Protein AF-A0A5B0MTW5-F1 (afdb_monomer_lite)

InterPro domains:
  IPR018870 Tti2 family [PF10521] (207-447)
  IPR018870 Tti2 family [PTHR32226] (11-531)

Foldseek 3Di:
DVLVVLLVVLLVLLVCVLVPPPDDDDPVVVLVVVVVSLVVNLVSLVVNLVSVPDPDDDPVSLLSLLLSLLSVLLVLLVVLADALVLQPDCPVDPCDPVSVVVVVSNLVVVVSSLSSLLSSLSVCLVRVDDPDDDDDPVSLVSLVSSLLSLLSLLQSLLLVADPPDDPPSDDDDPVSNVSSVVSSVSSQPRDRDDPPDPDDDDDSLVVSLLSCLVPPPCVLCVVVPVLQPPQADLVQRAGDDDDPPDPPDDPDPPVDDRSCSRRVRSSLSVLLVSLVSCQAPPCCNVCNSSNRSQLLSQLQDPDQVSVLSSLVSLLSNLRRYQLQSCVVRVVLVSLLVSLLVLLVVLPDPCNLSSLVSSLSSLLSSLVSQCVNVVNDPVSVVVSLVSLVVSLVRSAVVNLVVCVVDPDPPCLSNLLVNLQVLQVSCVVNQLPCLVCCVVVVVSLLVVLLPDADDPSNVSSVLSSLVSLLSCCVRHVVSCVVVVVVVVVSVVNSVVRNVVVVPPVPPDDDDDDDDDDDDDDPPPVVVVVVVVVVVVSVVVVVVSVPPPPPVPD

Radius of gyration: 30.51 Å; chains: 1; bounding box: 81×80×90 Å

Secondary structure (DSSP, 8-state):
-HHHHHHHHHHHHHHHHHH-------HHHHHHHHHHHHHHHHHHHHHHHHHTT-S---HHHHHHHHHHHHHHHHHHHHH----TTTSS-TTSS---HHHHHHHHHHHHHHHHHHHHHHHHHHHHHTTS---S----HHHHHHHHHHHHHHHHHHHHHHHT---SS--TT----HHHHHHHHHHHHHHHHS------SSSS---HHHHHHHHIIIIIIHHHHHTTTTTS-TTB-TTT--B-----S-TT------SS--HHHHT-TTHHHHHHHHHHHTTT-TTHHHHHHHHHHHHHHHHT-SSHHHHHHHHHHHHHHHHHS-HHHHHHTTHHHHHHHHHHHHTT-TTSTTHHHHHHHHHHHHHHHHHHHHHHTTT-HHHHHHHHHHHHHHHIIIIIHHHHHHHHS--TT-HHHHHHHHHHHHHHHHHHGGGGGGGHHHHHHHHHHHHHHPPP-TTTHHHHHHHHHHHHHHHHH-HHHHHTTHHHHHHHHHHHHHHHHHHHHTTS---------------TTTTHHHHHHHHHHHHHHHHHHHT-STTSS--

Structure (mmCIF, N/CA/C/O backbone):
data_AF-A0A5B0MTW5-F1
#
_entry.id   AF-A0A5B0MTW5-F1
#
loop_
_atom_site.group_PDB
_atom_site.id
_atom_site.type_symbol
_atom_site.label_atom_id
_atom_site.label_alt_id
_atom_site.label_comp_id
_atom_site.label_asym_id
_atom_site.label_entity_id
_atom_site.label_seq_id
_atom_site.pdbx_PDB_ins_code
_atom_site.Cartn_x
_atom_site.Cartn_y
_atom_site.Cartn_z
_atom_site.occupancy
_atom_site.B_iso_or_equiv
_atom_site.auth_seq_id
_atom_site.auth_comp_id
_atom_site.auth_asym_id
_atom_site.auth_atom_id
_atom_site.pdbx_PDB_model_num
ATOM 1 N N . MET A 1 1 ? -39.584 -19.201 35.691 1.00 41.69 1 MET A N 1
ATOM 2 C CA . MET A 1 1 ? -38.665 -18.825 36.788 1.00 41.69 1 MET A CA 1
ATOM 3 C C . MET A 1 1 ? -37.251 -19.332 36.535 1.00 41.69 1 MET A C 1
ATOM 5 O O . MET A 1 1 ? -36.364 -18.496 36.560 1.00 41.69 1 MET A O 1
ATOM 9 N N . GLU A 1 2 ? -37.035 -20.602 36.160 1.00 43.84 2 GLU A N 1
ATOM 10 C CA . GLU A 1 2 ? -35.685 -21.154 35.877 1.00 43.84 2 GLU A CA 1
ATOM 11 C C . GLU A 1 2 ? -34.852 -20.327 34.876 1.00 43.84 2 GLU A C 1
ATOM 13 O O . GLU A 1 2 ? -33.692 -20.026 35.135 1.00 43.84 2 GLU A O 1
ATOM 18 N N . SER A 1 3 ? -35.460 -19.825 33.793 1.00 54.34 3 SER A N 1
ATOM 19 C CA . SER A 1 3 ? -34.749 -18.981 32.815 1.00 54.34 3 SER A CA 1
ATOM 20 C C . SER A 1 3 ? -34.246 -17.640 33.376 1.00 54.34 3 SER A C 1
ATOM 22 O O . SER A 1 3 ? -33.338 -17.057 32.786 1.00 54.34 3 SER A O 1
ATOM 24 N N . LEU A 1 4 ? -34.854 -17.094 34.433 1.00 52.28 4 LEU A N 1
ATOM 25 C CA . LEU A 1 4 ? -34.487 -15.779 34.976 1.00 52.28 4 LEU A CA 1
ATOM 26 C C . LEU A 1 4 ? -33.352 -15.915 36.002 1.00 52.28 4 LEU A C 1
ATOM 28 O O . LEU A 1 4 ? -32.463 -15.066 36.046 1.00 52.28 4 LEU A O 1
ATOM 32 N N . ASP A 1 5 ? -33.331 -17.030 36.734 1.00 56.84 5 ASP A N 1
ATOM 33 C CA . ASP A 1 5 ? -32.259 -17.388 37.664 1.00 56.84 5 ASP A CA 1
ATOM 34 C C . ASP A 1 5 ? -30.967 -17.778 36.925 1.00 56.84 5 ASP A C 1
ATOM 36 O O . ASP A 1 5 ? -29.893 -17.305 37.292 1.00 56.84 5 ASP A O 1
ATOM 40 N N . GLU A 1 6 ? -31.048 -18.517 35.811 1.00 57.59 6 GLU A N 1
ATOM 41 C CA . GLU A 1 6 ? -29.877 -18.801 34.956 1.00 57.59 6 GLU A CA 1
ATOM 42 C C . GLU A 1 6 ? -29.265 -17.527 34.345 1.00 57.59 6 GLU A C 1
ATOM 44 O O . GLU A 1 6 ? -28.042 -17.391 34.216 1.00 57.59 6 GLU A O 1
ATOM 49 N N . ARG A 1 7 ? -30.112 -16.550 33.993 1.00 59.19 7 ARG A N 1
ATOM 50 C CA . ARG A 1 7 ? -29.676 -15.248 33.462 1.00 59.19 7 ARG A CA 1
ATOM 51 C C . ARG A 1 7 ? -28.987 -14.409 34.536 1.00 59.19 7 ARG A C 1
ATOM 53 O O . ARG A 1 7 ? -27.929 -13.847 34.261 1.00 59.19 7 ARG A O 1
ATOM 60 N N . LYS A 1 8 ? -29.533 -14.365 35.756 1.00 62.97 8 LYS A N 1
ATOM 61 C CA . LYS A 1 8 ? -28.888 -13.708 36.906 1.00 62.97 8 LYS A CA 1
ATOM 62 C C . LYS A 1 8 ? -27.560 -14.369 37.266 1.00 62.97 8 LYS A C 1
ATOM 64 O O . LYS A 1 8 ? -26.572 -13.664 37.432 1.00 62.97 8 LYS A O 1
ATOM 69 N N . ALA A 1 9 ? -27.498 -15.700 37.270 1.00 64.12 9 ALA A N 1
ATOM 70 C CA . ALA A 1 9 ? -26.254 -16.435 37.495 1.00 64.12 9 ALA A CA 1
ATOM 71 C C . ALA A 1 9 ? -25.189 -16.098 36.438 1.00 64.12 9 ALA A C 1
ATOM 73 O O . ALA A 1 9 ? -24.012 -15.945 36.751 1.00 64.12 9 ALA A O 1
ATOM 74 N N . SER A 1 10 ? -25.595 -15.910 35.184 1.00 59.75 10 SER A N 1
ATOM 75 C CA . SER A 1 10 ? -24.681 -15.533 34.104 1.00 59.75 10 SER A CA 1
ATOM 76 C C . SER A 1 10 ? -24.163 -14.095 34.209 1.00 59.75 10 SER A C 1
ATOM 78 O O . SER A 1 10 ? -22.984 -13.839 33.964 1.00 59.75 10 SER A O 1
ATOM 80 N N . ILE A 1 11 ? -25.036 -13.161 34.598 1.00 62.31 11 ILE A N 1
ATOM 81 C CA . ILE A 1 11 ? -24.689 -11.773 34.939 1.00 62.31 11 ILE A CA 1
ATOM 82 C C . ILE A 1 11 ? -23.686 -11.765 36.101 1.00 62.31 11 ILE A C 1
ATOM 84 O O . ILE A 1 11 ? -22.664 -11.084 36.024 1.00 62.31 11 ILE A O 1
ATOM 88 N N . GLU A 1 12 ? -23.916 -12.582 37.132 1.00 67.69 12 GLU A N 1
ATOM 89 C CA . GLU A 1 12 ? -22.994 -12.748 38.258 1.00 67.69 12 GLU A CA 1
ATOM 90 C C . GLU A 1 12 ? -21.651 -13.358 37.845 1.00 67.69 12 GLU A C 1
ATOM 92 O O . GLU A 1 12 ? -20.615 -12.920 38.340 1.00 67.69 12 GLU A O 1
ATOM 97 N N . ILE A 1 13 ? -21.630 -14.336 36.933 1.00 66.69 13 ILE A N 1
ATOM 98 C CA . ILE A 1 13 ? -20.388 -14.926 36.408 1.00 66.69 13 ILE A CA 1
ATOM 99 C C . ILE A 1 13 ? -19.576 -13.876 35.640 1.00 66.69 13 ILE A C 1
ATOM 101 O O . ILE A 1 13 ? -18.368 -13.764 35.855 1.00 66.69 13 ILE A O 1
ATOM 105 N N . LEU A 1 14 ? -20.223 -13.078 34.783 1.00 63.25 14 LEU A N 1
ATOM 106 C CA . LEU A 1 14 ? -19.549 -12.020 34.029 1.00 63.25 14 LEU A CA 1
ATOM 107 C C . LEU A 1 14 ? -19.021 -10.916 34.958 1.00 63.25 14 LEU A C 1
ATOM 109 O O . LEU A 1 14 ? -17.896 -10.447 34.788 1.00 63.25 14 LEU A O 1
ATOM 113 N N . ASP A 1 15 ? -19.802 -10.517 35.966 1.00 69.25 15 ASP A N 1
ATOM 114 C CA . ASP A 1 15 ? -19.376 -9.530 36.961 1.00 69.25 15 ASP A CA 1
ATOM 115 C C . ASP A 1 15 ? -18.253 -10.066 37.866 1.00 69.25 15 ASP A C 1
ATOM 117 O O . ASP A 1 15 ? -17.326 -9.329 38.207 1.00 69.25 15 ASP A O 1
ATOM 121 N N . ARG A 1 16 ? -18.262 -11.364 38.189 1.00 71.25 16 ARG A N 1
ATOM 122 C CA . ARG A 1 16 ? -17.170 -12.030 38.912 1.00 71.25 16 ARG A CA 1
ATOM 123 C C . ARG A 1 16 ? -15.889 -12.064 38.079 1.00 71.25 16 ARG A C 1
ATOM 125 O O . ARG A 1 16 ? -14.847 -11.642 38.565 1.00 71.25 16 ARG A O 1
ATOM 132 N N . TRP A 1 17 ? -15.968 -12.417 36.796 1.00 72.00 17 TRP A N 1
ATOM 133 C CA . TRP A 1 17 ? -14.825 -12.333 35.874 1.00 72.00 17 TRP A CA 1
ATOM 134 C C . TRP A 1 17 ? -14.279 -10.905 35.730 1.00 72.00 17 TRP A C 1
ATOM 136 O O . TRP A 1 17 ? -13.067 -10.671 35.668 1.00 72.00 17 TRP A O 1
ATOM 146 N N . LEU A 1 18 ? -15.164 -9.906 35.723 1.00 65.50 18 LEU A N 1
ATOM 147 C CA . LEU A 1 18 ? -14.760 -8.503 35.738 1.00 65.50 18 LEU A CA 1
ATOM 148 C C . LEU A 1 18 ? -13.980 -8.140 37.014 1.00 65.50 18 LEU A C 1
ATOM 150 O O . LEU A 1 18 ? -13.078 -7.305 36.923 1.00 65.50 18 LEU A O 1
ATOM 154 N N . LYS A 1 19 ? -14.272 -8.778 38.154 1.00 72.50 19 LYS A N 1
ATOM 155 C CA . LYS A 1 19 ? -13.659 -8.523 39.471 1.00 72.50 19 LYS A CA 1
ATOM 156 C C . LYS A 1 19 ? -12.387 -9.340 39.763 1.00 72.50 19 LYS A C 1
ATOM 158 O O . LYS A 1 19 ? -11.503 -8.815 40.434 1.00 72.50 19 LYS A O 1
ATOM 163 N N . ASP A 1 20 ? -12.251 -10.556 39.237 1.00 62.56 20 ASP A N 1
ATOM 164 C CA . ASP A 1 20 ? -11.250 -11.562 39.664 1.00 62.56 20 ASP A CA 1
ATOM 165 C C . ASP A 1 20 ? -9.776 -11.315 39.252 1.00 62.56 20 ASP A C 1
ATOM 167 O O . ASP A 1 20 ? -8.954 -12.224 39.272 1.00 62.56 20 ASP A O 1
ATOM 171 N N . GLU A 1 21 ? -9.361 -10.086 38.940 1.00 52.47 21 GLU A N 1
ATOM 172 C CA . GLU A 1 21 ? -7.978 -9.808 38.495 1.00 52.47 21 GLU A CA 1
ATOM 173 C C . GLU A 1 21 ? -7.001 -9.403 39.621 1.00 52.47 21 GLU A C 1
ATOM 175 O O . GLU A 1 21 ? -5.880 -8.985 39.339 1.00 52.47 21 GLU A O 1
ATOM 180 N N . GLN A 1 22 ? -7.383 -9.520 40.900 1.00 43.16 22 GLN A N 1
ATOM 181 C CA . GLN A 1 22 ? -6.547 -9.055 42.023 1.00 43.16 22 GLN A CA 1
ATOM 182 C C . GLN A 1 22 ? -5.572 -10.085 42.622 1.00 43.16 22 GLN A C 1
ATOM 184 O O . GLN A 1 22 ? -4.892 -9.755 43.593 1.00 43.16 22 GLN A O 1
ATOM 189 N N . ILE A 1 23 ? -5.432 -11.294 42.070 1.00 40.00 23 ILE A N 1
ATOM 190 C CA . ILE A 1 23 ? -4.491 -12.286 42.622 1.00 40.00 23 ILE A CA 1
ATOM 191 C C . ILE A 1 23 ? -3.234 -12.372 41.738 1.00 40.00 23 ILE A C 1
ATOM 193 O O . ILE A 1 23 ? -3.334 -12.775 40.577 1.00 40.00 23 ILE A O 1
ATOM 197 N N . PRO A 1 24 ? -2.040 -12.005 42.244 1.00 35.47 24 PRO A N 1
ATOM 198 C CA . PRO A 1 24 ? -0.804 -12.130 41.485 1.00 35.47 24 PRO A CA 1
ATOM 199 C C . PRO A 1 24 ? -0.379 -13.605 41.434 1.00 35.47 24 PRO A C 1
ATOM 201 O O . PRO A 1 24 ? 0.088 -14.156 42.427 1.00 35.47 24 PRO A O 1
ATOM 204 N N . LEU A 1 25 ? -0.540 -14.239 40.270 1.00 41.69 25 LEU A N 1
ATOM 205 C CA . LEU A 1 25 ? -0.002 -15.568 39.952 1.00 41.69 25 LEU A CA 1
ATOM 206 C C . LEU A 1 25 ? 1.179 -15.450 38.978 1.00 41.69 25 LEU A C 1
ATOM 208 O O . LEU A 1 25 ? 1.261 -14.499 38.192 1.00 41.69 25 LEU A O 1
ATOM 212 N N . ALA A 1 26 ? 2.096 -16.419 39.033 1.00 40.75 26 ALA A N 1
ATOM 213 C CA . ALA A 1 26 ? 3.277 -16.472 38.174 1.00 40.75 26 ALA A CA 1
ATOM 214 C C . ALA A 1 26 ? 2.892 -16.569 36.675 1.00 40.75 26 ALA A C 1
ATOM 216 O O . ALA A 1 26 ? 1.849 -17.141 36.357 1.00 40.75 26 ALA A O 1
ATOM 217 N N . PRO A 1 27 ? 3.715 -16.061 35.731 1.00 45.78 27 PRO A N 1
ATOM 218 C CA . PRO A 1 27 ? 3.344 -15.914 34.313 1.00 45.78 27 PRO A CA 1
ATOM 219 C C . PRO A 1 27 ? 2.879 -17.208 33.630 1.00 45.78 27 PRO A C 1
ATOM 221 O O . PRO A 1 27 ? 2.016 -17.173 32.759 1.00 45.78 27 PRO A O 1
ATOM 224 N N . THR A 1 28 ? 3.439 -18.348 34.031 1.00 48.00 28 THR A N 1
ATOM 225 C CA . THR A 1 28 ? 3.126 -19.667 33.469 1.00 48.00 28 THR A CA 1
ATOM 226 C C . THR A 1 28 ? 1.804 -20.221 34.006 1.00 48.00 28 THR A C 1
ATOM 228 O O . THR A 1 28 ? 0.985 -20.700 33.229 1.00 48.00 28 THR A O 1
ATOM 231 N N . GLU A 1 29 ? 1.555 -20.082 35.310 1.00 48.97 29 GLU A N 1
ATOM 232 C CA . GLU A 1 29 ? 0.313 -20.519 35.974 1.00 48.97 29 GLU A CA 1
ATOM 233 C C . GLU A 1 29 ? -0.875 -19.609 35.627 1.00 48.97 29 GLU A C 1
ATOM 235 O O . GLU A 1 29 ? -2.014 -20.065 35.523 1.00 48.97 29 GLU A O 1
ATOM 240 N N . ARG A 1 30 ? -0.601 -18.323 35.365 1.00 53.94 30 ARG A N 1
ATOM 241 C CA . ARG A 1 30 ? -1.593 -17.343 34.906 1.00 53.94 30 ARG A CA 1
ATOM 242 C C . ARG A 1 30 ? -2.230 -17.752 33.583 1.00 53.94 30 ARG A C 1
ATOM 244 O O . ARG A 1 30 ? -3.408 -17.495 33.376 1.00 53.94 30 ARG A O 1
ATOM 251 N N . ASN A 1 31 ? -1.471 -18.396 32.698 1.00 58.22 31 ASN A N 1
ATOM 252 C CA . ASN A 1 31 ? -1.976 -18.751 31.381 1.00 58.22 31 ASN A CA 1
ATOM 253 C C . ASN A 1 31 ? -3.023 -19.863 31.469 1.00 58.22 31 ASN A C 1
ATOM 255 O O . ASN A 1 31 ? -4.110 -19.663 30.944 1.00 58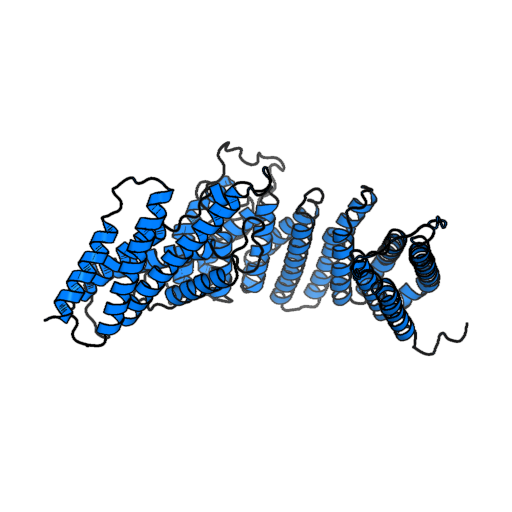.22 31 ASN A O 1
ATOM 259 N N . GLU A 1 32 ? -2.746 -20.973 32.161 1.00 60.84 32 GLU A N 1
ATOM 260 C CA . GLU A 1 32 ? -3.651 -22.135 32.244 1.00 60.84 32 GLU A CA 1
ATOM 261 C C . GLU A 1 32 ? -4.948 -21.839 33.010 1.00 60.84 32 GLU A C 1
ATOM 263 O O . GLU A 1 32 ? -6.034 -22.137 32.510 1.00 60.84 32 GLU A O 1
ATOM 268 N N . ALA A 1 33 ? -4.861 -21.176 34.168 1.00 63.56 33 ALA A N 1
ATOM 269 C CA . ALA A 1 33 ? -6.042 -20.820 34.956 1.00 63.56 33 ALA A CA 1
ATOM 270 C C . ALA A 1 33 ? -6.961 -19.833 34.212 1.00 63.56 33 ALA A C 1
ATOM 272 O O . ALA A 1 33 ? -8.187 -19.948 34.256 1.00 63.56 33 ALA A O 1
ATOM 273 N N . GLN A 1 34 ? -6.370 -18.887 33.476 1.00 62.91 34 GLN A N 1
ATOM 274 C CA . GLN A 1 34 ? -7.125 -17.932 32.671 1.00 62.91 34 GLN A CA 1
ATOM 275 C C . GLN A 1 34 ? -7.751 -18.593 31.431 1.00 62.91 34 GLN A C 1
ATOM 277 O O . GLN A 1 34 ? -8.845 -18.200 31.031 1.00 62.91 34 GLN A O 1
ATOM 282 N N . VAL A 1 35 ? -7.120 -19.636 30.863 1.00 63.34 35 VAL A N 1
ATOM 283 C CA . VAL A 1 35 ? -7.722 -20.452 29.788 1.00 63.34 35 VAL A CA 1
ATOM 284 C C . VAL A 1 35 ? -9.018 -21.099 30.255 1.00 63.34 35 VAL A C 1
ATOM 286 O O . VAL A 1 35 ? -10.044 -20.957 29.594 1.00 63.34 35 VAL A O 1
ATOM 289 N N . GLU A 1 36 ? -8.971 -21.811 31.382 1.00 68.50 36 GLU A N 1
ATOM 290 C CA . GLU A 1 36 ? -10.130 -22.555 31.878 1.00 68.50 36 GLU A CA 1
ATOM 291 C C . GLU A 1 36 ? -11.289 -21.608 32.221 1.00 68.50 36 GLU A C 1
ATOM 293 O O . GLU A 1 36 ? -12.458 -21.915 31.979 1.00 68.50 36 GLU A O 1
ATOM 298 N N . GLN A 1 37 ? -10.965 -20.419 32.734 1.00 69.00 37 GLN A N 1
ATOM 299 C CA . GLN A 1 37 ? -11.948 -19.388 33.035 1.00 69.00 37 GLN A CA 1
ATOM 300 C C . GLN A 1 37 ? -12.614 -18.824 31.768 1.00 69.00 37 GLN A C 1
ATOM 302 O O . GLN A 1 37 ? -13.843 -18.727 31.727 1.00 69.00 37 GLN A O 1
ATOM 307 N N . ASP A 1 38 ? -11.840 -18.490 30.732 1.00 65.69 38 ASP A N 1
ATOM 308 C CA . ASP A 1 38 ? -12.369 -17.954 29.471 1.00 65.69 38 ASP A CA 1
ATOM 309 C C . ASP A 1 38 ? -13.254 -18.981 28.737 1.00 65.69 38 ASP A C 1
ATOM 311 O O . ASP A 1 38 ? -14.313 -18.618 28.215 1.00 65.69 38 ASP A O 1
ATOM 315 N N . ASP A 1 39 ? -12.872 -20.265 28.742 1.00 70.50 39 ASP A N 1
ATOM 316 C CA . ASP A 1 39 ? -13.648 -21.343 28.114 1.00 70.50 39 ASP A CA 1
ATOM 317 C C . ASP A 1 39 ? -14.984 -21.580 28.849 1.00 70.50 39 ASP A C 1
ATOM 319 O O . ASP A 1 39 ? -16.038 -21.655 28.205 1.00 70.50 39 ASP A O 1
ATOM 323 N N . ARG A 1 40 ? -14.984 -21.585 30.193 1.00 70.31 40 ARG A N 1
ATOM 324 C CA . ARG A 1 40 ? -16.215 -21.674 31.009 1.00 70.31 40 ARG A CA 1
ATOM 325 C C . ARG A 1 40 ? -17.162 -20.503 30.760 1.00 70.31 40 ARG A C 1
ATOM 327 O O . ARG A 1 40 ? -18.378 -20.692 30.659 1.00 70.31 40 ARG A O 1
ATOM 334 N N . ILE A 1 41 ? -16.629 -19.286 30.649 1.00 68.38 41 ILE A N 1
ATOM 335 C CA . ILE A 1 41 ? -17.430 -18.097 30.334 1.00 68.38 41 ILE A CA 1
ATOM 336 C C . ILE A 1 41 ? -18.016 -18.223 28.935 1.00 68.38 41 ILE A C 1
ATOM 338 O O . ILE A 1 41 ? -19.199 -17.949 28.744 1.00 68.38 41 ILE A O 1
ATOM 342 N N . GLN A 1 42 ? -17.229 -18.682 27.963 1.00 66.56 42 GLN A N 1
ATOM 343 C CA . GLN A 1 42 ? -17.713 -18.860 26.603 1.00 66.56 42 GLN A CA 1
ATOM 344 C C . GLN A 1 42 ? -18.859 -19.881 26.529 1.00 66.56 42 GLN A C 1
ATOM 346 O O . GLN A 1 42 ? -19.846 -19.643 25.831 1.00 66.56 42 GLN A O 1
ATOM 351 N N . GLU A 1 43 ? -18.750 -21.002 27.240 1.00 70.69 43 GLU A N 1
ATOM 352 C CA . GLU A 1 43 ? -19.794 -22.029 27.303 1.00 70.69 43 GLU A CA 1
ATOM 353 C C . GLU A 1 43 ? -21.067 -21.504 27.979 1.00 70.69 43 GLU A C 1
ATOM 355 O O . GLU A 1 43 ? -22.166 -21.657 27.445 1.00 70.69 43 GLU A O 1
ATOM 360 N N . THR A 1 44 ? -20.910 -20.758 29.073 1.00 68.25 44 THR A N 1
ATOM 361 C CA . THR A 1 44 ? -22.024 -20.086 29.755 1.00 68.25 44 THR A CA 1
ATOM 362 C C . THR A 1 44 ? -22.723 -19.087 28.824 1.00 68.25 44 THR A C 1
ATOM 364 O O . THR A 1 44 ? -23.942 -19.124 28.675 1.00 68.25 44 THR A O 1
ATOM 367 N N . LEU A 1 45 ? -21.967 -18.235 28.121 1.00 65.25 45 LEU A N 1
ATOM 368 C CA . LEU A 1 45 ? -22.521 -17.259 27.176 1.00 65.25 45 LEU A CA 1
ATOM 369 C C . LEU A 1 45 ? -23.244 -17.935 26.004 1.00 65.25 45 LEU A C 1
ATOM 371 O O . LEU A 1 45 ? -24.314 -17.476 25.606 1.00 65.25 45 LEU A O 1
ATOM 375 N N . LYS A 1 46 ? -22.715 -19.044 25.472 1.00 68.38 46 LYS A N 1
ATOM 376 C CA . LYS A 1 46 ? -23.394 -19.830 24.428 1.00 68.38 46 LYS A CA 1
ATOM 377 C C . LYS A 1 46 ? -24.732 -20.386 24.907 1.00 68.38 46 LYS A C 1
ATOM 379 O O . LYS A 1 46 ? -25.710 -20.277 24.168 1.00 68.38 46 LYS A O 1
ATOM 384 N N . ASN A 1 47 ? -24.789 -20.903 26.133 1.00 66.31 47 ASN A N 1
ATOM 385 C CA . ASN A 1 47 ? -26.024 -21.429 26.718 1.00 66.31 47 ASN A CA 1
ATOM 386 C C . ASN A 1 47 ? -27.091 -20.327 26.869 1.00 66.31 47 ASN A C 1
ATOM 388 O O . ASN A 1 47 ? -28.262 -20.539 26.549 1.00 66.31 47 ASN A O 1
ATOM 392 N N . ILE A 1 48 ? -26.690 -19.103 27.233 1.00 63.31 48 ILE A N 1
ATOM 393 C CA . ILE A 1 48 ? -27.596 -17.939 27.269 1.00 63.31 48 ILE A CA 1
ATOM 394 C C . ILE A 1 48 ? -28.112 -17.589 25.870 1.00 63.31 48 ILE A C 1
ATOM 396 O O . ILE A 1 48 ? -29.299 -17.300 25.709 1.00 63.31 48 ILE A O 1
ATOM 400 N N . ILE A 1 49 ? -27.241 -17.611 24.852 1.00 62.47 49 ILE A N 1
ATOM 401 C CA . ILE A 1 49 ? -27.627 -17.338 23.459 1.00 62.47 49 ILE A CA 1
ATOM 402 C C . ILE A 1 49 ? -28.678 -18.350 22.984 1.00 62.47 49 ILE A C 1
ATOM 404 O O . ILE A 1 49 ? -29.612 -17.955 22.284 1.00 62.47 49 ILE A O 1
ATOM 408 N N . SER A 1 50 ? -28.545 -19.630 23.350 1.00 64.31 50 SER A N 1
ATOM 409 C CA . SER A 1 50 ? -29.529 -20.664 23.004 1.00 64.31 50 SER A CA 1
ATOM 410 C C . SER A 1 50 ? -30.842 -20.540 23.780 1.00 64.31 50 SER A C 1
ATOM 412 O O . SER A 1 50 ? -31.893 -20.803 23.207 1.00 64.31 50 SER A O 1
ATOM 414 N N . CYS A 1 51 ? -30.815 -20.080 25.036 1.00 55.12 51 CYS A N 1
ATOM 415 C CA . CYS A 1 51 ? -32.019 -19.881 25.859 1.00 55.12 51 CYS A CA 1
ATOM 416 C C . CYS A 1 51 ? -32.752 -18.546 25.583 1.00 55.12 51 CYS A C 1
ATOM 418 O O . CYS A 1 51 ? -33.831 -18.290 26.123 1.00 55.12 51 CYS A O 1
ATOM 420 N N . GLY A 1 52 ? -32.168 -17.655 24.775 1.00 50.31 52 GLY A N 1
ATOM 421 C CA . GLY A 1 52 ? -32.639 -16.287 24.536 1.00 50.31 52 GLY A CA 1
ATOM 422 C C . GLY A 1 52 ? -33.788 -16.113 23.534 1.00 50.31 52 GLY A C 1
ATOM 423 O O . GLY A 1 52 ? -34.142 -14.975 23.252 1.00 50.31 52 GLY A O 1
ATOM 424 N N . THR A 1 53 ? -34.386 -17.178 22.993 1.00 49.84 53 THR A N 1
ATOM 425 C CA . THR A 1 53 ? -35.455 -17.091 21.972 1.00 49.84 53 THR A CA 1
ATOM 426 C C . THR A 1 53 ? -36.854 -16.765 22.516 1.00 49.84 53 THR A C 1
ATOM 428 O O . THR A 1 53 ? -37.812 -16.763 21.748 1.00 49.84 53 THR A O 1
ATOM 431 N N . HIS A 1 54 ? -37.007 -16.488 23.816 1.00 49.22 54 HIS A N 1
ATOM 432 C CA . HIS A 1 54 ? -38.296 -16.113 24.413 1.00 49.22 54 HIS A CA 1
ATOM 433 C C . HIS A 1 54 ? -38.439 -14.579 24.548 1.00 49.22 54 HIS A C 1
ATOM 435 O O . HIS A 1 54 ? -37.564 -13.960 25.158 1.00 49.22 54 HIS A O 1
ATOM 441 N N . PRO A 1 55 ? -39.523 -13.971 24.015 1.00 50.09 55 PRO A N 1
ATOM 442 C CA . PRO A 1 55 ? -39.638 -12.524 23.776 1.00 50.09 55 PRO A CA 1
ATOM 443 C C . PRO A 1 55 ? -39.931 -11.660 25.015 1.00 50.09 55 PRO A C 1
ATOM 445 O O . PRO A 1 55 ? -39.958 -10.440 24.906 1.00 50.09 55 PRO A O 1
ATOM 448 N N . GLU A 1 56 ? -40.117 -12.243 26.197 1.00 50.31 56 GLU A N 1
ATOM 449 C CA . GLU A 1 56 ? -40.376 -11.486 27.427 1.00 50.31 56 GLU A CA 1
ATOM 450 C C . GLU A 1 56 ? -39.070 -11.317 28.214 1.00 50.31 56 GLU A C 1
ATOM 452 O O . GLU A 1 56 ? -38.678 -12.149 29.038 1.00 50.31 56 GLU A O 1
ATOM 457 N N . ILE A 1 57 ? -38.330 -10.255 27.897 1.00 55.59 57 ILE A N 1
ATOM 458 C CA . ILE A 1 57 ? -37.185 -9.802 28.688 1.00 55.59 57 ILE A CA 1
ATOM 459 C C . ILE A 1 57 ? -37.595 -8.506 29.374 1.00 55.59 57 ILE A C 1
ATOM 461 O O . ILE A 1 57 ? -38.012 -7.558 28.718 1.00 55.59 57 ILE A O 1
ATOM 465 N N . ASP A 1 58 ? -37.441 -8.477 30.693 1.00 62.12 58 ASP A N 1
ATOM 466 C CA . ASP A 1 58 ? -37.675 -7.292 31.506 1.00 62.12 58 ASP A CA 1
ATOM 467 C C . ASP A 1 58 ? -36.686 -6.179 31.109 1.00 62.12 58 ASP A C 1
ATOM 469 O O . ASP A 1 58 ? -35.480 -6.431 30.976 1.00 62.12 58 ASP A O 1
ATOM 473 N N . GLN A 1 59 ? -37.177 -4.954 30.899 1.00 63.38 59 GLN A N 1
ATOM 474 C CA . GLN A 1 59 ? -36.394 -3.825 30.365 1.00 63.38 59 GLN A CA 1
ATOM 475 C C . GLN A 1 59 ? -35.148 -3.540 31.226 1.00 63.38 59 GLN A C 1
ATOM 477 O O . GLN A 1 59 ? -34.054 -3.318 30.704 1.00 63.38 59 GLN A O 1
ATOM 482 N N . GLN A 1 60 ? -35.279 -3.711 32.545 1.00 64.81 60 GLN A N 1
ATOM 483 C CA . GLN A 1 60 ? -34.198 -3.593 33.526 1.00 64.81 60 GLN A CA 1
ATOM 484 C C . GLN A 1 60 ? -33.045 -4.588 33.284 1.00 64.81 60 GLN A C 1
ATOM 486 O O . GLN A 1 60 ? -31.872 -4.226 33.361 1.00 64.81 60 GLN A O 1
ATOM 491 N N . THR A 1 61 ? -33.356 -5.841 32.932 1.00 66.94 61 THR A N 1
ATOM 492 C CA . THR A 1 61 ? -32.338 -6.882 32.688 1.00 66.94 61 THR A CA 1
ATOM 493 C C . THR A 1 61 ? -31.570 -6.626 31.386 1.00 66.94 61 THR A C 1
ATOM 495 O O . THR A 1 61 ? -30.414 -7.030 31.252 1.00 66.94 61 THR A O 1
ATOM 498 N N . SER A 1 62 ? -32.194 -5.951 30.413 1.00 65.56 62 SER A N 1
ATOM 499 C CA . SER A 1 62 ? -31.534 -5.547 29.166 1.00 65.56 62 SER A CA 1
ATOM 500 C C . SER A 1 62 ? -30.476 -4.467 29.413 1.00 65.56 62 SER A C 1
ATOM 502 O O . SER A 1 62 ? -29.339 -4.598 28.952 1.00 65.56 62 SER A O 1
ATOM 504 N N . VAL A 1 63 ? -30.818 -3.448 30.211 1.00 68.25 63 VAL A N 1
ATOM 505 C CA . VAL A 1 63 ? -29.910 -2.349 30.579 1.00 68.25 63 VAL A CA 1
ATOM 506 C C . VAL A 1 63 ? -28.714 -2.863 31.389 1.00 68.25 63 VAL A C 1
ATOM 508 O O . VAL A 1 63 ? -27.569 -2.520 31.086 1.00 68.25 63 VAL A O 1
ATOM 511 N N . GLU A 1 64 ? -28.945 -3.748 32.363 1.00 71.31 64 GLU A N 1
ATOM 512 C CA . GLU A 1 64 ? -27.870 -4.374 33.148 1.00 71.31 64 GLU A CA 1
ATOM 513 C C . GLU A 1 64 ? -26.922 -5.212 32.278 1.00 71.31 64 GLU A C 1
ATOM 515 O O . GLU A 1 64 ? -25.697 -5.113 32.403 1.00 71.31 64 GLU A O 1
ATOM 520 N N . LEU A 1 65 ? -27.470 -5.997 31.344 1.00 69.62 65 LEU A N 1
ATOM 521 C CA . LEU A 1 65 ? -26.675 -6.804 30.420 1.00 69.62 65 LEU A CA 1
ATOM 522 C C . LEU A 1 65 ? -25.848 -5.929 29.465 1.00 69.62 65 LEU A C 1
ATOM 524 O O . LEU A 1 65 ? -24.683 -6.238 29.202 1.00 69.62 65 LEU A O 1
ATOM 528 N N . LEU A 1 66 ? -26.414 -4.824 28.970 1.00 68.69 66 LEU A N 1
ATOM 529 C CA . LEU A 1 66 ? -25.708 -3.838 28.147 1.00 68.69 66 LEU A CA 1
ATOM 530 C C . LEU A 1 66 ? -24.543 -3.196 28.908 1.00 68.69 66 LEU A C 1
ATOM 532 O O . LEU A 1 66 ? -23.427 -3.135 28.382 1.00 68.69 66 LEU A O 1
ATOM 536 N N . ALA A 1 67 ? -24.772 -2.767 30.151 1.00 71.94 67 ALA A N 1
ATOM 537 C CA . ALA A 1 67 ? -23.745 -2.168 30.998 1.00 71.94 67 ALA A CA 1
ATOM 538 C C . ALA A 1 67 ? -22.598 -3.151 31.285 1.00 71.94 67 ALA A C 1
ATOM 540 O O . ALA A 1 67 ? -21.421 -2.806 31.137 1.00 71.94 67 ALA A O 1
ATOM 541 N N . LEU A 1 68 ? -22.927 -4.400 31.623 1.00 71.94 68 LEU A N 1
ATOM 542 C CA . LEU A 1 68 ? -21.943 -5.453 31.872 1.00 71.94 68 LEU A CA 1
ATOM 543 C C . LEU A 1 68 ? -21.160 -5.835 30.619 1.00 71.94 68 LEU A C 1
ATOM 545 O O . LEU A 1 68 ? -19.940 -5.976 30.683 1.00 71.94 68 LEU A O 1
ATOM 549 N N . THR A 1 69 ? -21.826 -5.940 29.471 1.00 69.81 69 THR A N 1
ATOM 550 C CA . THR A 1 69 ? -21.147 -6.263 28.213 1.00 69.81 69 THR A CA 1
ATOM 551 C C . THR A 1 69 ? -20.227 -5.126 27.775 1.00 69.81 69 THR A C 1
ATOM 553 O O . THR A 1 69 ? -19.097 -5.375 27.367 1.00 69.81 69 THR A O 1
ATOM 556 N N . SER A 1 70 ? -20.656 -3.871 27.928 1.00 70.06 70 SER A N 1
ATOM 557 C CA . SER A 1 70 ? -19.821 -2.689 27.675 1.00 70.06 70 SER A CA 1
ATOM 558 C C . SER A 1 70 ? -18.583 -2.668 28.583 1.00 70.06 70 SER A C 1
ATOM 560 O O . SER A 1 70 ? -17.461 -2.458 28.115 1.00 70.06 70 SER A O 1
ATOM 562 N N . LYS A 1 71 ? -18.757 -2.983 29.874 1.00 77.00 71 LYS A N 1
ATOM 563 C CA . LYS A 1 71 ? -17.662 -3.117 30.848 1.00 77.00 71 LYS A CA 1
ATOM 564 C C . LYS A 1 71 ? -16.713 -4.267 30.486 1.00 77.00 71 LYS A C 1
ATOM 566 O O . LYS A 1 71 ? -15.498 -4.093 30.571 1.00 77.00 71 LYS A O 1
ATOM 571 N N . ALA A 1 72 ? -17.241 -5.404 30.026 1.00 74.25 72 ALA A N 1
ATOM 572 C CA . ALA A 1 72 ? -16.450 -6.545 29.566 1.00 74.25 72 ALA A CA 1
ATOM 573 C C . ALA A 1 72 ? -15.659 -6.227 28.294 1.00 74.25 72 ALA A C 1
ATOM 575 O O . ALA A 1 72 ? -14.458 -6.476 28.255 1.00 74.25 72 ALA A O 1
ATOM 576 N N . LEU A 1 73 ? -16.281 -5.599 27.292 1.00 73.31 73 LEU A N 1
ATOM 577 C CA . LEU A 1 73 ? -15.600 -5.160 26.072 1.00 73.31 73 LEU A CA 1
ATOM 578 C C . LEU A 1 73 ? -14.493 -4.148 26.372 1.00 73.31 73 LEU A C 1
ATOM 580 O O . LEU A 1 73 ? -13.398 -4.281 25.832 1.00 73.31 73 LEU A O 1
ATOM 584 N N . ARG A 1 74 ? -14.732 -3.186 27.272 1.00 75.94 74 ARG A N 1
ATOM 585 C CA . ARG A 1 74 ? -13.698 -2.242 27.721 1.00 75.94 74 ARG A CA 1
ATOM 586 C C . ARG A 1 74 ? -12.527 -2.964 28.383 1.00 75.94 74 ARG A C 1
ATOM 588 O O . ARG A 1 74 ? -11.375 -2.693 28.056 1.00 75.94 74 ARG A O 1
ATOM 595 N N . LYS A 1 75 ? -12.809 -3.916 29.279 1.00 79.69 75 LYS A N 1
ATOM 596 C CA . LYS A 1 75 ? -11.770 -4.728 29.926 1.00 79.69 75 LYS A CA 1
ATOM 597 C C . LYS A 1 75 ? -10.972 -5.522 28.884 1.00 79.69 75 LYS A C 1
ATOM 599 O O . LYS A 1 75 ? -9.746 -5.449 28.868 1.00 79.69 75 LYS A O 1
ATOM 604 N N . LEU A 1 76 ? -11.643 -6.183 2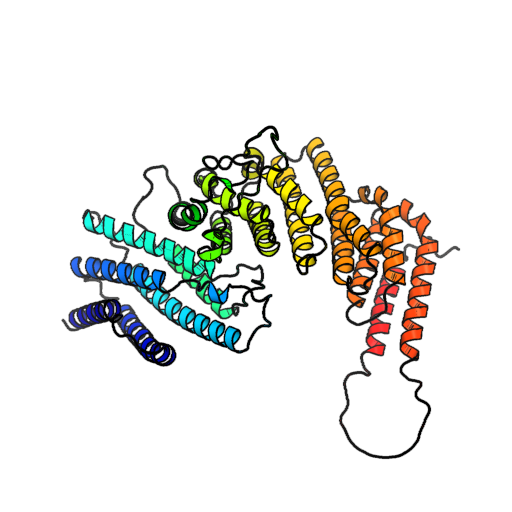7.943 1.00 76.19 76 LEU A N 1
ATOM 605 C CA . LEU A 1 76 ? -10.994 -6.925 26.855 1.00 76.19 76 LEU A CA 1
ATOM 606 C C . LEU A 1 76 ? -10.150 -6.025 25.952 1.00 76.19 76 LEU A C 1
ATOM 608 O O . LEU A 1 76 ? -9.054 -6.426 25.570 1.00 76.19 76 LEU A O 1
ATOM 612 N N . ALA A 1 77 ? -10.610 -4.807 25.656 1.00 74.56 77 ALA A N 1
ATOM 613 C CA . ALA A 1 77 ? -9.836 -3.840 24.888 1.00 74.56 77 ALA A CA 1
ATOM 614 C C . ALA A 1 77 ? -8.514 -3.535 25.606 1.00 74.56 77 ALA A C 1
ATOM 616 O O . ALA A 1 77 ? -7.448 -3.694 25.015 1.00 74.56 77 ALA A O 1
ATOM 617 N N . THR A 1 78 ? -8.548 -3.230 26.910 1.00 77.06 78 THR A N 1
ATOM 618 C CA . THR A 1 78 ? -7.318 -2.986 27.689 1.00 77.06 78 THR A CA 1
ATOM 619 C C . THR A 1 78 ? -6.376 -4.190 27.748 1.00 77.06 78 THR A C 1
ATOM 621 O O . THR A 1 78 ? -5.169 -4.000 27.872 1.00 77.06 78 THR A O 1
ATOM 624 N N . GLN A 1 79 ? -6.901 -5.409 27.609 1.00 72.56 79 GLN A N 1
ATOM 625 C CA . GLN A 1 79 ? -6.125 -6.648 27.586 1.00 72.56 79 GLN A CA 1
ATOM 626 C C . GLN A 1 79 ? -5.599 -7.029 26.189 1.00 72.56 79 GLN A C 1
ATOM 628 O O . GLN A 1 79 ? -4.736 -7.905 26.093 1.00 72.56 79 GLN A O 1
ATOM 633 N N . ILE A 1 80 ? -6.107 -6.429 25.107 1.00 71.06 80 ILE A N 1
ATOM 634 C CA . ILE A 1 80 ? -5.531 -6.517 23.755 1.00 71.06 80 ILE A CA 1
ATOM 635 C C . ILE A 1 80 ? -4.561 -5.340 23.611 1.00 71.06 80 ILE A C 1
ATOM 637 O O . ILE A 1 80 ? -4.778 -4.390 22.856 1.00 71.06 80 ILE A O 1
ATOM 641 N N . GLN A 1 81 ? -3.506 -5.349 24.422 1.00 67.50 81 GLN A N 1
ATOM 642 C CA . GLN A 1 81 ? -2.369 -4.460 24.217 1.00 67.50 81 GLN A CA 1
ATOM 643 C C . GLN A 1 81 ? -1.389 -5.123 23.267 1.00 67.50 81 GLN A C 1
ATOM 645 O O . GLN A 1 81 ? -1.150 -6.328 23.334 1.00 67.50 81 GLN A O 1
ATOM 650 N N . ILE A 1 82 ? -0.863 -4.317 22.355 1.00 64.69 82 ILE A N 1
ATOM 651 C CA . ILE A 1 82 ? 0.251 -4.722 21.518 1.00 64.69 82 ILE A CA 1
ATOM 652 C C . ILE A 1 82 ? 1.489 -4.533 22.372 1.00 64.69 82 ILE A C 1
ATOM 654 O O . ILE A 1 82 ? 1.855 -3.405 22.689 1.00 64.69 82 ILE A O 1
ATOM 658 N N . ASP A 1 83 ? 2.071 -5.646 22.805 1.00 60.69 83 ASP A N 1
ATOM 659 C CA . ASP A 1 83 ? 3.294 -5.614 23.587 1.00 60.69 83 ASP A CA 1
ATOM 660 C C . ASP A 1 83 ? 4.419 -5.045 22.717 1.00 60.69 83 ASP A C 1
ATOM 662 O O . ASP A 1 83 ? 4.785 -5.614 21.682 1.00 60.69 83 ASP A O 1
ATOM 666 N N . SER A 1 84 ? 4.946 -3.893 23.125 1.00 57.09 84 SER A N 1
ATOM 667 C CA . SER A 1 84 ? 6.026 -3.224 22.413 1.00 57.09 84 SER A CA 1
ATOM 668 C C . SER A 1 84 ? 7.296 -4.063 22.396 1.00 57.09 84 SER A C 1
ATOM 670 O O . SER A 1 84 ? 8.056 -3.949 21.442 1.00 57.09 84 SER A O 1
ATOM 672 N N . THR A 1 85 ? 7.488 -4.972 23.362 1.00 54.62 85 THR A N 1
ATOM 673 C CA . THR A 1 85 ? 8.628 -5.899 23.403 1.00 54.62 85 THR A CA 1
ATOM 674 C C . THR A 1 85 ? 8.564 -6.966 22.309 1.00 54.62 85 THR A C 1
ATOM 676 O O . THR A 1 85 ? 9.605 -7.410 21.835 1.00 54.62 85 THR A O 1
ATOM 679 N N . ILE A 1 86 ? 7.363 -7.313 21.826 1.00 52.69 86 ILE A N 1
ATOM 680 C CA . ILE A 1 86 ? 7.176 -8.213 20.673 1.00 52.69 86 ILE A CA 1
ATOM 681 C C . ILE A 1 86 ? 7.569 -7.514 19.362 1.00 52.69 86 ILE A C 1
ATOM 683 O O . ILE A 1 86 ? 7.995 -8.167 18.411 1.00 52.69 86 ILE A O 1
ATOM 687 N N . TYR A 1 87 ? 7.444 -6.189 19.317 1.00 51.03 87 TYR A N 1
ATOM 688 C CA . TYR A 1 87 ? 7.763 -5.346 18.162 1.00 51.03 87 TYR A CA 1
ATOM 689 C C . TYR A 1 87 ? 9.125 -4.641 18.281 1.00 51.03 87 TYR A C 1
ATOM 691 O O . TYR A 1 87 ? 9.549 -3.920 17.368 1.00 51.03 87 TYR A O 1
ATOM 699 N N . TYR A 1 88 ? 9.833 -4.854 19.393 1.00 44.09 88 TYR A N 1
ATOM 700 C CA . TYR A 1 88 ? 11.138 -4.266 19.639 1.00 44.09 88 TYR A CA 1
ATOM 701 C C . TYR A 1 88 ? 12.226 -5.086 18.937 1.00 44.09 88 TYR A C 1
ATOM 703 O O . TYR A 1 88 ? 12.514 -6.225 19.281 1.00 44.09 88 TYR A O 1
ATOM 711 N N . ASN A 1 89 ? 12.803 -4.459 17.916 1.00 45.81 89 ASN A N 1
ATOM 712 C CA . ASN A 1 89 ? 14.050 -4.780 17.221 1.00 45.81 89 ASN A CA 1
ATOM 713 C C . ASN A 1 89 ? 14.429 -6.272 17.019 1.00 45.81 89 ASN A C 1
ATOM 715 O O . ASN A 1 89 ? 15.384 -6.757 17.626 1.00 45.81 89 ASN A O 1
ATOM 719 N N . PRO A 1 90 ? 13.817 -6.964 16.039 1.00 41.22 90 PRO A N 1
ATOM 720 C CA . PRO A 1 90 ? 14.289 -8.268 15.555 1.00 41.22 90 PRO A CA 1
ATOM 721 C C . PRO A 1 90 ? 15.629 -8.230 14.789 1.00 41.22 90 PRO A C 1
ATOM 723 O O . PRO A 1 90 ? 16.025 -9.246 14.226 1.00 41.22 90 PRO A O 1
ATOM 726 N N . ARG A 1 91 ? 16.296 -7.069 14.662 1.00 43.09 91 ARG A N 1
ATOM 727 C CA . ARG A 1 91 ? 17.499 -6.905 13.819 1.00 43.09 91 ARG A CA 1
ATOM 728 C C . ARG A 1 91 ? 18.784 -6.587 14.582 1.00 43.09 91 ARG A C 1
ATOM 730 O O . ARG A 1 91 ? 19.843 -6.567 13.967 1.00 43.09 91 ARG A O 1
ATOM 737 N N . GLU A 1 92 ? 18.726 -6.422 15.902 1.00 45.09 92 GLU A N 1
ATOM 738 C CA . GLU A 1 92 ? 19.926 -6.474 16.758 1.00 45.09 92 GLU A CA 1
ATOM 739 C C . GLU A 1 92 ? 20.170 -7.868 17.351 1.00 45.09 92 GLU A C 1
ATOM 741 O O . GLU A 1 92 ? 21.269 -8.149 17.826 1.00 45.09 92 GLU A O 1
ATOM 746 N N . LEU A 1 93 ? 19.183 -8.770 17.282 1.00 42.22 93 LEU A N 1
ATOM 747 C CA . LEU A 1 93 ? 19.304 -10.140 17.768 1.00 42.22 93 LEU A CA 1
ATOM 748 C C . LEU A 1 93 ? 18.611 -11.109 16.798 1.00 42.22 93 LEU A C 1
ATOM 750 O O . LEU A 1 93 ? 17.478 -10.845 16.398 1.00 42.22 93 LEU A O 1
ATOM 754 N N . PRO A 1 94 ? 19.254 -12.233 16.422 1.00 48.06 94 PRO A N 1
ATOM 755 C CA . PRO A 1 94 ? 18.609 -13.263 15.616 1.00 48.06 94 PRO A CA 1
ATOM 756 C C . PRO A 1 94 ? 17.325 -13.745 16.308 1.00 48.06 94 PRO A C 1
ATOM 758 O O . PRO A 1 94 ? 17.282 -13.751 17.543 1.00 48.06 94 PRO A O 1
ATOM 761 N N . PRO A 1 95 ? 16.293 -14.162 15.547 1.00 55.00 95 PRO A N 1
ATOM 762 C CA . PRO A 1 95 ? 15.029 -14.627 16.105 1.00 55.00 95 PRO A CA 1
ATOM 763 C C . PRO A 1 95 ? 15.305 -15.756 17.096 1.00 55.00 95 PRO A C 1
ATOM 765 O O . PRO A 1 95 ? 15.636 -16.881 16.718 1.00 55.00 95 PRO A O 1
ATOM 768 N N . SER A 1 96 ? 15.223 -15.443 18.387 1.00 57.94 96 SER A N 1
ATOM 769 C CA . SER A 1 96 ? 15.433 -16.438 19.421 1.00 57.94 96 SER A CA 1
ATOM 770 C C . SER A 1 96 ? 14.228 -17.375 19.433 1.00 57.94 96 SER A C 1
ATOM 772 O O . SER A 1 96 ? 13.081 -16.980 19.190 1.00 57.94 96 SER A O 1
ATOM 774 N N . GLN A 1 97 ? 14.473 -18.647 19.741 1.00 61.91 97 GLN A N 1
ATOM 775 C CA . GLN A 1 97 ? 13.405 -19.630 19.929 1.00 61.91 97 GLN A CA 1
ATOM 776 C C . GLN A 1 97 ? 12.400 -19.171 21.005 1.00 61.91 97 GLN A C 1
ATOM 778 O O . GLN A 1 97 ? 11.232 -19.551 20.979 1.00 61.91 97 GLN A O 1
ATOM 783 N N . GLU A 1 98 ? 12.852 -18.322 21.926 1.00 62.00 98 GLU A N 1
ATOM 784 C CA . GLU A 1 98 ? 12.061 -17.701 22.981 1.00 62.00 98 GLU A CA 1
ATOM 785 C C . GLU A 1 98 ? 11.096 -16.634 22.442 1.00 62.00 98 GLU A C 1
ATOM 787 O O . GLU A 1 98 ? 9.907 -16.712 22.740 1.00 62.00 98 GLU A O 1
ATOM 792 N N . LEU A 1 99 ? 11.540 -15.734 21.552 1.00 64.31 99 LEU A N 1
ATOM 793 C CA . LEU A 1 99 ? 10.665 -14.750 20.894 1.00 64.31 99 LEU A CA 1
ATOM 794 C C . LEU A 1 99 ? 9.529 -15.442 20.122 1.00 64.31 99 LEU A C 1
ATOM 796 O O . LEU A 1 99 ? 8.365 -15.064 20.240 1.00 64.31 99 LEU A O 1
ATOM 800 N N . SER A 1 100 ? 9.857 -16.510 19.388 1.00 64.94 100 SER A N 1
ATOM 801 C CA . SER A 1 100 ? 8.873 -17.288 18.619 1.00 64.94 100 SER A CA 1
ATOM 802 C C . SER A 1 100 ? 7.841 -17.982 19.520 1.00 64.94 100 SER A C 1
ATOM 804 O O . SER A 1 100 ? 6.653 -18.047 19.187 1.00 64.94 100 SER A O 1
ATOM 806 N N . ARG A 1 101 ? 8.267 -18.489 20.686 1.00 66.44 101 ARG A N 1
ATOM 807 C CA . ARG A 1 101 ? 7.364 -19.086 21.686 1.00 66.44 101 ARG A CA 1
ATOM 808 C C . ARG A 1 101 ? 6.444 -18.035 22.301 1.00 66.44 101 ARG A C 1
ATOM 810 O O . ARG A 1 101 ? 5.239 -18.265 22.360 1.00 66.44 101 ARG A O 1
ATOM 817 N N . THR A 1 102 ? 6.981 -16.876 22.679 1.00 67.94 102 THR A N 1
ATOM 818 C CA . THR A 1 102 ? 6.201 -15.758 23.231 1.00 67.94 102 THR A CA 1
ATOM 819 C C . THR A 1 102 ? 5.178 -15.240 22.221 1.00 67.94 102 THR A C 1
ATOM 821 O O . THR A 1 102 ? 4.014 -15.050 22.564 1.00 67.94 102 THR A O 1
ATOM 824 N N . GLN A 1 103 ? 5.562 -15.101 20.948 1.00 66.75 103 GLN A N 1
ATOM 825 C CA . GLN A 1 103 ? 4.638 -14.735 19.871 1.00 66.75 103 GLN A CA 1
ATOM 826 C C . GLN A 1 103 ? 3.514 -15.765 19.702 1.00 66.75 103 GLN A C 1
ATOM 828 O O . GLN A 1 103 ? 2.347 -15.389 19.601 1.00 66.75 103 GLN A O 1
ATOM 833 N N . THR A 1 104 ? 3.840 -17.060 19.723 1.00 69.00 104 THR A N 1
ATOM 834 C CA . THR A 1 104 ? 2.840 -18.133 19.598 1.00 69.00 104 THR A CA 1
ATOM 835 C C . THR A 1 104 ? 1.838 -18.103 20.757 1.00 69.00 104 THR A C 1
ATOM 837 O O . THR A 1 104 ? 0.632 -18.134 20.517 1.00 69.00 104 THR A O 1
ATOM 840 N N . ALA A 1 105 ? 2.315 -17.955 21.997 1.00 70.69 105 ALA A N 1
ATOM 841 C CA . ALA A 1 105 ? 1.457 -17.848 23.178 1.00 70.69 105 ALA A CA 1
ATOM 842 C C . ALA A 1 105 ? 0.534 -16.616 23.111 1.00 70.69 105 ALA A C 1
ATOM 844 O O . ALA A 1 105 ? -0.670 -16.718 23.351 1.00 70.69 105 ALA A O 1
ATOM 845 N N . SER A 1 106 ? 1.070 -15.462 22.705 1.00 70.81 106 SER A N 1
ATOM 846 C CA . SER A 1 106 ? 0.293 -14.232 22.514 1.00 70.81 106 SER A CA 1
ATOM 847 C C . SER A 1 106 ? -0.790 -14.382 21.440 1.00 70.81 106 SER A C 1
ATOM 849 O O . SER A 1 106 ? -1.912 -13.912 21.635 1.00 70.81 106 SER A O 1
ATOM 851 N N . ILE A 1 107 ? -0.501 -15.080 20.335 1.00 71.19 107 ILE A N 1
ATOM 852 C CA . ILE A 1 107 ? -1.478 -15.364 19.270 1.00 71.19 107 ILE A CA 1
ATOM 853 C C . ILE A 1 107 ? -2.597 -16.288 19.773 1.00 71.19 107 ILE A C 1
ATOM 855 O O . ILE A 1 107 ? -3.764 -16.060 19.449 1.00 71.19 107 ILE A O 1
ATOM 859 N N . GLU A 1 108 ? -2.285 -17.299 20.586 1.00 73.88 108 GLU A N 1
ATOM 860 C CA . GLU A 1 108 ? -3.300 -18.182 21.175 1.00 73.88 108 GLU A CA 1
ATOM 861 C C . GLU A 1 108 ? -4.221 -17.437 22.148 1.00 73.88 108 GLU A C 1
ATOM 863 O O . GLU A 1 108 ? -5.447 -17.570 22.068 1.00 73.88 108 GLU A O 1
ATOM 868 N N . ILE A 1 109 ? -3.648 -16.602 23.022 1.00 75.25 109 ILE A N 1
ATOM 869 C CA . ILE A 1 109 ? -4.404 -15.743 23.946 1.00 75.25 109 ILE A CA 1
ATOM 870 C C . ILE A 1 109 ? -5.300 -14.781 23.160 1.00 75.25 109 ILE A C 1
ATOM 872 O O . ILE A 1 109 ? -6.486 -14.641 23.465 1.00 75.25 109 ILE A O 1
ATOM 876 N N . LEU A 1 110 ? -4.761 -14.148 22.115 1.00 74.06 110 LEU A N 1
ATOM 877 C CA . LEU A 1 110 ? -5.526 -13.285 21.222 1.00 74.06 110 LEU A CA 1
ATOM 878 C C . LEU A 1 110 ? -6.679 -14.059 20.565 1.00 74.06 110 LEU A C 1
ATOM 880 O O . LEU A 1 110 ? -7.813 -13.584 20.559 1.00 74.06 110 LEU A O 1
ATOM 884 N N . GLY A 1 111 ? -6.427 -15.278 20.083 1.00 73.81 111 GLY A N 1
ATOM 885 C CA . GLY A 1 111 ? -7.442 -16.161 19.511 1.00 73.81 111 GLY A CA 1
ATOM 886 C C . GLY A 1 111 ? -8.590 -16.478 20.477 1.00 73.81 111 GLY A C 1
ATOM 887 O O . GLY A 1 111 ? -9.751 -16.481 20.061 1.00 73.81 111 GLY A O 1
ATOM 888 N N . ARG A 1 112 ? -8.299 -16.698 21.766 1.00 76.69 112 ARG A N 1
ATOM 889 C CA . ARG A 1 112 ? -9.320 -16.893 22.814 1.00 76.69 112 ARG A CA 1
ATOM 890 C C . ARG A 1 112 ? -10.136 -15.625 23.052 1.00 76.69 112 ARG A C 1
ATOM 892 O O . ARG A 1 112 ? -11.362 -15.672 22.946 1.00 76.69 112 ARG A O 1
ATOM 899 N N . LYS A 1 113 ? -9.466 -14.486 23.252 1.00 79.38 113 LYS A N 1
ATOM 900 C CA . LYS A 1 113 ? -10.119 -13.180 23.443 1.00 79.38 113 LYS A CA 1
ATOM 901 C C . LYS A 1 113 ? -11.044 -12.833 22.278 1.00 79.38 113 LYS A C 1
ATOM 903 O O . LYS A 1 113 ? -12.173 -12.413 22.501 1.00 79.38 113 LYS A O 1
ATOM 908 N N . ILE A 1 114 ? -10.623 -13.090 21.039 1.00 75.38 114 ILE A N 1
ATOM 909 C CA . ILE A 1 114 ? -11.443 -12.880 19.837 1.00 75.38 114 ILE A CA 1
ATOM 910 C C . ILE A 1 114 ? -12.712 -13.737 19.853 1.00 75.38 114 ILE A C 1
ATOM 912 O O . ILE A 1 114 ? -13.787 -13.242 19.522 1.00 75.38 114 ILE A O 1
ATOM 916 N N . ARG A 1 115 ? -12.618 -15.013 20.253 1.00 77.75 115 ARG A N 1
ATOM 917 C CA . ARG A 1 115 ? -13.799 -15.886 20.374 1.00 77.75 115 ARG A CA 1
ATOM 918 C C . ARG A 1 115 ? -14.784 -15.361 21.414 1.00 77.75 115 ARG A C 1
ATOM 920 O O . ARG A 1 115 ? -15.991 -15.380 21.167 1.00 77.75 115 ARG A O 1
ATOM 927 N N . LEU A 1 116 ? -14.275 -14.876 22.544 1.00 77.69 116 LEU A N 1
ATOM 928 C CA . LEU A 1 116 ? -15.098 -14.302 23.601 1.00 77.69 116 LEU A CA 1
ATOM 929 C C . LEU A 1 116 ? -15.761 -12.997 23.139 1.00 77.69 116 LEU A C 1
ATOM 931 O O . LEU A 1 116 ? -16.977 -12.869 23.256 1.00 77.69 116 LEU A O 1
ATOM 935 N N . ILE A 1 117 ? -15.009 -12.095 22.499 1.00 76.50 117 ILE A N 1
ATOM 936 C CA . ILE A 1 117 ? -15.544 -10.866 21.892 1.00 76.50 117 ILE A CA 1
ATOM 937 C C . ILE A 1 117 ? -16.636 -11.198 20.878 1.00 76.50 117 ILE A C 1
ATOM 939 O O . ILE A 1 117 ? -17.723 -10.646 20.969 1.00 76.50 117 ILE A O 1
ATOM 943 N N . SER A 1 118 ? -16.395 -12.141 19.964 1.00 74.44 118 SER A N 1
ATOM 944 C CA . SER A 1 118 ? -17.398 -12.557 18.979 1.00 74.44 118 SER A CA 1
ATOM 945 C C . SER A 1 118 ? -18.674 -13.080 19.642 1.00 74.44 118 SER A C 1
ATOM 947 O O . SER A 1 118 ? -19.762 -12.801 19.156 1.00 74.44 118 SER A O 1
ATOM 949 N N . THR A 1 119 ? -18.558 -13.811 20.752 1.00 75.94 119 THR A N 1
ATOM 950 C CA . THR A 1 119 ? -19.720 -14.344 21.483 1.00 75.94 119 THR A CA 1
ATOM 951 C C . THR A 1 119 ? -20.504 -13.218 22.171 1.00 75.94 119 THR A C 1
ATOM 953 O O . THR A 1 119 ? -21.733 -13.202 22.126 1.00 75.94 119 THR A O 1
ATOM 956 N N . LEU A 1 120 ? -19.806 -12.241 22.764 1.00 72.25 120 LEU A N 1
ATOM 957 C CA . LEU A 1 120 ? -20.422 -11.041 23.344 1.00 72.25 120 LEU A CA 1
ATOM 958 C C . LEU A 1 120 ? -21.087 -10.162 22.275 1.00 72.25 120 LEU A C 1
ATOM 960 O O . LEU A 1 120 ? -22.175 -9.637 22.492 1.00 72.25 120 LEU A O 1
ATOM 964 N N . THR A 1 121 ? -20.463 -10.028 21.106 1.00 70.31 121 THR A N 1
ATOM 965 C CA . THR A 1 121 ? -21.026 -9.324 19.950 1.00 70.31 121 THR A CA 1
ATOM 966 C C . THR A 1 121 ? -22.311 -9.990 19.462 1.00 70.31 121 THR A C 1
ATOM 968 O O . THR A 1 121 ? -23.308 -9.294 19.285 1.00 70.31 121 THR A O 1
ATOM 971 N N . ASP A 1 122 ? -22.330 -11.321 19.330 1.00 70.69 122 ASP A N 1
ATOM 972 C CA . ASP A 1 122 ? -23.523 -12.072 18.913 1.00 70.69 122 ASP A CA 1
ATOM 973 C C . ASP A 1 122 ? -24.681 -11.913 19.932 1.00 70.69 122 ASP A C 1
ATOM 975 O O . ASP A 1 122 ? -25.853 -11.860 19.552 1.00 70.69 122 ASP A O 1
ATOM 979 N N . LEU A 1 123 ? -24.372 -11.802 21.233 1.00 69.19 123 LEU A N 1
ATOM 980 C CA . LEU A 1 123 ? -25.358 -11.510 22.285 1.00 69.19 123 LEU A CA 1
ATOM 981 C C . LEU A 1 123 ? -25.965 -10.113 22.149 1.00 69.19 123 LEU A C 1
ATOM 983 O O . LEU A 1 123 ? -27.177 -9.951 22.288 1.00 69.19 123 LEU A O 1
ATOM 987 N N . LEU A 1 124 ? -25.125 -9.112 21.892 1.00 68.25 124 LEU A N 1
ATOM 988 C CA . LEU A 1 124 ? -25.556 -7.729 21.715 1.00 68.25 124 LEU A CA 1
ATOM 989 C C . LEU A 1 124 ? -26.410 -7.563 20.452 1.00 68.25 124 LEU A C 1
ATOM 991 O O . LEU A 1 124 ? -27.462 -6.933 20.510 1.00 68.25 124 LEU A O 1
ATOM 995 N N . GLU A 1 125 ? -26.008 -8.167 19.332 1.00 67.94 125 GLU A N 1
ATOM 996 C CA . GLU A 1 125 ? -26.746 -8.093 18.063 1.00 67.94 125 GLU A CA 1
ATOM 997 C C . GLU A 1 125 ? -28.178 -8.631 18.201 1.00 67.94 125 GLU A C 1
ATOM 999 O O . GLU A 1 125 ? -29.125 -8.012 17.721 1.00 67.94 125 GLU A O 1
ATOM 1004 N N . LYS A 1 126 ? -28.361 -9.731 18.941 1.00 67.38 126 LYS A N 1
ATOM 1005 C CA . LYS A 1 126 ? -29.681 -10.333 19.179 1.00 67.38 126 LYS A CA 1
ATOM 1006 C C . LYS A 1 126 ? -30.595 -9.521 20.103 1.00 67.38 126 LYS A C 1
ATOM 1008 O O . LYS A 1 126 ? -31.783 -9.824 20.161 1.00 67.38 126 LYS A O 1
ATOM 1013 N N . LYS A 1 127 ? -30.068 -8.547 20.856 1.00 63.25 127 LYS A N 1
ATOM 1014 C CA . LYS A 1 127 ? -30.813 -7.836 21.915 1.00 63.25 127 LYS A CA 1
ATOM 1015 C C . LYS A 1 127 ? -30.982 -6.329 21.705 1.00 63.25 127 LYS A C 1
ATOM 1017 O O . LYS A 1 127 ? -31.831 -5.740 22.361 1.00 63.25 127 LYS A O 1
ATOM 1022 N N . ILE A 1 128 ? -30.208 -5.704 20.814 1.00 56.38 128 ILE A N 1
ATOM 1023 C CA . ILE A 1 128 ? -30.170 -4.237 20.635 1.00 56.38 128 ILE A CA 1
ATOM 1024 C C . ILE A 1 128 ? -31.319 -3.673 19.765 1.00 56.38 128 ILE A C 1
ATOM 1026 O O . ILE A 1 128 ? -31.409 -2.460 19.601 1.00 56.38 128 ILE A O 1
ATOM 1030 N N . ILE A 1 129 ? -32.262 -4.487 19.274 1.00 50.88 129 ILE A N 1
ATOM 1031 C CA . ILE A 1 129 ? -33.435 -3.975 18.535 1.00 50.88 129 ILE A CA 1
ATOM 1032 C C . ILE A 1 129 ? -34.713 -4.045 19.397 1.00 50.88 129 ILE A C 1
ATOM 1034 O O . ILE A 1 129 ? -35.461 -5.014 19.286 1.00 50.88 129 ILE A O 1
ATOM 1038 N N . PRO A 1 130 ? -35.013 -3.038 20.239 1.00 50.31 130 PRO A N 1
ATOM 1039 C CA . PRO A 1 130 ? -36.386 -2.681 20.567 1.00 50.31 130 PRO A CA 1
ATOM 1040 C C . PRO A 1 130 ? -36.883 -1.615 19.578 1.00 50.31 130 PRO A C 1
ATOM 1042 O O . PRO A 1 130 ? -36.233 -0.586 19.389 1.00 50.31 130 PRO A O 1
ATOM 1045 N N . GLU A 1 131 ? -38.025 -1.877 18.938 1.00 47.06 131 GLU A N 1
ATOM 1046 C CA . GLU A 1 131 ? -38.614 -1.024 17.894 1.00 47.06 131 GLU A CA 1
ATOM 1047 C C . GLU A 1 131 ? -39.337 0.235 18.404 1.00 47.06 131 GLU A C 1
ATOM 1049 O O . GLU A 1 131 ? -39.725 1.038 17.566 1.00 47.06 131 GLU A O 1
ATOM 1054 N N . ASP A 1 132 ? -39.478 0.492 19.712 1.00 44.69 132 ASP A N 1
ATOM 1055 C CA . ASP A 1 132 ? -40.345 1.591 20.169 1.00 44.69 132 ASP A CA 1
ATOM 1056 C C . ASP A 1 132 ? -39.770 2.551 21.222 1.00 44.69 132 ASP A C 1
ATOM 1058 O O . ASP A 1 132 ? -38.885 2.257 22.026 1.00 44.69 132 ASP A O 1
ATOM 1062 N N . SER A 1 133 ? -40.292 3.771 21.123 1.00 46.66 133 SER A N 1
ATOM 1063 C CA . SER A 1 133 ? -39.715 5.056 21.487 1.00 46.66 133 SER A CA 1
ATOM 1064 C C . SER A 1 133 ? -40.019 5.514 22.919 1.00 46.66 133 SER A C 1
ATOM 1066 O O . SER A 1 133 ? -41.056 6.124 23.163 1.00 46.66 133 SER A O 1
ATOM 1068 N N . SER A 1 134 ? -39.072 5.325 23.837 1.00 52.38 134 SER A N 1
ATOM 1069 C CA . SER A 1 134 ? -38.815 6.232 24.972 1.00 52.38 134 SER A CA 1
ATOM 1070 C C . SER A 1 134 ? -37.538 5.781 25.681 1.00 52.38 134 SER A C 1
ATOM 1072 O O . SER A 1 134 ? -37.591 4.959 26.592 1.00 52.38 134 SER A O 1
ATOM 1074 N N . ARG A 1 135 ? -36.376 6.253 25.218 1.00 59.66 135 ARG A N 1
ATOM 1075 C CA . ARG A 1 135 ? -35.099 5.928 25.866 1.00 59.66 135 ARG A CA 1
ATOM 1076 C C . ARG A 1 135 ? -34.783 6.939 26.954 1.00 59.66 135 ARG A C 1
ATOM 1078 O O . ARG A 1 135 ? -34.810 8.143 26.695 1.00 59.66 135 ARG A O 1
ATOM 1085 N N . ASP A 1 136 ? -34.449 6.437 28.133 1.00 64.50 136 ASP A N 1
ATOM 1086 C CA . ASP A 1 136 ? -33.960 7.248 29.242 1.00 64.50 136 ASP A CA 1
ATOM 1087 C C . ASP A 1 136 ? -32.548 7.782 28.952 1.00 64.50 136 ASP A C 1
ATOM 1089 O O . ASP A 1 136 ? -31.754 7.184 28.220 1.00 64.50 136 ASP A O 1
ATOM 1093 N N . GLN A 1 137 ? -32.207 8.923 29.551 1.00 62.12 137 GLN A N 1
ATOM 1094 C CA . GLN A 1 137 ? -30.929 9.612 29.330 1.00 62.12 137 GLN A CA 1
ATOM 1095 C C . GLN A 1 137 ? -29.709 8.770 29.758 1.00 62.12 137 GLN A C 1
ATOM 1097 O O . GLN A 1 137 ? -28.647 8.858 29.139 1.00 62.12 137 GLN A O 1
ATOM 1102 N N . ASP A 1 138 ? -29.882 7.890 30.745 1.00 63.03 138 ASP A N 1
ATOM 1103 C CA . ASP A 1 138 ? -28.859 6.934 31.186 1.00 63.03 138 ASP A CA 1
ATOM 1104 C C . ASP A 1 138 ? -28.627 5.803 30.167 1.00 63.03 138 ASP A C 1
ATOM 1106 O O . ASP A 1 138 ? -27.497 5.343 29.983 1.00 63.03 138 ASP A O 1
ATOM 1110 N N . GLU A 1 139 ? -29.669 5.387 29.439 1.00 65.69 139 GLU A N 1
ATOM 1111 C CA . GLU A 1 139 ? -29.572 4.366 28.389 1.00 65.69 139 GLU A CA 1
ATOM 1112 C C . GLU A 1 139 ? -28.773 4.890 27.186 1.00 65.69 139 GLU A C 1
ATOM 1114 O O . GLU A 1 139 ? -27.939 4.178 26.619 1.00 65.69 139 GLU A O 1
ATOM 1119 N N . ILE A 1 140 ? -28.957 6.173 26.851 1.00 65.25 140 ILE A N 1
ATOM 1120 C CA . ILE A 1 140 ? -28.198 6.871 25.805 1.00 65.25 140 ILE A CA 1
ATOM 1121 C C . ILE A 1 140 ? -26.705 6.899 26.158 1.00 65.25 140 ILE A C 1
ATOM 1123 O O . ILE A 1 140 ? -25.885 6.461 25.354 1.00 65.25 140 ILE A O 1
ATOM 1127 N N . LEU A 1 141 ? -26.334 7.316 27.373 1.00 64.56 141 LEU A N 1
ATOM 1128 C CA . LEU A 1 141 ? -24.930 7.357 27.814 1.00 64.56 141 LEU A CA 1
ATOM 1129 C C . LEU A 1 141 ? -24.258 5.969 27.808 1.00 64.56 141 LEU A C 1
ATOM 1131 O O . LEU A 1 141 ? -23.078 5.835 27.464 1.00 64.56 141 LEU A O 1
ATOM 1135 N N . LEU A 1 142 ? -24.996 4.910 28.152 1.00 67.06 142 LEU A N 1
ATOM 1136 C CA . LEU A 1 142 ? -24.488 3.533 28.113 1.00 67.06 142 LEU A CA 1
ATOM 1137 C C . LEU A 1 142 ? -24.242 3.040 26.682 1.00 67.06 142 LEU A C 1
ATOM 1139 O O . LEU A 1 142 ? -23.202 2.432 26.404 1.00 67.06 142 LEU A O 1
ATOM 1143 N N . LEU A 1 143 ? -25.167 3.330 25.769 1.00 67.06 143 LEU A N 1
ATOM 1144 C CA . LEU A 1 143 ? -25.029 3.052 24.339 1.00 67.06 143 LEU A CA 1
ATOM 1145 C C . LEU A 1 143 ? -23.861 3.846 23.725 1.00 67.06 143 LEU A C 1
ATOM 1147 O O . LEU A 1 143 ? -23.095 3.305 22.924 1.00 67.06 143 LEU A O 1
ATOM 1151 N N . GLU A 1 144 ? -23.657 5.094 24.151 1.00 68.38 144 GLU A N 1
ATOM 1152 C CA . GLU A 1 144 ? -22.522 5.918 23.735 1.00 68.38 144 GLU A CA 1
ATOM 1153 C C . GLU A 1 144 ? -21.183 5.324 24.174 1.00 68.38 144 GLU A C 1
ATOM 1155 O O . GLU A 1 144 ? -20.244 5.213 23.378 1.00 68.38 144 GLU A O 1
ATOM 1160 N N . SER A 1 145 ? -21.094 4.935 25.442 1.00 72.44 145 SER A N 1
ATOM 1161 C CA . SER A 1 145 ? -19.934 4.254 26.007 1.00 72.44 145 SER A CA 1
ATOM 1162 C C . SER A 1 145 ? -19.642 2.945 25.264 1.00 72.44 145 SER A C 1
ATOM 1164 O O . SER A 1 145 ? -18.483 2.619 25.016 1.00 72.44 145 SER A O 1
ATOM 1166 N N . ASN A 1 146 ? -20.682 2.198 24.883 1.00 75.88 146 ASN A N 1
ATOM 1167 C CA . ASN A 1 146 ? -20.550 0.955 24.124 1.00 75.88 146 ASN A CA 1
ATOM 1168 C C . ASN A 1 146 ? -19.960 1.211 22.725 1.00 75.88 146 ASN A C 1
ATOM 1170 O O . ASN A 1 146 ? -19.016 0.534 22.316 1.00 75.88 146 ASN A O 1
ATOM 1174 N N . PHE A 1 147 ? -20.435 2.246 22.027 1.00 79.88 147 PHE A N 1
ATOM 1175 C CA . PHE A 1 147 ? -19.921 2.602 20.704 1.00 79.88 147 PHE A CA 1
ATOM 1176 C C . PHE A 1 147 ? -18.435 2.998 20.714 1.00 79.88 147 PHE A C 1
ATOM 1178 O O . PHE A 1 147 ? -17.681 2.600 19.828 1.00 79.88 147 PHE A O 1
ATOM 1185 N N . GLU A 1 148 ? -17.976 3.726 21.734 1.00 83.12 148 GLU A N 1
ATOM 1186 C CA . GLU A 1 148 ? -16.547 4.039 21.881 1.00 83.12 148 GLU A CA 1
ATOM 1187 C C . GLU A 1 148 ? -15.704 2.795 22.171 1.00 83.12 148 GLU A C 1
ATOM 1189 O O . GLU A 1 148 ? -14.678 2.597 21.518 1.00 83.12 148 GLU A O 1
ATOM 1194 N N . CYS A 1 149 ? -16.158 1.916 23.073 1.00 80.75 149 CYS A N 1
ATOM 1195 C CA . CYS A 1 149 ? -15.484 0.644 23.357 1.00 80.75 149 CYS A CA 1
ATOM 1196 C C . CYS A 1 149 ? -15.377 -0.232 22.100 1.00 80.75 149 CYS A C 1
ATOM 1198 O O . CYS A 1 149 ? -14.352 -0.866 21.850 1.00 80.75 149 CYS A O 1
ATOM 1200 N N . ARG A 1 150 ? -16.431 -0.247 21.282 1.00 83.88 150 ARG A N 1
ATOM 1201 C CA . ARG A 1 150 ? -16.471 -0.927 19.986 1.00 83.88 150 ARG A CA 1
ATOM 1202 C C . ARG A 1 150 ? -15.427 -0.361 19.021 1.00 83.88 150 ARG A C 1
ATOM 1204 O O . ARG A 1 150 ? -14.685 -1.133 18.420 1.00 83.88 150 ARG A O 1
ATOM 1211 N N . CYS A 1 151 ? -15.339 0.964 18.895 1.00 87.94 151 CYS A N 1
ATOM 1212 C CA . CYS A 1 151 ? -14.338 1.624 18.052 1.00 87.94 151 CYS A CA 1
ATOM 1213 C C . CYS A 1 151 ? -12.908 1.340 18.536 1.00 87.94 151 CYS A C 1
ATOM 1215 O O . CYS A 1 151 ? -12.031 1.041 17.728 1.00 87.94 151 CYS A O 1
ATOM 1217 N N . GLU A 1 152 ? -12.674 1.368 19.851 1.00 87.81 152 GLU A N 1
ATOM 1218 C CA . GLU A 1 152 ? -11.389 0.987 20.442 1.00 87.81 152 GLU A CA 1
ATOM 1219 C C . GLU A 1 152 ? -11.035 -0.475 20.130 1.00 87.81 152 GLU A C 1
ATOM 1221 O O . GLU A 1 152 ? -9.893 -0.776 19.781 1.00 87.81 152 GLU A O 1
ATOM 1226 N N . MET A 1 153 ? -12.012 -1.382 20.191 1.00 85.06 153 MET A N 1
ATOM 1227 C CA . MET A 1 153 ? -11.810 -2.789 19.855 1.00 85.06 153 MET A CA 1
ATOM 1228 C C . MET A 1 153 ? -11.440 -2.978 18.382 1.00 85.06 153 MET A C 1
ATOM 1230 O O . MET A 1 153 ? -10.492 -3.701 18.078 1.00 85.06 153 MET A O 1
ATOM 1234 N N . ILE A 1 154 ? -12.154 -2.304 17.473 1.00 89.38 154 ILE A N 1
ATOM 1235 C CA . ILE A 1 154 ? -11.835 -2.293 16.039 1.00 89.38 154 ILE A CA 1
ATOM 1236 C C . ILE A 1 154 ? -10.400 -1.807 15.835 1.00 89.38 154 ILE A C 1
ATOM 1238 O O . ILE A 1 154 ? -9.628 -2.483 15.161 1.00 89.38 154 ILE A O 1
ATOM 1242 N N . TYR A 1 155 ? -10.027 -0.683 16.456 1.00 90.12 155 TYR A N 1
ATOM 1243 C CA . TYR A 1 155 ? -8.673 -0.141 16.380 1.00 90.12 155 TYR A CA 1
ATOM 1244 C C . TYR A 1 155 ? -7.631 -1.167 16.841 1.00 90.12 155 TYR A C 1
ATOM 1246 O O . TYR A 1 155 ? -6.756 -1.542 16.062 1.00 90.12 155 TYR A O 1
ATOM 1254 N N . ARG A 1 156 ? -7.760 -1.707 18.056 1.00 86.56 156 ARG A N 1
ATOM 1255 C CA . ARG A 1 156 ? -6.791 -2.664 18.605 1.00 86.56 156 ARG A CA 1
ATOM 1256 C C . ARG A 1 156 ? -6.680 -3.916 17.741 1.00 86.56 156 ARG A C 1
ATOM 1258 O O . ARG A 1 156 ? -5.575 -4.285 17.359 1.00 86.56 156 ARG A O 1
ATOM 1265 N N . LEU A 1 157 ? -7.803 -4.533 17.368 1.00 85.94 157 LEU A N 1
ATOM 1266 C CA . LEU A 1 157 ? -7.818 -5.710 16.493 1.00 85.94 157 LEU A CA 1
ATOM 1267 C C . LEU A 1 157 ? -7.208 -5.418 15.116 1.00 85.94 157 LEU A C 1
ATOM 1269 O O . LEU A 1 157 ? -6.498 -6.261 14.569 1.00 85.94 157 LEU A O 1
ATOM 1273 N N . SER A 1 158 ? -7.447 -4.226 14.565 1.00 87.94 158 SER A N 1
ATOM 1274 C CA . SER A 1 158 ? -6.874 -3.825 13.280 1.00 87.94 158 SER A CA 1
ATOM 1275 C C . SER A 1 158 ? -5.361 -3.641 13.354 1.00 87.94 158 SER A C 1
ATOM 1277 O O . SER A 1 158 ? -4.665 -4.062 12.435 1.00 87.94 158 SER A O 1
ATOM 1279 N N . CYS A 1 159 ? -4.821 -3.135 14.466 1.00 85.69 159 CYS A N 1
ATOM 1280 C CA . CYS A 1 159 ? -3.377 -3.046 14.663 1.00 85.69 159 CYS A CA 1
ATOM 1281 C C . CYS A 1 159 ? -2.710 -4.438 14.671 1.00 85.69 159 CYS A C 1
ATOM 1283 O O . CYS A 1 159 ? -1.609 -4.592 14.140 1.00 85.69 159 CYS A O 1
ATOM 1285 N N . TRP A 1 160 ? -3.419 -5.468 15.155 1.00 78.44 160 TRP A N 1
ATOM 1286 C CA . TRP A 1 160 ? -3.026 -6.881 15.053 1.00 78.44 160 TRP A CA 1
ATOM 1287 C C . TRP A 1 160 ? -3.246 -7.499 13.660 1.00 78.44 160 TRP A C 1
ATOM 1289 O O . TRP A 1 160 ? -2.910 -8.654 13.446 1.00 78.44 160 TRP A O 1
ATOM 1299 N N . CYS A 1 161 ? -3.804 -6.806 12.674 1.00 75.25 161 CYS A N 1
ATOM 1300 C CA . CYS A 1 161 ? -3.996 -7.392 11.350 1.00 75.25 161 CYS A CA 1
ATOM 1301 C C . CYS A 1 161 ? -3.040 -6.836 10.313 1.00 75.25 161 CYS A C 1
ATOM 1303 O O . CYS A 1 161 ? -3.144 -5.685 9.917 1.00 75.25 161 CYS A O 1
ATOM 1305 N N . SER A 1 162 ? -2.172 -7.690 9.774 1.00 66.44 162 SER A N 1
ATOM 1306 C CA . SER A 1 162 ? -1.446 -7.375 8.543 1.00 66.44 162 SER A CA 1
ATOM 1307 C C . SER A 1 162 ? -2.391 -7.512 7.339 1.00 66.44 162 SER A C 1
ATOM 1309 O O . SER A 1 162 ? -2.698 -8.623 6.893 1.00 66.44 162 SER A O 1
ATOM 1311 N N . MET A 1 163 ? -2.862 -6.378 6.813 1.00 53.16 163 MET A N 1
ATOM 1312 C CA . MET A 1 163 ? -3.693 -6.298 5.600 1.00 53.16 163 MET A CA 1
ATOM 1313 C C . MET A 1 163 ? -2.839 -6.332 4.320 1.00 53.16 163 MET A C 1
ATOM 1315 O O . MET A 1 163 ? -2.894 -5.431 3.493 1.00 53.16 163 MET A O 1
ATOM 1319 N N . GLY A 1 164 ? -2.022 -7.377 4.155 1.00 44.66 164 GLY A N 1
ATOM 1320 C CA . GLY A 1 164 ? -1.379 -7.694 2.868 1.00 44.66 164 GLY A CA 1
ATOM 1321 C C . GLY A 1 164 ? 0.060 -7.206 2.678 1.00 44.66 164 GLY A C 1
ATOM 1322 O O . GLY A 1 164 ? 0.712 -7.623 1.727 1.00 44.66 164 GLY A O 1
ATOM 1323 N N . TYR A 1 165 ? 0.604 -6.418 3.603 1.00 48.53 165 TYR A N 1
ATOM 1324 C CA . TYR A 1 165 ? 2.036 -6.119 3.635 1.00 48.53 165 TYR A CA 1
ATOM 1325 C C . TYR A 1 165 ? 2.670 -6.953 4.735 1.00 48.53 165 TYR A C 1
ATOM 1327 O O . TYR A 1 165 ? 2.310 -6.754 5.899 1.00 48.53 165 TYR A O 1
ATOM 1335 N N . SER A 1 166 ? 3.580 -7.880 4.394 1.00 41.12 166 SER A N 1
ATOM 1336 C CA . SER A 1 166 ? 4.260 -8.695 5.407 1.00 41.12 166 SER A CA 1
ATOM 1337 C C . SER A 1 166 ? 4.771 -7.766 6.497 1.00 41.12 166 SER A C 1
ATOM 1339 O O . SER A 1 166 ? 5.469 -6.772 6.252 1.00 41.12 166 SER A O 1
ATOM 1341 N N . ASN A 1 167 ? 4.330 -8.020 7.722 1.00 47.56 167 ASN A N 1
ATOM 1342 C CA . ASN A 1 167 ? 5.069 -7.513 8.846 1.00 47.56 167 ASN A CA 1
ATOM 1343 C C . ASN A 1 167 ? 6.344 -8.342 8.850 1.00 47.56 167 ASN A C 1
ATOM 1345 O O . ASN A 1 167 ? 6.329 -9.460 9.341 1.00 47.56 167 ASN A O 1
ATOM 1349 N N . ASP A 1 168 ? 7.440 -7.801 8.314 1.00 46.97 168 ASP A N 1
ATOM 1350 C CA . ASP A 1 168 ? 8.786 -8.376 8.493 1.00 46.97 168 ASP A CA 1
ATOM 1351 C C . ASP A 1 168 ? 9.126 -8.578 9.988 1.00 46.97 168 ASP A C 1
ATOM 1353 O O . ASP A 1 168 ? 10.153 -9.149 10.333 1.00 46.97 168 ASP A O 1
ATOM 1357 N N . GLU A 1 169 ? 8.273 -8.064 10.877 1.00 52.91 169 GLU A N 1
ATOM 1358 C CA . GLU A 1 169 ? 8.357 -8.128 12.325 1.00 52.91 169 GLU A CA 1
ATOM 1359 C C . GLU A 1 169 ? 7.537 -9.299 12.914 1.00 52.91 169 GLU A C 1
ATOM 1361 O O . GLU A 1 169 ? 7.895 -9.778 13.987 1.00 52.91 169 GLU A O 1
ATOM 1366 N N . TRP A 1 170 ? 6.483 -9.798 12.238 1.00 57.56 170 TRP A N 1
ATOM 1367 C CA . TRP A 1 170 ? 5.702 -10.959 12.700 1.00 57.56 170 TRP A CA 1
ATOM 1368 C C . TRP A 1 170 ? 4.739 -11.549 11.640 1.00 57.56 170 TRP A C 1
ATOM 1370 O O . TRP A 1 170 ? 3.930 -10.845 11.029 1.00 57.56 170 TRP A O 1
ATOM 1380 N N . GLU A 1 171 ? 4.756 -12.874 11.461 1.00 60.06 171 GLU A N 1
ATOM 1381 C CA . GLU A 1 171 ? 3.836 -13.584 10.559 1.00 60.06 171 GLU A CA 1
ATOM 1382 C C . GLU A 1 171 ? 2.596 -14.094 11.306 1.00 60.06 171 GLU A C 1
ATOM 1384 O O . GLU A 1 171 ? 2.616 -15.127 11.980 1.00 60.06 171 GLU A O 1
ATOM 1389 N N . LEU A 1 172 ? 1.468 -13.394 11.158 1.00 69.88 172 LEU A N 1
ATOM 1390 C CA . LEU A 1 172 ? 0.185 -13.930 11.602 1.00 69.88 172 LEU A CA 1
ATOM 1391 C C . LEU A 1 172 ? -0.272 -15.032 10.637 1.00 69.88 172 LEU A C 1
ATOM 1393 O O . LEU A 1 172 ? -0.477 -14.780 9.447 1.00 69.88 172 LEU A O 1
ATOM 1397 N N . ARG A 1 173 ? -0.501 -16.248 11.152 1.00 73.88 173 ARG A N 1
ATOM 1398 C CA . ARG A 1 173 ? -1.080 -17.344 10.354 1.00 73.88 173 ARG A CA 1
ATOM 1399 C C . ARG A 1 173 ? -2.390 -16.886 9.708 1.00 73.88 173 ARG A C 1
ATOM 1401 O O . ARG A 1 173 ? -3.223 -16.272 10.380 1.00 73.88 173 ARG A O 1
ATOM 1408 N N . ALA A 1 174 ? -2.600 -17.253 8.443 1.00 78.56 174 ALA A N 1
ATOM 1409 C CA . ALA A 1 174 ? -3.767 -16.838 7.660 1.00 78.56 174 ALA A CA 1
ATOM 1410 C C . ALA A 1 174 ? -5.100 -17.063 8.399 1.00 78.56 174 ALA A C 1
ATOM 1412 O O . ALA A 1 174 ? -5.928 -16.163 8.458 1.00 78.56 174 ALA A O 1
ATOM 1413 N N . GLU A 1 175 ? -5.255 -18.197 9.087 1.00 78.00 175 GLU A N 1
ATOM 1414 C CA . GLU A 1 175 ? -6.465 -18.507 9.859 1.00 78.00 175 GLU A CA 1
ATOM 1415 C C . GLU A 1 175 ? -6.784 -17.492 10.967 1.00 78.00 175 GLU A C 1
ATOM 1417 O O . GLU A 1 175 ? -7.953 -17.207 11.238 1.00 78.00 175 GLU A O 1
ATOM 1422 N N . HIS A 1 176 ? -5.761 -16.967 11.647 1.00 75.00 176 HIS A N 1
ATOM 1423 C CA . HIS A 1 176 ? -5.948 -15.983 12.712 1.00 75.00 176 HIS A CA 1
ATOM 1424 C C . HIS A 1 176 ? -6.296 -14.621 12.125 1.00 75.00 176 HIS A C 1
ATOM 1426 O O . HIS A 1 176 ? -7.209 -13.970 12.626 1.00 75.00 176 HIS A O 1
ATOM 1432 N N . ARG A 1 177 ? -5.642 -14.235 11.023 1.00 78.75 177 ARG A N 1
ATOM 1433 C CA . ARG A 1 177 ? -5.996 -13.031 10.262 1.00 78.75 177 ARG A CA 1
ATOM 1434 C C . ARG A 1 177 ? -7.462 -13.069 9.835 1.00 78.75 177 ARG A C 1
ATOM 1436 O O . ARG A 1 177 ? -8.194 -12.121 10.095 1.00 78.75 177 ARG A O 1
ATOM 1443 N N . ASP A 1 178 ? -7.918 -14.194 9.291 1.00 82.31 178 ASP A N 1
ATOM 1444 C CA . ASP A 1 178 ? -9.303 -14.361 8.844 1.00 82.31 178 ASP A CA 1
ATOM 1445 C C . ASP A 1 178 ? -10.299 -14.334 10.010 1.00 82.31 178 ASP A C 1
ATOM 1447 O O . ASP A 1 178 ? -11.437 -13.887 9.862 1.00 82.31 178 ASP A O 1
ATOM 1451 N N . LYS A 1 179 ? -9.912 -14.834 11.191 1.00 80.25 179 LYS A N 1
ATOM 1452 C CA . LYS A 1 179 ? -10.737 -14.737 12.408 1.00 80.25 179 LYS A CA 1
ATOM 1453 C C . LYS A 1 179 ? -10.821 -13.301 12.917 1.00 80.25 179 LYS A C 1
ATOM 1455 O O . LYS A 1 179 ? -11.922 -12.855 13.240 1.00 80.25 179 LYS A O 1
ATOM 1460 N N . ILE A 1 180 ? -9.699 -12.579 12.972 1.00 83.38 180 ILE A N 1
ATOM 1461 C CA . ILE A 1 180 ? -9.694 -11.174 13.390 1.00 83.38 180 ILE A CA 1
ATOM 1462 C C . ILE A 1 180 ? -10.530 -10.346 12.417 1.00 83.38 180 ILE A C 1
ATOM 1464 O O . ILE A 1 180 ? -11.420 -9.635 12.865 1.00 83.38 180 ILE A O 1
ATOM 1468 N N . MET A 1 181 ? -10.318 -10.493 11.107 1.00 85.81 181 MET A N 1
ATOM 1469 C CA . MET A 1 181 ? -11.073 -9.754 10.092 1.00 85.81 181 MET A CA 1
ATOM 1470 C C . MET A 1 181 ? -12.574 -10.007 10.180 1.00 85.81 181 MET A C 1
ATOM 1472 O O . MET A 1 181 ? -13.345 -9.056 10.251 1.00 85.81 181 MET A O 1
ATOM 1476 N N . ARG A 1 182 ? -12.998 -11.272 10.305 1.00 85.38 182 ARG A N 1
ATOM 1477 C CA . ARG A 1 182 ? -14.418 -11.601 10.520 1.00 85.38 182 ARG A CA 1
ATOM 1478 C C . ARG A 1 182 ? -14.980 -10.980 11.795 1.00 85.38 182 ARG A C 1
ATOM 1480 O O . ARG A 1 182 ? -16.140 -10.580 11.820 1.00 85.38 182 ARG A O 1
ATOM 1487 N N . THR A 1 183 ? -14.177 -10.911 12.851 1.00 82.38 183 THR A N 1
ATOM 1488 C CA . THR A 1 183 ? -14.592 -10.304 14.121 1.00 82.38 183 THR A CA 1
ATOM 1489 C C . THR A 1 183 ? -14.714 -8.793 13.982 1.00 82.38 183 THR A C 1
ATOM 1491 O O . THR A 1 183 ? -15.727 -8.235 14.389 1.00 82.38 183 THR A O 1
ATOM 1494 N N . ILE A 1 184 ? -13.747 -8.141 13.331 1.00 87.56 184 ILE A N 1
ATOM 1495 C CA . ILE A 1 184 ? -13.823 -6.722 12.980 1.00 87.56 184 ILE A CA 1
ATOM 1496 C C . ILE A 1 184 ? -15.074 -6.459 12.146 1.00 87.56 184 ILE A C 1
ATOM 1498 O O . ILE A 1 184 ? -15.819 -5.562 12.502 1.00 87.56 184 ILE A O 1
ATOM 1502 N N . ASP A 1 185 ? -15.361 -7.251 11.110 1.00 87.06 185 ASP A N 1
ATOM 1503 C CA . ASP A 1 185 ? -16.558 -7.089 10.273 1.00 87.06 185 ASP A CA 1
ATOM 1504 C C . ASP A 1 185 ? -17.862 -7.188 11.070 1.00 87.06 185 ASP A C 1
ATOM 1506 O O . ASP A 1 185 ? -18.778 -6.393 10.857 1.00 87.06 185 ASP A O 1
ATOM 1510 N N . ARG A 1 186 ? -17.958 -8.147 11.998 1.00 83.06 186 ARG A N 1
ATOM 1511 C CA . ARG A 1 186 ? -19.130 -8.291 12.876 1.00 83.06 186 ARG A CA 1
ATOM 1512 C C . ARG A 1 186 ? -19.291 -7.084 13.778 1.00 83.06 186 ARG A C 1
ATOM 1514 O O . ARG A 1 186 ? -20.349 -6.464 13.783 1.00 83.06 186 ARG A O 1
ATOM 1521 N N . ILE A 1 187 ? -18.218 -6.720 14.482 1.00 82.88 187 ILE A N 1
ATOM 1522 C CA . ILE A 1 187 ? -18.189 -5.541 15.342 1.00 82.88 187 ILE A CA 1
ATOM 1523 C C . ILE A 1 187 ? -18.519 -4.306 14.507 1.00 82.88 187 ILE A C 1
ATOM 1525 O O . ILE A 1 187 ? -19.262 -3.462 14.969 1.00 82.88 187 ILE A O 1
ATOM 1529 N N . TRP A 1 188 ? -18.050 -4.198 13.267 1.00 85.88 188 TRP A N 1
ATOM 1530 C CA . TRP A 1 188 ? -18.306 -3.066 12.381 1.00 85.88 188 TRP A CA 1
ATOM 1531 C C . TRP A 1 188 ? -19.758 -2.987 11.902 1.00 85.88 188 TRP A C 1
ATOM 1533 O O . TRP A 1 188 ? -20.251 -1.884 11.718 1.00 85.88 188 TRP A O 1
ATOM 1543 N N . ARG A 1 189 ? -20.479 -4.100 11.752 1.00 82.38 189 ARG A N 1
ATOM 1544 C CA . ARG A 1 189 ? -21.872 -4.110 11.260 1.00 82.38 189 ARG A CA 1
ATOM 1545 C C . ARG A 1 189 ? -22.940 -3.947 12.336 1.00 82.38 189 ARG A C 1
ATOM 1547 O O . ARG A 1 189 ? -24.106 -3.804 11.986 1.00 82.38 189 ARG A O 1
ATOM 1554 N N . MET A 1 190 ? -22.574 -3.965 13.618 1.00 73.38 190 MET A N 1
ATOM 1555 C CA . MET A 1 190 ? -23.570 -3.873 14.687 1.00 73.38 190 MET A CA 1
ATOM 1556 C C . MET A 1 190 ? -24.393 -2.579 14.560 1.00 73.38 190 MET A C 1
ATOM 1558 O O . MET A 1 190 ? -23.795 -1.508 14.384 1.00 73.38 190 MET A O 1
ATOM 1562 N N . PRO A 1 191 ? -25.729 -2.641 14.680 1.00 64.25 191 PRO A N 1
ATOM 1563 C CA . PRO A 1 191 ? -26.572 -1.456 14.617 1.00 64.25 191 PRO A CA 1
ATOM 1564 C C . PRO A 1 191 ? -26.242 -0.499 15.768 1.00 64.25 191 PRO A C 1
ATOM 1566 O O . PRO A 1 191 ? -25.997 -0.911 16.901 1.00 64.25 191 PRO A O 1
ATOM 1569 N N . HIS A 1 192 ? -26.208 0.793 15.467 1.00 65.44 192 HIS A N 1
ATOM 1570 C CA . HIS A 1 192 ? -26.011 1.880 16.426 1.00 65.44 192 HIS A CA 1
ATOM 1571 C C . HIS A 1 192 ? -27.181 2.845 16.274 1.00 65.44 192 HIS A C 1
ATOM 1573 O O . HIS A 1 192 ? -27.598 3.187 15.171 1.00 65.44 192 HIS A O 1
ATOM 1579 N N . SER A 1 193 ? -27.739 3.257 17.403 1.00 52.56 193 SER A N 1
ATOM 1580 C CA . SER A 1 193 ? -28.949 4.075 17.438 1.00 52.56 193 SER A CA 1
ATOM 1581 C C . SER A 1 193 ? -28.688 5.513 17.891 1.00 52.56 193 SER A C 1
ATOM 1583 O O . SER A 1 193 ? -29.621 6.172 18.337 1.00 52.56 193 SER A O 1
ATOM 1585 N N . ILE A 1 194 ? -27.430 5.965 17.870 1.00 55.19 194 ILE A N 1
ATOM 1586 C CA . ILE A 1 194 ? -27.029 7.275 18.391 1.00 55.19 194 ILE A CA 1
ATOM 1587 C C . ILE A 1 194 ? -26.271 8.033 17.309 1.00 55.19 194 ILE A C 1
ATOM 1589 O O . ILE A 1 194 ? -25.167 7.639 16.946 1.00 55.19 194 ILE A O 1
ATOM 1593 N N . GLU A 1 195 ? -26.852 9.140 16.852 1.00 53.31 195 GLU A N 1
ATOM 1594 C CA . GLU A 1 195 ? -26.160 10.176 16.084 1.00 53.31 195 GLU A CA 1
ATOM 1595 C C . GLU A 1 195 ? -25.225 10.936 17.040 1.00 53.31 195 GLU A C 1
ATOM 1597 O O . GLU A 1 195 ? -25.586 11.955 17.625 1.00 53.31 195 GLU A O 1
ATOM 1602 N N . LYS A 1 196 ? -24.020 10.404 17.279 1.00 51.81 196 LYS A N 1
ATOM 1603 C CA . LYS A 1 196 ? -23.047 11.030 18.197 1.00 51.81 196 LYS A CA 1
ATOM 1604 C C . LYS A 1 196 ? -22.456 12.332 17.661 1.00 51.81 196 LYS A C 1
ATOM 1606 O O . LYS A 1 196 ? -21.861 13.095 18.423 1.00 51.81 196 LYS A O 1
ATOM 1611 N N . VAL A 1 197 ? -22.562 12.579 16.358 1.00 50.25 197 VAL A N 1
ATOM 1612 C CA . VAL A 1 197 ? -22.000 13.772 15.728 1.00 50.25 197 VAL A CA 1
ATOM 1613 C C . VAL A 1 197 ? -23.163 14.673 15.308 1.00 50.25 197 VAL A C 1
ATOM 1615 O O . VAL A 1 197 ? -23.836 14.365 14.330 1.00 50.25 197 VAL A O 1
ATOM 1618 N N . PRO A 1 198 ? -23.411 15.807 15.994 1.00 45.94 198 PRO A N 1
ATOM 1619 C CA . PRO A 1 198 ? -24.536 16.706 15.702 1.00 45.94 198 PRO A CA 1
ATOM 1620 C C . PRO A 1 198 ? -24.390 17.471 14.368 1.00 45.94 198 PRO A C 1
ATOM 1622 O O . PRO A 1 198 ? -25.000 18.519 14.163 1.00 45.94 198 PRO A O 1
ATOM 1625 N N . LEU A 1 199 ? -23.554 16.987 13.449 1.00 50.66 199 LEU A N 1
ATOM 1626 C CA . LEU A 1 199 ? -23.235 17.632 12.188 1.00 50.66 199 LEU A CA 1
ATOM 1627 C C . LEU A 1 199 ? -23.311 16.612 11.044 1.00 50.66 199 LEU A C 1
ATOM 1629 O O . LEU A 1 199 ? -22.321 15.975 10.716 1.00 50.66 199 LEU A O 1
ATOM 1633 N N . ARG A 1 200 ? -24.476 16.615 10.374 1.00 58.53 200 ARG A N 1
ATOM 1634 C CA . ARG A 1 200 ? -24.766 16.079 9.024 1.00 58.53 200 ARG A CA 1
ATOM 1635 C C . ARG A 1 200 ? -24.899 14.561 8.932 1.00 58.53 200 ARG A C 1
ATOM 1637 O O . ARG A 1 200 ? -24.247 13.840 9.659 1.00 58.53 200 ARG A O 1
ATOM 1644 N N . GLY A 1 201 ? -25.739 14.105 7.993 1.00 64.75 201 GLY A N 1
ATOM 1645 C CA . GLY A 1 201 ? -26.039 12.698 7.688 1.00 64.75 201 GLY A CA 1
ATOM 1646 C C . GLY A 1 201 ? -24.828 11.877 7.236 1.00 64.75 201 GLY A C 1
ATOM 1647 O O . GLY A 1 201 ? -24.742 11.461 6.081 1.00 64.75 201 GLY A O 1
ATOM 1648 N N . TRP A 1 202 ? -23.881 11.690 8.148 1.00 79.06 202 TRP A N 1
ATOM 1649 C CA . TRP A 1 202 ? -22.749 10.793 8.054 1.00 79.06 202 TRP A CA 1
ATOM 1650 C C . TRP A 1 202 ? -23.244 9.353 8.090 1.00 79.06 202 TRP A C 1
ATOM 1652 O O . TRP A 1 202 ? -24.257 9.030 8.708 1.00 79.06 202 TRP A O 1
ATOM 1662 N N . ASN A 1 203 ? -22.520 8.474 7.408 1.00 83.88 203 ASN A N 1
ATOM 1663 C CA . ASN A 1 203 ? -22.740 7.048 7.565 1.00 83.88 203 ASN A CA 1
ATOM 1664 C C . ASN A 1 203 ? -21.927 6.512 8.754 1.00 83.88 203 ASN A C 1
ATOM 1666 O O . ASN A 1 203 ? -20.960 7.123 9.213 1.00 83.88 203 ASN A O 1
ATOM 1670 N N . ILE A 1 204 ? -22.293 5.309 9.190 1.00 82.81 204 ILE A N 1
ATOM 1671 C CA . ILE A 1 204 ? -21.586 4.532 10.214 1.00 82.81 204 ILE A CA 1
ATOM 1672 C C . ILE A 1 204 ? -20.065 4.487 10.007 1.00 82.81 204 ILE A C 1
ATOM 1674 O O . ILE A 1 204 ? -19.302 4.586 10.966 1.00 82.81 204 ILE A O 1
ATOM 1678 N N . ASN A 1 205 ? -19.608 4.316 8.763 1.00 88.19 205 ASN A N 1
ATOM 1679 C CA . ASN A 1 205 ? -18.190 4.121 8.472 1.00 88.19 205 ASN A CA 1
ATOM 1680 C C . ASN A 1 205 ? -17.393 5.374 8.832 1.00 88.19 205 ASN A C 1
ATOM 1682 O O . ASN A 1 205 ? -16.307 5.271 9.403 1.00 88.19 205 ASN A O 1
ATOM 1686 N N . LEU A 1 206 ? -17.949 6.546 8.528 1.00 87.94 206 LEU A N 1
ATOM 1687 C CA . LEU A 1 206 ? -17.329 7.830 8.803 1.00 87.94 206 LEU A CA 1
ATOM 1688 C C . LEU A 1 206 ? -17.310 8.147 10.300 1.00 87.94 206 LEU A C 1
ATOM 1690 O O . LEU A 1 206 ? -16.295 8.629 10.799 1.00 87.94 206 LEU A O 1
ATOM 1694 N N . GLU A 1 207 ? -18.374 7.809 11.033 1.00 86.88 207 GLU A N 1
ATOM 1695 C CA . GLU A 1 207 ? -18.419 7.959 12.493 1.00 86.88 207 GLU A CA 1
ATOM 1696 C C . GLU A 1 207 ? -17.384 7.072 13.196 1.00 86.88 207 GLU A C 1
ATOM 1698 O O . GLU A 1 207 ? -16.612 7.556 14.028 1.00 86.88 207 GLU A O 1
ATOM 1703 N N . ILE A 1 208 ? -17.319 5.785 12.828 1.00 89.19 208 ILE A N 1
ATOM 1704 C CA . ILE A 1 208 ? -16.323 4.846 13.364 1.00 89.19 208 ILE A CA 1
ATOM 1705 C C . ILE A 1 208 ? -14.911 5.355 13.060 1.00 89.19 208 ILE A C 1
ATOM 1707 O O . ILE A 1 208 ? -14.064 5.420 13.955 1.00 89.19 208 ILE A O 1
ATOM 1711 N N . ALA A 1 209 ? -14.655 5.756 11.811 1.00 90.56 209 ALA A N 1
ATOM 1712 C CA . ALA A 1 209 ? -13.356 6.274 11.409 1.00 90.56 209 ALA A CA 1
ATOM 1713 C C . ALA A 1 209 ? -12.977 7.537 12.185 1.00 90.56 209 ALA A C 1
ATOM 1715 O O . ALA A 1 209 ? -11.849 7.634 12.666 1.00 90.56 209 ALA A O 1
ATOM 1716 N N . TYR A 1 210 ? -13.911 8.476 12.353 1.00 91.19 210 TYR A N 1
ATOM 1717 C CA . TYR A 1 210 ? -13.689 9.697 13.120 1.00 91.19 210 TYR A CA 1
ATOM 1718 C C . TYR A 1 210 ? -13.302 9.392 14.567 1.00 91.19 210 TYR A C 1
ATOM 1720 O O . TYR A 1 210 ? -12.294 9.910 15.041 1.00 91.19 210 TYR A O 1
ATOM 1728 N N . ILE A 1 211 ? -14.042 8.519 15.261 1.00 89.88 211 ILE A N 1
ATOM 1729 C CA . ILE A 1 211 ? -13.733 8.174 16.655 1.00 89.88 211 ILE A CA 1
ATOM 1730 C C . ILE A 1 211 ? -12.370 7.493 16.764 1.00 89.88 211 ILE A C 1
ATOM 1732 O O . ILE A 1 211 ? -11.582 7.859 17.637 1.00 89.88 211 ILE A O 1
ATOM 1736 N N . ILE A 1 212 ? -12.057 6.541 15.880 1.00 91.75 212 ILE A N 1
ATOM 1737 C CA . ILE A 1 212 ? -10.750 5.871 15.880 1.00 91.75 212 ILE A CA 1
ATOM 1738 C C . ILE A 1 212 ? -9.628 6.894 15.654 1.00 91.75 212 ILE A C 1
ATOM 1740 O O . ILE A 1 212 ? -8.649 6.929 16.401 1.00 91.75 212 ILE A O 1
ATOM 1744 N N . LEU A 1 213 ? -9.778 7.769 14.662 1.00 91.25 213 LEU A N 1
ATOM 1745 C CA . LEU A 1 213 ? -8.770 8.769 14.331 1.00 91.25 213 LEU A CA 1
ATOM 1746 C C . LEU A 1 213 ? -8.596 9.814 15.441 1.00 91.25 213 LEU A C 1
ATOM 1748 O O . LEU A 1 213 ? -7.466 10.126 15.807 1.00 91.25 213 LEU A O 1
ATOM 1752 N N . GLU A 1 214 ? -9.686 10.332 16.002 1.00 90.31 214 GLU A N 1
ATOM 1753 C CA . GLU A 1 214 ? -9.667 11.402 17.005 1.00 90.31 214 GLU A CA 1
ATOM 1754 C C . GLU A 1 214 ? -9.249 10.896 18.393 1.00 90.31 214 GLU A C 1
ATOM 1756 O O . GLU A 1 214 ? -8.489 11.574 19.085 1.00 90.31 214 GLU A O 1
ATOM 1761 N N . LYS A 1 215 ? -9.723 9.714 18.814 1.00 89.44 215 LYS A N 1
ATOM 1762 C CA . LYS A 1 215 ? -9.499 9.187 20.173 1.00 89.44 215 LYS A CA 1
ATOM 1763 C C . LYS A 1 215 ? -8.288 8.270 20.290 1.00 89.44 215 LYS A C 1
ATOM 1765 O O . LYS A 1 215 ? -7.706 8.223 21.366 1.00 89.44 215 LYS A O 1
ATOM 1770 N N . GLN A 1 216 ? -7.922 7.544 19.230 1.00 89.19 216 GLN A N 1
ATOM 1771 C CA . GLN A 1 216 ? -6.845 6.546 19.291 1.00 89.19 216 GLN A CA 1
ATOM 1772 C C . GLN A 1 216 ? -5.586 7.016 18.564 1.00 89.19 216 GLN A C 1
ATOM 1774 O O . GLN A 1 216 ? -4.497 6.947 19.121 1.00 89.19 216 GLN A O 1
ATOM 1779 N N . ILE A 1 217 ? -5.717 7.539 17.340 1.00 89.44 217 ILE A N 1
ATOM 1780 C CA . ILE A 1 217 ? -4.548 7.836 16.494 1.00 89.44 217 ILE A CA 1
ATOM 1781 C C . ILE A 1 217 ? -3.984 9.231 16.772 1.00 89.44 217 ILE A C 1
ATOM 1783 O O . ILE A 1 217 ? -2.792 9.372 17.033 1.00 89.44 217 ILE A O 1
ATOM 1787 N N . LYS A 1 218 ? -4.814 10.277 16.763 1.00 88.31 218 LYS A N 1
ATOM 1788 C CA . LYS A 1 218 ? -4.387 11.670 16.977 1.00 88.31 218 LYS A CA 1
ATOM 1789 C C . LYS A 1 218 ? -3.580 11.877 18.273 1.00 88.31 218 LYS A C 1
ATOM 1791 O O . LYS A 1 218 ? -2.559 12.568 18.200 1.00 88.31 218 LYS A O 1
ATOM 1796 N N . PRO A 1 219 ? -3.934 11.281 19.432 1.00 88.75 219 PRO A N 1
ATOM 1797 C CA . PRO A 1 219 ? -3.145 11.429 20.658 1.00 88.75 219 PRO A CA 1
ATOM 1798 C C . PRO A 1 219 ? -1.702 10.925 20.541 1.00 88.75 219 PRO A C 1
ATOM 1800 O O . PRO A 1 219 ? -0.808 11.528 21.135 1.00 88.75 219 PRO A O 1
ATOM 1803 N N . LEU A 1 220 ? -1.443 9.904 19.712 1.00 83.12 220 LEU A N 1
ATOM 1804 C CA . LEU A 1 220 ? -0.094 9.367 19.473 1.00 83.12 220 LEU A CA 1
ATOM 1805 C C . LEU A 1 220 ? 0.848 10.403 18.835 1.00 83.12 220 LEU A C 1
ATOM 1807 O O . LEU A 1 220 ? 2.068 10.329 18.992 1.00 83.12 220 LEU A O 1
ATOM 1811 N N . PHE A 1 221 ? 0.278 11.390 18.138 1.00 80.25 221 PHE A N 1
ATOM 1812 C CA . PHE A 1 221 ? 0.998 12.459 17.447 1.00 80.25 221 PHE A CA 1
ATOM 1813 C C . PHE A 1 221 ? 0.866 13.824 18.143 1.00 80.25 221 PHE A C 1
ATOM 1815 O O . PHE A 1 221 ? 1.531 14.781 17.746 1.00 80.25 221 PHE A O 1
ATOM 1822 N N . ALA A 1 222 ? 0.067 13.935 19.212 1.00 69.69 222 ALA A N 1
ATOM 1823 C CA . ALA A 1 222 ? -0.258 15.212 19.854 1.00 69.69 222 ALA A CA 1
ATOM 1824 C C . ALA A 1 222 ? 0.965 15.928 20.459 1.00 69.69 222 ALA A C 1
ATOM 1826 O O . ALA A 1 222 ? 1.087 17.148 20.349 1.00 69.69 222 ALA A O 1
ATOM 1827 N N . ARG A 1 223 ? 1.921 15.183 21.037 1.00 61.47 223 ARG A N 1
ATOM 1828 C CA . ARG A 1 223 ? 3.185 15.752 21.559 1.00 61.47 223 ARG A CA 1
ATOM 1829 C C . ARG A 1 223 ? 4.179 16.135 20.458 1.00 61.47 223 ARG A C 1
ATOM 1831 O O . ARG A 1 223 ? 5.186 16.776 20.729 1.00 61.47 223 ARG A O 1
ATOM 1838 N N . GLN A 1 224 ? 3.894 15.762 19.212 1.00 59.66 224 GLN A N 1
ATOM 1839 C CA . GLN A 1 224 ? 4.790 15.901 18.068 1.00 59.66 224 GLN A CA 1
ATOM 1840 C C . GLN A 1 224 ? 4.348 16.975 17.080 1.00 59.66 224 GLN A C 1
ATOM 1842 O O . GLN A 1 224 ? 4.703 16.926 15.903 1.00 59.66 224 GLN A O 1
ATOM 1847 N N . HIS A 1 225 ? 3.611 17.982 17.544 1.00 50.47 225 HIS A N 1
ATOM 1848 C CA . HIS A 1 225 ? 3.180 19.113 16.719 1.00 50.47 225 HIS A CA 1
ATOM 1849 C C . HIS A 1 225 ? 4.335 19.839 15.985 1.00 50.47 225 HIS A C 1
ATOM 1851 O O . HIS A 1 225 ? 4.080 20.583 15.042 1.00 50.47 225 HIS A O 1
ATOM 1857 N N . LEU A 1 226 ? 5.593 19.594 16.377 1.00 45.34 226 LEU A N 1
ATOM 1858 C CA . LEU A 1 226 ? 6.816 20.083 15.726 1.00 45.34 226 LEU A CA 1
ATOM 1859 C C . LEU A 1 226 ? 7.397 19.141 14.642 1.00 45.34 226 LEU A C 1
ATOM 1861 O O . LEU A 1 226 ? 8.235 19.578 13.857 1.00 45.34 226 LEU A O 1
ATOM 1865 N N . LEU A 1 227 ? 6.957 17.876 14.579 1.00 46.94 227 LEU A N 1
ATOM 1866 C CA . LEU A 1 227 ? 7.393 16.840 13.622 1.00 46.94 227 LEU A CA 1
ATOM 1867 C C . LEU A 1 227 ? 6.311 16.447 12.603 1.00 46.94 227 LEU A C 1
ATOM 1869 O O . LEU A 1 227 ? 6.612 15.750 11.634 1.00 46.94 227 LEU A O 1
ATOM 1873 N N . SER A 1 228 ? 5.059 16.881 12.794 1.00 50.00 228 SER A N 1
ATOM 1874 C CA . SER A 1 228 ? 4.072 16.879 11.708 1.00 50.00 228 SER A CA 1
ATOM 1875 C C . SER A 1 228 ? 4.668 17.687 10.558 1.00 50.00 228 SER A C 1
ATOM 1877 O O . SER A 1 228 ? 5.008 18.850 10.774 1.00 50.00 228 SER A O 1
ATOM 1879 N N . SER A 1 229 ? 4.876 17.043 9.402 1.00 52.88 229 SER A N 1
ATOM 1880 C CA . SER A 1 229 ? 5.616 17.563 8.241 1.00 52.88 229 SER A CA 1
ATOM 1881 C C . SER A 1 229 ? 5.577 19.085 8.145 1.00 52.88 229 SER A C 1
ATOM 1883 O O . SER A 1 229 ? 4.501 19.691 8.122 1.00 52.88 229 SER A O 1
ATOM 1885 N N . ARG A 1 230 ? 6.756 19.714 8.043 1.00 56.97 230 ARG A N 1
ATOM 1886 C CA . ARG A 1 230 ? 6.940 21.180 7.971 1.00 56.97 230 ARG A CA 1
ATOM 1887 C C . ARG A 1 230 ? 6.070 21.836 6.878 1.00 56.97 230 ARG A C 1
ATOM 1889 O O . ARG A 1 230 ? 5.851 23.052 6.919 1.00 56.97 230 ARG A O 1
ATOM 1896 N N . HIS A 1 231 ? 5.580 21.021 5.941 1.00 57.53 231 HIS A N 1
ATOM 1897 C CA . HIS A 1 231 ? 4.801 21.349 4.757 1.00 57.53 231 HIS A CA 1
ATOM 1898 C C . HIS A 1 231 ? 3.290 21.096 4.879 1.00 57.53 231 HIS A C 1
ATOM 1900 O O . HIS A 1 231 ? 2.602 21.250 3.875 1.00 57.53 231 HIS A O 1
ATOM 1906 N N . LEU A 1 232 ? 2.746 20.736 6.047 1.00 63.31 232 LEU A N 1
ATOM 1907 C CA . LEU A 1 232 ? 1.311 20.481 6.235 1.00 63.31 232 LEU A CA 1
ATOM 1908 C C . LEU A 1 232 ? 0.681 21.370 7.301 1.00 63.31 232 LEU A C 1
ATOM 1910 O O . LEU A 1 232 ? 1.271 21.665 8.338 1.00 63.31 232 LEU A O 1
ATOM 1914 N N . ASN A 1 233 ? -0.569 21.753 7.059 1.00 62.38 233 ASN A N 1
ATOM 1915 C CA . ASN A 1 233 ? -1.416 22.368 8.063 1.00 62.38 233 ASN A CA 1
ATOM 1916 C C . ASN A 1 233 ? -2.145 21.268 8.850 1.00 62.38 233 ASN A C 1
ATOM 1918 O O . ASN A 1 233 ? -3.019 20.615 8.275 1.00 62.38 233 ASN A O 1
ATOM 1922 N N . PRO A 1 234 ? -1.858 21.083 10.151 1.00 59.66 234 PRO A N 1
ATOM 1923 C CA . PRO A 1 234 ? -2.462 20.016 10.948 1.00 59.66 234 PRO A CA 1
ATOM 1924 C C . PRO A 1 234 ? -3.982 20.169 11.108 1.00 59.66 234 PRO A C 1
ATOM 1926 O O . PRO A 1 234 ? -4.673 19.179 11.304 1.00 59.66 234 PRO A O 1
ATOM 1929 N N . ALA A 1 235 ? -4.527 21.385 10.983 1.00 59.34 235 ALA A N 1
ATOM 1930 C CA . ALA A 1 235 ? -5.964 21.627 11.109 1.00 59.34 235 ALA A CA 1
ATOM 1931 C C . ALA A 1 235 ? -6.748 21.337 9.819 1.00 59.34 235 ALA A C 1
ATOM 1933 O O . ALA A 1 235 ? -7.949 21.098 9.874 1.00 59.34 235 ALA A O 1
ATOM 1934 N N . THR A 1 236 ? -6.099 21.378 8.650 1.00 61.44 236 THR A N 1
ATOM 1935 C CA . THR A 1 236 ? -6.785 21.221 7.350 1.00 61.44 236 THR A CA 1
ATOM 1936 C C . THR A 1 236 ? -6.272 20.048 6.518 1.00 61.44 236 THR A C 1
ATOM 1938 O O . THR A 1 236 ? -6.868 19.723 5.494 1.00 61.44 236 THR A O 1
ATOM 1941 N N . GLY A 1 237 ? -5.154 19.432 6.910 1.00 60.81 237 GLY A N 1
ATOM 1942 C CA . GLY A 1 237 ? -4.461 18.414 6.119 1.00 60.81 237 GLY A CA 1
ATOM 1943 C C . GLY A 1 237 ? -3.923 18.935 4.781 1.00 60.81 237 GLY A C 1
ATOM 1944 O O . GLY A 1 237 ? -3.520 18.141 3.940 1.00 60.81 237 GLY A O 1
ATOM 1945 N N . ARG A 1 238 ? -3.943 20.253 4.538 1.00 67.75 238 ARG A N 1
ATOM 1946 C CA . ARG A 1 238 ? -3.492 20.861 3.278 1.00 67.75 238 ARG A CA 1
ATOM 1947 C C . ARG A 1 238 ? -2.015 21.214 3.323 1.00 67.75 238 ARG A C 1
ATOM 1949 O O . ARG A 1 238 ? -1.481 21.547 4.382 1.00 67.75 238 ARG A O 1
ATOM 1956 N N . LYS A 1 239 ? -1.380 21.218 2.152 1.00 72.81 239 LYS A N 1
ATOM 1957 C CA . LYS A 1 239 ? -0.011 21.710 1.989 1.00 72.81 239 LYS A CA 1
ATOM 1958 C C . LYS A 1 239 ? 0.108 23.185 2.397 1.00 72.81 239 LYS A C 1
ATOM 1960 O O . LYS A 1 239 ? -0.715 24.009 2.005 1.00 72.81 239 LYS A O 1
ATOM 1965 N N . ILE A 1 240 ? 1.166 23.517 3.135 1.00 70.00 240 ILE A N 1
ATOM 1966 C CA . ILE A 1 240 ? 1.610 24.886 3.411 1.00 70.00 240 ILE A CA 1
ATOM 1967 C C . ILE A 1 240 ? 2.869 25.163 2.588 1.00 70.00 240 ILE A C 1
ATOM 1969 O O . ILE A 1 240 ? 3.879 24.465 2.709 1.00 70.00 240 ILE A O 1
ATOM 1973 N N . GLU A 1 241 ? 2.837 26.228 1.793 1.00 51.69 241 GLU A N 1
ATOM 1974 C CA . GLU A 1 241 ? 4.026 26.777 1.146 1.00 51.69 241 GLU A CA 1
ATOM 1975 C C . GLU A 1 241 ? 4.784 27.662 2.144 1.00 51.69 241 GLU A C 1
ATOM 1977 O O . GLU A 1 241 ? 4.449 28.825 2.355 1.00 51.69 241 GLU A O 1
ATOM 1982 N N . ARG A 1 242 ? 5.801 27.105 2.809 1.00 57.66 242 ARG A N 1
ATOM 1983 C CA . ARG A 1 242 ? 6.776 27.901 3.571 1.00 57.66 242 ARG A CA 1
ATOM 1984 C C . ARG A 1 242 ? 8.021 28.114 2.715 1.00 57.66 242 ARG A C 1
ATOM 1986 O O . ARG A 1 242 ? 8.574 27.142 2.199 1.00 57.66 242 ARG A O 1
ATOM 1993 N N . LYS A 1 243 ? 8.478 29.368 2.586 1.00 44.19 243 LYS A N 1
ATOM 1994 C CA . LYS A 1 243 ? 9.829 29.668 2.082 1.00 44.19 243 LYS A CA 1
ATOM 1995 C C . LYS A 1 243 ? 10.831 28.966 3.002 1.00 44.19 243 LYS A C 1
ATOM 1997 O O . LYS A 1 243 ? 10.678 29.013 4.219 1.00 44.19 243 LYS A O 1
ATOM 2002 N N . GLN A 1 244 ? 11.775 28.238 2.412 1.00 42.47 244 GLN A N 1
ATOM 2003 C CA . GLN A 1 244 ? 12.763 27.430 3.125 1.00 42.47 244 GLN A CA 1
ATOM 2004 C C . GLN A 1 244 ? 13.773 28.320 3.859 1.00 42.47 244 GLN A C 1
ATOM 2006 O O . GLN A 1 244 ? 14.927 28.432 3.456 1.00 42.47 244 GLN A O 1
ATOM 2011 N N . ASP A 1 245 ? 13.360 28.922 4.966 1.00 36.00 245 ASP A N 1
ATOM 2012 C CA . ASP A 1 245 ? 14.305 29.450 5.932 1.00 36.00 245 ASP A CA 1
ATOM 2013 C C . ASP A 1 245 ? 14.856 28.236 6.702 1.00 36.00 245 ASP A C 1
ATOM 2015 O O . ASP A 1 245 ? 14.194 27.621 7.539 1.00 36.00 245 ASP A O 1
ATOM 2019 N N . HIS A 1 246 ? 16.076 27.841 6.323 1.00 40.22 246 HIS A N 1
ATOM 2020 C CA . HIS A 1 246 ? 16.955 26.860 6.978 1.00 40.22 246 HIS A CA 1
ATOM 2021 C C . HIS A 1 246 ? 16.733 25.373 6.603 1.00 40.22 246 HIS A C 1
ATOM 2023 O O . HIS A 1 246 ? 16.022 24.611 7.270 1.00 40.22 246 HIS A O 1
ATOM 2029 N N . LEU A 1 247 ? 17.481 24.946 5.574 1.00 41.56 247 LEU A N 1
ATOM 2030 C CA . LEU A 1 247 ? 17.692 23.564 5.093 1.00 41.56 247 LEU A CA 1
ATOM 2031 C C . LEU A 1 247 ? 18.304 22.595 6.134 1.00 41.56 247 LEU A C 1
ATOM 2033 O O . LEU A 1 247 ? 18.395 21.402 5.869 1.00 41.56 247 LEU A O 1
ATOM 2037 N N . PHE A 1 248 ? 18.686 23.086 7.320 1.00 36.81 248 PHE A N 1
ATOM 2038 C CA . PHE A 1 248 ? 19.360 22.311 8.373 1.00 36.81 248 PHE A CA 1
ATOM 2039 C C . PHE A 1 248 ? 18.849 22.591 9.794 1.00 36.81 248 PHE A C 1
ATOM 2041 O O . PHE A 1 248 ? 19.530 22.253 10.758 1.00 36.81 248 PHE A O 1
ATOM 2048 N N . ALA A 1 249 ? 17.675 23.215 9.968 1.00 36.50 249 ALA A N 1
ATOM 2049 C CA . ALA A 1 249 ? 17.135 23.362 11.323 1.00 36.50 249 ALA A CA 1
ATOM 2050 C C . ALA A 1 249 ? 16.959 21.960 11.951 1.00 36.50 249 ALA A C 1
ATOM 2052 O O . ALA A 1 249 ? 16.392 21.097 11.266 1.00 36.50 249 ALA A O 1
ATOM 2053 N N . PRO A 1 250 ? 17.462 21.724 13.182 1.00 36.94 250 PRO A N 1
ATOM 2054 C CA . PRO A 1 250 ? 17.608 20.387 13.749 1.00 36.94 250 PRO A CA 1
ATOM 2055 C C . PRO A 1 250 ? 16.303 19.605 13.625 1.00 36.94 250 PRO A C 1
ATOM 2057 O O . PRO A 1 250 ? 15.234 20.120 13.966 1.00 36.94 250 PRO A O 1
ATOM 2060 N N . ARG A 1 251 ? 16.380 18.359 13.135 1.00 47.44 251 ARG A N 1
ATOM 2061 C CA . ARG A 1 251 ? 15.347 17.353 13.426 1.00 47.44 251 ARG A CA 1
ATOM 2062 C C . ARG A 1 251 ? 15.241 17.372 14.945 1.00 47.44 251 ARG A C 1
ATOM 2064 O O . ARG A 1 251 ? 16.262 17.141 15.572 1.00 47.44 251 ARG A O 1
ATOM 2071 N N . SER A 1 252 ? 14.121 17.798 15.524 1.00 41.47 252 SER A N 1
ATOM 2072 C CA . SER A 1 252 ? 14.081 18.080 16.960 1.00 41.47 252 SER A CA 1
ATOM 2073 C C . SER A 1 252 ? 14.518 16.843 17.744 1.00 41.47 252 SER A C 1
ATOM 2075 O O . SER A 1 252 ? 13.776 15.862 17.806 1.00 41.47 252 SER A O 1
ATOM 2077 N N . ASP A 1 253 ? 15.719 16.925 18.310 1.00 37.78 253 ASP A N 1
ATOM 2078 C CA . ASP A 1 253 ? 16.268 16.036 19.320 1.00 37.78 253 ASP A CA 1
ATOM 2079 C C . ASP A 1 253 ? 15.433 16.203 20.598 1.00 37.78 253 ASP A C 1
ATOM 2081 O O . ASP A 1 253 ? 15.832 16.884 21.541 1.00 37.78 253 ASP A O 1
ATOM 2085 N N . SER A 1 254 ? 14.236 15.612 20.648 1.00 44.44 254 SER A N 1
ATOM 2086 C CA . SER A 1 254 ? 13.826 15.046 21.927 1.00 44.44 254 SER A CA 1
ATOM 2087 C C . SER A 1 254 ? 14.625 13.759 22.071 1.00 44.44 254 SER A C 1
ATOM 2089 O O . SER A 1 254 ? 14.532 12.879 21.218 1.00 44.44 254 SER A O 1
ATOM 2091 N N . LEU A 1 255 ? 15.423 13.657 23.134 1.00 50.03 255 LEU A N 1
ATOM 2092 C CA . LEU A 1 255 ? 16.064 12.397 23.528 1.00 50.03 255 LEU A CA 1
ATOM 2093 C C . LEU A 1 255 ? 15.027 11.268 23.697 1.00 50.03 255 LEU A C 1
ATOM 2095 O O . LEU A 1 255 ? 15.371 10.096 23.581 1.00 50.03 255 LEU A O 1
ATOM 2099 N N . ASP A 1 256 ? 13.759 11.633 23.909 1.00 59.25 256 ASP A N 1
ATOM 2100 C CA . ASP A 1 256 ? 12.639 10.712 24.033 1.00 59.25 256 ASP A CA 1
ATOM 2101 C C . ASP A 1 256 ? 12.120 10.241 22.669 1.00 59.25 256 ASP A C 1
ATOM 2103 O O . ASP A 1 256 ? 11.824 11.035 21.765 1.00 59.25 256 ASP A O 1
ATOM 2107 N N . GLU A 1 257 ? 11.957 8.924 22.547 1.00 68.00 257 GLU A N 1
ATOM 2108 C CA . GLU A 1 257 ? 11.358 8.300 21.378 1.00 68.00 257 GLU A CA 1
ATOM 2109 C C . GLU A 1 257 ? 9.867 8.701 21.247 1.00 68.00 257 GLU A C 1
ATOM 2111 O O . GLU A 1 257 ? 9.137 8.736 22.239 1.00 68.00 257 GLU A O 1
ATOM 2116 N N . PRO A 1 258 ? 9.381 9.026 20.030 1.00 75.31 258 PRO A N 1
ATOM 2117 C CA . PRO A 1 258 ? 7.974 9.314 19.768 1.00 75.31 258 PRO A CA 1
ATOM 2118 C C . PRO A 1 258 ? 6.980 8.341 20.412 1.00 75.31 258 PRO A C 1
ATOM 2120 O O . PRO A 1 258 ? 7.111 7.132 20.236 1.00 75.31 258 PRO A O 1
ATOM 2123 N N . LEU A 1 259 ? 5.892 8.852 21.004 1.00 78.00 259 LEU A N 1
ATOM 2124 C CA . LEU A 1 259 ? 4.810 8.006 21.536 1.00 78.00 259 LEU A CA 1
ATOM 2125 C C . LEU A 1 259 ? 4.243 7.039 20.490 1.00 78.00 259 LEU A C 1
ATOM 2127 O O . LEU A 1 259 ? 4.028 5.875 20.797 1.00 78.00 259 LEU A O 1
ATOM 2131 N N . TRP A 1 260 ? 4.058 7.464 19.237 1.00 81.94 260 TRP A N 1
ATOM 2132 C CA . TRP A 1 260 ? 3.561 6.564 18.189 1.00 81.94 260 TRP A CA 1
ATOM 2133 C C . TRP A 1 260 ? 4.509 5.398 17.870 1.00 81.94 260 TRP A C 1
ATOM 2135 O O . TRP A 1 260 ? 4.052 4.387 17.346 1.00 81.94 260 TRP A O 1
ATOM 2145 N N . LYS A 1 261 ? 5.809 5.512 18.172 1.00 78.12 261 LYS A N 1
ATOM 2146 C CA . LYS A 1 261 ? 6.760 4.400 18.020 1.00 78.12 261 LYS A CA 1
ATOM 2147 C C . LYS A 1 261 ? 6.688 3.419 19.188 1.00 78.12 261 LYS A C 1
ATOM 2149 O O . LYS A 1 261 ? 6.948 2.241 18.984 1.00 78.12 261 LYS A O 1
ATOM 2154 N N . LEU A 1 262 ? 6.337 3.906 20.378 1.00 74.75 262 LEU A N 1
ATOM 2155 C CA . LEU A 1 262 ? 6.260 3.105 21.601 1.00 74.75 262 LEU A CA 1
ATOM 2156 C C . LEU A 1 262 ? 4.881 2.447 21.767 1.00 74.75 262 LEU A C 1
ATOM 2158 O O . LEU A 1 262 ? 4.786 1.246 21.984 1.00 74.75 262 LEU A O 1
ATOM 2162 N N . GLU A 1 263 ? 3.815 3.236 21.632 1.00 74.06 263 GLU A N 1
ATOM 2163 C CA . GLU A 1 263 ? 2.424 2.845 21.908 1.00 74.06 263 GLU A CA 1
ATOM 2164 C C . GLU A 1 263 ? 1.579 2.699 20.630 1.00 74.06 263 GLU A C 1
ATOM 2166 O O . GLU A 1 263 ? 0.541 2.041 20.634 1.00 74.06 263 GLU A O 1
ATOM 2171 N N . GLY A 1 264 ? 2.008 3.301 19.516 1.00 74.44 264 GLY A N 1
ATOM 2172 C CA . GLY A 1 264 ? 1.261 3.325 18.249 1.00 74.44 264 GLY A CA 1
ATOM 2173 C C . GLY A 1 264 ? 1.493 2.117 17.343 1.00 74.44 264 GLY A C 1
ATOM 2174 O O . GLY A 1 264 ? 1.196 2.147 16.153 1.00 74.44 264 GLY A O 1
ATOM 2175 N N . ILE A 1 265 ? 2.067 1.044 17.850 1.00 78.19 265 ILE A N 1
ATOM 2176 C CA . ILE A 1 265 ? 2.505 -0.062 17.010 1.00 78.19 265 ILE A CA 1
ATOM 2177 C C . ILE A 1 265 ? 1.311 -0.686 16.269 1.00 78.19 265 ILE A C 1
ATOM 2179 O O . ILE A 1 265 ? 0.292 -1.030 16.865 1.00 78.19 265 ILE A O 1
ATOM 2183 N N . GLY A 1 266 ? 1.422 -0.802 14.943 1.00 81.25 266 GLY A N 1
ATOM 2184 C CA . GLY A 1 266 ? 0.353 -1.327 14.093 1.00 81.25 266 GLY A CA 1
ATOM 2185 C C . GLY A 1 266 ? -0.730 -0.314 13.704 1.00 81.25 266 GLY A C 1
ATOM 2186 O O . GLY A 1 266 ? -1.606 -0.683 12.923 1.00 81.25 266 GLY A O 1
ATOM 2187 N N . PHE A 1 267 ? -0.670 0.957 14.139 1.00 87.62 267 PHE A N 1
ATOM 2188 C CA . PHE A 1 267 ? -1.694 1.961 13.785 1.00 87.62 267 PHE A CA 1
ATOM 2189 C C . PHE A 1 267 ? -1.879 2.102 12.263 1.00 87.62 267 PHE A C 1
ATOM 2191 O O . PHE A 1 267 ? -2.970 2.410 11.789 1.00 87.62 267 PHE A O 1
ATOM 2198 N N . TRP A 1 268 ? -0.828 1.865 11.471 1.00 88.44 268 TRP A N 1
ATOM 2199 C CA . TRP A 1 268 ? -0.892 1.903 10.007 1.00 88.44 268 TRP A CA 1
ATOM 2200 C C . TRP A 1 268 ? -1.867 0.870 9.434 1.00 88.44 268 TRP A C 1
ATOM 2202 O O . TRP A 1 268 ? -2.536 1.164 8.448 1.00 88.44 268 TRP A O 1
ATOM 2212 N N . ASN A 1 269 ? -2.014 -0.298 10.068 1.00 88.00 269 ASN A N 1
ATOM 2213 C CA . ASN A 1 269 ? -3.002 -1.300 9.668 1.00 88.00 269 ASN A CA 1
ATOM 2214 C C . ASN A 1 269 ? -4.428 -0.803 9.922 1.00 88.00 269 ASN A C 1
ATOM 2216 O O . ASN A 1 269 ? -5.309 -1.011 9.088 1.00 88.00 269 ASN A O 1
ATOM 2220 N N . ALA A 1 270 ? -4.634 -0.095 11.038 1.00 90.12 270 ALA A N 1
ATOM 2221 C CA . ALA A 1 270 ? -5.900 0.564 11.325 1.00 90.12 270 ALA A CA 1
ATOM 2222 C C . ALA A 1 270 ? -6.231 1.591 10.239 1.00 90.12 270 ALA A C 1
ATOM 2224 O O . ALA A 1 270 ? -7.320 1.547 9.678 1.00 90.12 270 ALA A O 1
ATOM 2225 N N . ILE A 1 271 ? -5.282 2.461 9.871 1.00 92.38 271 ILE A N 1
ATOM 2226 C CA . ILE A 1 271 ? -5.506 3.450 8.804 1.00 92.38 271 ILE A CA 1
ATOM 2227 C C . ILE A 1 271 ? -5.769 2.764 7.455 1.00 92.38 271 ILE A C 1
ATOM 2229 O O . ILE A 1 271 ? -6.690 3.181 6.760 1.00 92.38 271 ILE A O 1
ATOM 2233 N N . CYS A 1 272 ? -5.035 1.704 7.093 1.00 91.19 272 CYS A N 1
ATOM 2234 C CA . CYS A 1 272 ? -5.320 0.922 5.881 1.00 91.19 272 CYS A CA 1
ATOM 2235 C C . CYS A 1 272 ? -6.769 0.418 5.863 1.00 91.19 272 CYS A C 1
ATOM 2237 O O . CYS A 1 272 ? -7.476 0.630 4.881 1.00 91.19 272 CYS A O 1
ATOM 2239 N N . LEU A 1 273 ? -7.221 -0.195 6.963 1.00 90.94 273 LEU A N 1
ATOM 2240 C CA . LEU A 1 273 ? -8.594 -0.677 7.098 1.00 90.94 273 LEU A CA 1
ATOM 2241 C C . LEU A 1 273 ? -9.604 0.475 6.980 1.00 90.94 273 LEU A C 1
ATOM 2243 O O . LEU A 1 273 ? -10.606 0.337 6.286 1.00 90.94 273 LEU A O 1
ATOM 2247 N N . LEU A 1 274 ? -9.350 1.622 7.621 1.00 92.50 274 LEU A N 1
ATOM 2248 C CA . LEU A 1 274 ? -10.225 2.793 7.505 1.00 92.50 274 LEU A CA 1
ATOM 2249 C C . LEU A 1 274 ? -10.329 3.274 6.053 1.00 92.50 274 LEU A C 1
ATOM 2251 O O . LEU A 1 274 ? -11.430 3.542 5.583 1.00 92.50 274 LEU A O 1
ATOM 2255 N N . LEU A 1 275 ? -9.207 3.359 5.336 1.00 92.31 275 LEU A N 1
ATOM 2256 C CA . LEU A 1 275 ? -9.180 3.778 3.933 1.00 92.31 275 LEU A CA 1
ATOM 2257 C C . LEU A 1 275 ? -9.976 2.821 3.042 1.00 92.31 275 LEU A C 1
ATOM 2259 O O . LEU A 1 275 ? -10.748 3.282 2.207 1.00 92.31 275 LEU A O 1
ATOM 2263 N N . GLU A 1 276 ? -9.846 1.513 3.255 1.00 91.06 276 GLU A N 1
ATOM 2264 C CA . GLU A 1 276 ? -10.621 0.496 2.538 1.00 91.06 276 GLU A CA 1
ATOM 2265 C C . GLU A 1 276 ? -12.132 0.636 2.798 1.00 91.06 276 GLU A C 1
ATOM 2267 O O . GLU A 1 276 ? -12.940 0.550 1.874 1.00 91.06 276 GLU A O 1
ATOM 2272 N N . ARG A 1 277 ? -12.540 0.903 4.045 1.00 89.75 277 ARG A N 1
ATOM 2273 C CA . ARG A 1 277 ? -13.965 1.044 4.412 1.00 89.75 277 ARG A CA 1
ATOM 2274 C C . ARG A 1 277 ? -14.582 2.370 3.987 1.00 89.75 277 ARG A C 1
ATOM 2276 O O . ARG A 1 277 ? -15.789 2.432 3.768 1.00 89.75 277 ARG A O 1
ATOM 2283 N N . LEU A 1 278 ? -13.768 3.412 3.864 1.00 88.75 278 LEU A N 1
ATOM 2284 C CA . LEU A 1 278 ? -14.171 4.747 3.421 1.00 88.75 278 LEU A CA 1
ATOM 2285 C C . LEU A 1 278 ? -13.973 4.954 1.916 1.00 88.75 278 LEU A C 1
ATOM 2287 O O . LEU A 1 278 ? -13.906 6.096 1.455 1.00 88.75 278 LEU A O 1
ATOM 2291 N N . HIS A 1 279 ? -13.843 3.868 1.153 1.00 88.25 279 HIS A N 1
ATOM 2292 C CA . HIS A 1 279 ? -13.582 3.917 -0.277 1.00 88.25 279 HIS A CA 1
ATOM 2293 C C . HIS A 1 279 ? -14.554 4.866 -0.992 1.00 88.25 279 HIS A C 1
ATOM 2295 O O . HIS A 1 279 ? -15.758 4.622 -1.052 1.00 88.25 279 HIS A O 1
ATOM 2301 N N . GLN A 1 280 ? -14.011 5.954 -1.545 1.00 79.75 280 GLN A N 1
ATOM 2302 C CA . GLN A 1 280 ? -14.758 7.003 -2.254 1.00 79.75 280 GLN A CA 1
ATOM 2303 C C . GLN A 1 280 ? -15.880 7.693 -1.449 1.00 79.75 280 GLN A C 1
ATOM 2305 O O . GLN A 1 280 ? -16.775 8.302 -2.039 1.00 79.75 280 GLN A O 1
ATOM 2310 N N . ASP A 1 281 ? -15.817 7.672 -0.116 1.00 86.12 281 ASP A N 1
ATOM 2311 C CA . ASP A 1 281 ? -16.805 8.333 0.737 1.00 86.12 281 ASP A CA 1
ATOM 2312 C C . ASP A 1 281 ? -16.745 9.875 0.597 1.00 86.12 281 ASP A C 1
ATOM 2314 O O . ASP A 1 281 ? -15.664 10.469 0.717 1.00 86.12 281 ASP A O 1
ATOM 2318 N N . PRO A 1 282 ? -17.875 10.573 0.356 1.00 83.06 282 PRO A N 1
ATOM 2319 C CA . PRO A 1 282 ? -17.888 12.032 0.224 1.00 83.06 282 PRO A CA 1
ATOM 2320 C C . PRO A 1 282 ? -17.495 12.771 1.513 1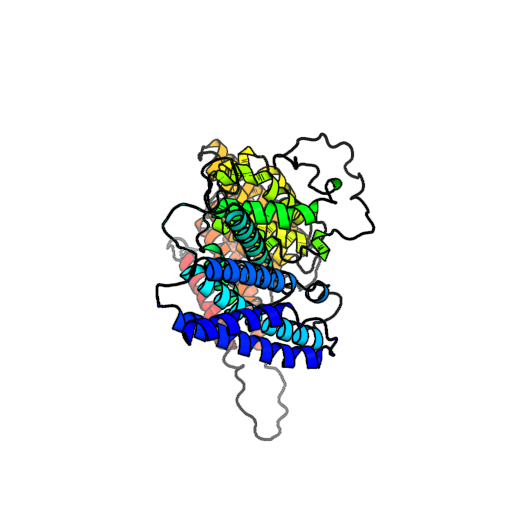.00 83.06 282 PRO A C 1
ATOM 2322 O O . PRO A 1 282 ? -16.931 13.870 1.437 1.00 83.06 282 PRO A O 1
ATOM 2325 N N . GLY A 1 283 ? -17.760 12.185 2.683 1.00 84.81 283 GLY A N 1
ATOM 2326 C CA . GLY A 1 283 ? -17.447 12.753 3.992 1.00 84.81 283 GLY A CA 1
ATOM 2327 C C . GLY A 1 283 ? -15.980 12.604 4.398 1.00 84.81 283 GLY A C 1
ATOM 2328 O O . GLY A 1 283 ? -15.536 13.239 5.353 1.00 84.81 283 GLY A O 1
ATOM 2329 N N . LEU A 1 284 ? -15.170 11.882 3.614 1.00 88.44 284 LEU A N 1
ATOM 2330 C CA . LEU A 1 284 ? -13.724 11.758 3.822 1.00 88.44 284 LEU A CA 1
ATOM 2331 C C . LEU A 1 284 ? -13.012 13.121 3.923 1.00 88.44 284 LEU A C 1
ATOM 2333 O O . LEU A 1 284 ? -12.017 13.259 4.634 1.00 88.44 284 LEU A O 1
ATOM 2337 N N . LYS A 1 285 ? -13.542 14.154 3.251 1.00 88.06 285 LYS A N 1
ATOM 2338 C CA . LYS A 1 285 ? -13.042 15.539 3.330 1.00 88.06 285 LYS A CA 1
ATOM 2339 C C . LYS A 1 285 ? -13.045 16.099 4.753 1.00 88.06 285 LYS A C 1
ATOM 2341 O O . LYS A 1 285 ? -12.203 16.936 5.065 1.00 88.06 285 LYS A O 1
ATOM 2346 N N . GLU A 1 286 ? -13.986 15.666 5.584 1.00 87.62 286 GLU A N 1
ATOM 2347 C CA . GLU A 1 286 ? -14.211 16.205 6.927 1.00 87.62 286 GLU A CA 1
ATOM 2348 C C . GLU A 1 286 ? -13.225 15.606 7.945 1.00 87.62 286 GLU A C 1
ATOM 2350 O O . GLU A 1 286 ? -12.766 16.306 8.843 1.00 87.62 286 GLU A O 1
ATOM 2355 N N . ILE A 1 287 ? -12.792 14.358 7.734 1.00 89.19 287 ILE A N 1
ATOM 2356 C CA . ILE A 1 287 ? -11.780 13.677 8.565 1.00 89.19 287 ILE A CA 1
ATOM 2357 C C . ILE A 1 287 ? -10.366 13.696 7.963 1.00 89.19 287 ILE A C 1
ATOM 2359 O O . ILE A 1 287 ? -9.411 13.229 8.585 1.00 89.19 287 ILE A O 1
ATOM 2363 N N . TRP A 1 288 ? -10.208 14.270 6.768 1.00 90.12 288 TRP A N 1
ATOM 2364 C CA . TRP A 1 288 ? -8.932 14.410 6.061 1.00 90.12 288 TRP A CA 1
ATOM 2365 C C . TRP A 1 288 ? -7.772 14.939 6.928 1.00 90.12 288 TRP A C 1
ATOM 2367 O O . TRP A 1 288 ? -6.679 14.367 6.858 1.00 90.12 288 TRP A O 1
ATOM 2377 N N . PRO A 1 289 ? -7.967 15.959 7.796 1.00 88.88 289 PRO A N 1
ATOM 2378 C CA . PRO A 1 289 ? -6.899 16.469 8.657 1.00 88.88 289 PRO A CA 1
ATOM 2379 C C . PRO A 1 289 ? -6.378 15.452 9.678 1.00 88.88 289 PRO A C 1
ATOM 2381 O O . PRO A 1 289 ? -5.273 15.624 10.180 1.00 88.88 289 PRO A O 1
ATOM 2384 N N . LEU A 1 290 ? -7.144 14.401 9.983 1.00 89.00 290 LEU A N 1
ATOM 2385 C CA . LEU A 1 290 ? -6.753 13.362 10.934 1.00 89.00 290 LEU A CA 1
ATOM 2386 C C . LEU A 1 290 ? -5.996 12.203 10.268 1.00 89.00 290 LEU A C 1
ATOM 2388 O O . LEU A 1 290 ? -5.167 11.567 10.911 1.00 89.00 290 LEU A O 1
ATOM 2392 N N . ILE A 1 291 ? -6.259 11.936 8.983 1.00 90.88 291 ILE A N 1
ATOM 2393 C CA . ILE A 1 291 ? -5.659 10.815 8.237 1.00 90.88 291 ILE A CA 1
ATOM 2394 C C . ILE A 1 291 ? -4.262 11.169 7.724 1.00 90.88 291 ILE A C 1
ATOM 2396 O O . ILE A 1 291 ? -3.337 10.365 7.807 1.00 90.88 291 ILE A O 1
ATOM 2400 N N . ILE A 1 292 ? -4.102 12.366 7.164 1.00 90.81 292 ILE A N 1
ATOM 2401 C CA . ILE A 1 292 ? -2.903 12.717 6.398 1.00 90.81 292 ILE A CA 1
ATOM 2402 C C . ILE A 1 292 ? -1.645 12.889 7.248 1.00 90.81 292 ILE A C 1
ATOM 2404 O O . ILE A 1 292 ? -0.606 12.364 6.836 1.00 90.81 292 ILE A O 1
ATOM 2408 N N . PRO A 1 293 ? -1.670 13.585 8.402 1.00 88.50 293 PRO A N 1
ATOM 2409 C CA . PRO A 1 293 ? -0.450 13.793 9.172 1.00 88.50 293 PRO A CA 1
ATOM 2410 C C . PRO A 1 293 ? 0.249 12.479 9.574 1.00 88.50 293 PRO A C 1
ATOM 2412 O O . PRO A 1 293 ? 1.442 12.374 9.287 1.00 88.50 293 PRO A O 1
ATOM 2415 N N . PRO A 1 294 ? -0.444 11.444 10.104 1.00 90.19 294 PRO A N 1
ATOM 2416 C CA . PRO A 1 294 ? 0.180 10.148 10.388 1.00 90.19 294 PRO A CA 1
ATOM 2417 C C . PRO A 1 294 ? 0.856 9.498 9.173 1.00 90.19 294 PRO A C 1
ATOM 2419 O O . PRO A 1 294 ? 1.967 8.980 9.291 1.00 90.19 294 PRO A O 1
ATOM 2422 N N . ILE A 1 295 ? 0.219 9.550 7.995 1.00 92.00 295 ILE A N 1
ATOM 2423 C CA . ILE A 1 295 ? 0.773 8.979 6.756 1.00 92.00 295 ILE A CA 1
ATOM 2424 C C . ILE A 1 295 ? 2.071 9.693 6.390 1.00 92.00 295 ILE A C 1
ATOM 2426 O O . ILE A 1 295 ? 3.097 9.054 6.168 1.00 92.00 295 ILE A O 1
ATOM 2430 N N . ILE A 1 296 ? 2.048 11.024 6.360 1.00 89.50 296 ILE A N 1
ATOM 2431 C CA . ILE A 1 296 ? 3.198 11.810 5.913 1.00 89.50 296 ILE A CA 1
ATOM 2432 C C . ILE A 1 296 ? 4.350 11.713 6.918 1.00 89.50 296 ILE A C 1
ATOM 2434 O O . ILE A 1 296 ? 5.497 11.573 6.500 1.00 89.50 296 ILE A O 1
ATOM 2438 N N . THR A 1 297 ? 4.064 11.673 8.223 1.00 87.69 297 THR A N 1
ATOM 2439 C CA . THR A 1 297 ? 5.080 11.413 9.254 1.00 87.69 297 THR A CA 1
ATOM 2440 C C . THR A 1 297 ? 5.793 10.074 9.040 1.00 87.69 297 THR A C 1
ATOM 2442 O O . THR A 1 297 ? 7.010 10.000 9.218 1.00 87.69 297 THR A O 1
ATOM 2445 N N . LEU A 1 298 ? 5.079 9.022 8.621 1.00 88.12 298 LEU A N 1
ATOM 2446 C CA . LEU A 1 298 ? 5.709 7.746 8.278 1.00 88.12 298 LEU A CA 1
ATOM 2447 C C . LEU A 1 298 ? 6.560 7.854 7.009 1.00 88.12 298 LEU A C 1
ATOM 2449 O O . LEU A 1 298 ? 7.720 7.449 7.033 1.00 88.12 298 LEU A O 1
ATOM 2453 N N . VAL A 1 299 ? 6.022 8.422 5.923 1.00 90.44 299 VAL A N 1
ATOM 2454 C CA . VAL A 1 299 ? 6.726 8.519 4.628 1.00 90.44 299 VAL A CA 1
ATOM 2455 C C . VAL A 1 299 ? 8.003 9.367 4.747 1.00 90.44 299 VAL A C 1
ATOM 2457 O O . VAL A 1 299 ? 9.038 9.017 4.184 1.00 90.44 299 VAL A O 1
ATOM 2460 N N . GLU A 1 300 ? 7.974 10.457 5.515 1.00 85.69 300 GLU A N 1
ATOM 2461 C CA . GLU A 1 300 ? 9.137 11.330 5.726 1.00 85.69 300 GLU A CA 1
ATOM 2462 C C . GLU A 1 300 ? 10.122 10.792 6.781 1.00 85.69 300 GLU A C 1
ATOM 2464 O O . GLU A 1 300 ? 11.212 11.347 6.951 1.00 85.69 300 GLU A O 1
ATOM 2469 N N . SER A 1 301 ? 9.795 9.689 7.466 1.00 84.50 301 SER A N 1
ATOM 2470 C CA . SER A 1 301 ? 10.637 9.112 8.516 1.00 84.50 301 SER A CA 1
ATOM 2471 C C . SER A 1 301 ? 12.045 8.815 8.007 1.00 84.50 301 SER A C 1
ATOM 2473 O O . SER A 1 301 ? 12.224 8.286 6.910 1.00 84.50 301 SER A O 1
ATOM 2475 N N . SER A 1 302 ? 13.067 9.132 8.804 1.00 80.25 302 SER A N 1
ATOM 2476 C CA . SER A 1 302 ? 14.459 8.788 8.490 1.00 80.25 302 SER A CA 1
ATOM 2477 C C . SER A 1 302 ? 14.754 7.298 8.663 1.00 80.25 302 SER A C 1
ATOM 2479 O O . SER A 1 302 ? 15.792 6.833 8.208 1.00 80.25 302 SER A O 1
ATOM 2481 N N . ILE A 1 303 ? 13.869 6.561 9.341 1.00 80.19 303 ILE A N 1
ATOM 2482 C CA . ILE A 1 303 ? 14.040 5.135 9.608 1.00 80.19 303 ILE A CA 1
ATOM 2483 C C . ILE A 1 303 ? 13.360 4.337 8.476 1.00 80.19 303 ILE A C 1
ATOM 2485 O O . ILE A 1 303 ? 12.138 4.446 8.317 1.00 80.19 303 ILE A O 1
ATOM 2489 N N . PRO A 1 304 ? 14.108 3.495 7.736 1.00 81.25 304 PRO A N 1
ATOM 2490 C CA . PRO A 1 304 ? 13.636 2.739 6.569 1.00 81.25 304 PRO A CA 1
ATOM 2491 C C . PRO A 1 304 ? 12.326 1.972 6.767 1.00 81.25 304 PRO A C 1
ATOM 2493 O O . PRO A 1 304 ? 11.423 2.090 5.944 1.00 81.25 304 PRO A O 1
ATOM 2496 N N . ARG A 1 305 ? 12.170 1.259 7.890 1.00 79.75 305 ARG A N 1
ATOM 2497 C CA . ARG A 1 305 ? 10.964 0.460 8.165 1.00 79.75 305 ARG A CA 1
ATOM 2498 C C . ARG A 1 305 ? 9.691 1.302 8.251 1.00 79.75 305 ARG A C 1
ATOM 2500 O O . ARG A 1 305 ? 8.668 0.939 7.682 1.00 79.75 305 ARG A O 1
ATOM 2507 N N . TYR A 1 306 ? 9.755 2.454 8.920 1.00 84.00 306 TYR A N 1
ATOM 2508 C CA . TYR A 1 306 ? 8.601 3.344 9.060 1.00 84.00 306 TYR A CA 1
ATOM 2509 C C . TYR A 1 306 ? 8.299 4.043 7.739 1.00 84.00 306 TYR A C 1
ATOM 2511 O O . TYR A 1 306 ? 7.134 4.181 7.376 1.00 84.00 306 TYR A O 1
ATOM 2519 N N . ARG A 1 307 ? 9.344 4.389 6.980 1.00 87.88 307 ARG A N 1
ATOM 2520 C CA . ARG A 1 307 ? 9.203 4.895 5.616 1.00 87.88 307 ARG A CA 1
ATOM 2521 C C . ARG A 1 307 ? 8.514 3.889 4.702 1.00 87.88 307 ARG A C 1
ATOM 2523 O O . ARG A 1 307 ? 7.565 4.260 4.021 1.00 87.88 307 ARG A O 1
ATOM 2530 N N . LEU A 1 308 ? 8.922 2.620 4.739 1.00 87.19 308 LEU A N 1
ATOM 2531 C CA . LEU A 1 308 ? 8.285 1.544 3.978 1.00 87.19 308 LEU A CA 1
ATOM 2532 C C . LEU A 1 308 ? 6.788 1.447 4.304 1.00 87.19 308 LEU A C 1
ATOM 2534 O O . LEU A 1 308 ? 5.971 1.432 3.387 1.00 87.19 308 LEU A O 1
ATOM 2538 N N . ARG A 1 309 ? 6.419 1.475 5.593 1.00 87.25 309 ARG A N 1
ATOM 2539 C CA . ARG A 1 309 ? 5.007 1.487 6.020 1.00 87.25 309 ARG A CA 1
ATOM 2540 C C . ARG A 1 309 ? 4.259 2.719 5.535 1.00 87.25 309 ARG A C 1
ATOM 2542 O O . ARG A 1 309 ? 3.140 2.592 5.054 1.00 87.25 309 ARG A O 1
ATOM 2549 N N . GLY A 1 310 ? 4.876 3.894 5.612 1.00 91.62 310 GLY A N 1
ATOM 2550 C CA . GLY A 1 310 ? 4.295 5.125 5.083 1.00 91.62 310 GLY A CA 1
ATOM 2551 C C . GLY A 1 310 ? 4.021 5.038 3.584 1.00 91.62 310 GLY A C 1
ATOM 2552 O O . GLY A 1 310 ? 2.955 5.449 3.128 1.00 91.62 310 GLY A O 1
ATOM 2553 N N . ILE A 1 311 ? 4.952 4.475 2.813 1.00 93.06 311 ILE A N 1
ATOM 2554 C CA . ILE A 1 311 ? 4.804 4.292 1.364 1.00 93.06 311 ILE A CA 1
ATOM 2555 C C . ILE A 1 311 ? 3.681 3.298 1.057 1.00 93.06 311 ILE A C 1
ATOM 2557 O O . ILE A 1 311 ? 2.811 3.603 0.247 1.00 93.06 311 ILE A O 1
ATOM 2561 N N . GLN A 1 312 ? 3.642 2.153 1.740 1.00 91.44 312 GLN A N 1
ATOM 2562 C CA . GLN A 1 312 ? 2.570 1.158 1.597 1.00 91.44 312 GLN A CA 1
ATOM 2563 C C . GLN A 1 312 ? 1.193 1.743 1.936 1.00 91.44 312 GLN A C 1
ATOM 2565 O O . GLN A 1 312 ? 0.226 1.563 1.199 1.00 91.44 312 GLN A O 1
ATOM 2570 N N . LEU A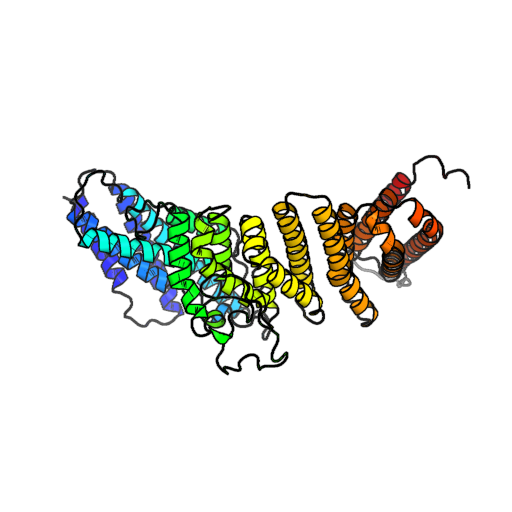 1 313 ? 1.115 2.522 3.014 1.00 92.81 313 LEU A N 1
ATOM 2571 C CA . LEU A 1 313 ? -0.102 3.224 3.403 1.00 92.81 313 LEU A CA 1
ATOM 2572 C C . LEU A 1 313 ? -0.487 4.307 2.384 1.00 92.81 313 LEU A C 1
ATOM 2574 O O . LEU A 1 313 ? -1.668 4.537 2.136 1.00 92.81 313 LEU A O 1
ATOM 2578 N N . SER A 1 314 ? 0.500 4.935 1.744 1.00 95.38 314 SER A N 1
ATOM 2579 C CA . SER A 1 314 ? 0.258 5.874 0.650 1.00 95.38 314 SER A CA 1
ATOM 2580 C C . SER A 1 314 ? -0.292 5.176 -0.594 1.00 95.38 314 SER A C 1
ATOM 2582 O O . SER A 1 314 ? -1.149 5.748 -1.252 1.00 95.38 314 SER A O 1
ATOM 2584 N N . ILE A 1 315 ? 0.123 3.943 -0.904 1.00 94.88 315 ILE A N 1
ATOM 2585 C CA . ILE A 1 315 ? -0.496 3.148 -1.981 1.00 94.88 315 ILE A CA 1
ATOM 2586 C C . ILE A 1 315 ? -1.983 2.938 -1.672 1.00 94.88 315 ILE A C 1
ATOM 2588 O O . ILE A 1 315 ? -2.828 3.299 -2.491 1.00 94.88 315 ILE A O 1
ATOM 2592 N N . ALA A 1 316 ? -2.309 2.483 -0.456 1.00 92.81 316 ALA A N 1
ATOM 2593 C CA . ALA A 1 316 ? -3.697 2.307 -0.022 1.00 92.81 316 ALA A CA 1
ATOM 2594 C C . ALA A 1 316 ? -4.499 3.624 -0.063 1.00 92.81 316 ALA A C 1
ATOM 2596 O O . ALA A 1 316 ? -5.662 3.636 -0.469 1.00 92.81 316 ALA A O 1
ATOM 2597 N N . LEU A 1 317 ? -3.879 4.752 0.304 1.00 94.62 317 LEU A N 1
ATOM 2598 C CA . LEU A 1 317 ? -4.481 6.083 0.186 1.00 94.62 317 LEU A CA 1
ATOM 2599 C C . LEU A 1 317 ? -4.804 6.416 -1.278 1.00 94.62 317 LEU A C 1
ATOM 2601 O O . LEU A 1 317 ? -5.917 6.830 -1.585 1.00 94.62 317 LEU A O 1
ATOM 2605 N N . LEU A 1 318 ? -3.851 6.219 -2.189 1.00 95.06 318 LEU A N 1
ATOM 2606 C CA . LEU A 1 318 ? -4.012 6.523 -3.614 1.00 95.06 318 LEU A CA 1
ATOM 2607 C C . LEU A 1 318 ? -5.033 5.606 -4.311 1.00 95.06 318 LEU A C 1
ATOM 2609 O O . LEU A 1 318 ? -5.591 5.983 -5.340 1.00 95.06 318 LEU A O 1
ATOM 2613 N N . GLU A 1 319 ? -5.278 4.411 -3.773 1.00 92.75 319 GLU A N 1
ATOM 2614 C CA . GLU A 1 319 ? -6.271 3.465 -4.288 1.00 92.75 319 GLU A CA 1
ATOM 2615 C C . GLU A 1 319 ? -7.696 3.756 -3.830 1.00 92.75 319 GLU A C 1
ATOM 2617 O O . GLU A 1 319 ? -8.631 3.587 -4.614 1.00 92.75 319 GLU A O 1
ATOM 2622 N N . ASN A 1 320 ? -7.861 4.184 -2.579 1.00 91.44 320 ASN A N 1
ATOM 2623 C CA . ASN A 1 320 ? -9.179 4.263 -1.954 1.00 91.44 320 ASN A CA 1
ATOM 2624 C C . ASN A 1 320 ? -9.778 5.671 -1.919 1.00 91.44 320 ASN A C 1
ATOM 2626 O O . ASN A 1 320 ? -10.983 5.837 -1.712 1.00 91.44 320 ASN A O 1
ATOM 2630 N N . VAL A 1 321 ? -8.959 6.697 -2.142 1.00 92.25 321 VAL A N 1
ATOM 2631 C CA . VAL A 1 321 ? -9.381 8.094 -2.047 1.00 92.25 321 VAL A CA 1
ATOM 2632 C C . VAL A 1 321 ? -9.669 8.690 -3.427 1.00 92.25 321 VAL A C 1
ATOM 2634 O O . VAL A 1 321 ? -8.907 8.459 -4.369 1.00 92.25 321 VAL A O 1
ATOM 2637 N N . PRO A 1 322 ? -10.717 9.530 -3.570 1.00 92.00 322 PRO A N 1
ATOM 2638 C CA . PRO A 1 322 ? -10.981 10.242 -4.814 1.00 92.00 322 PRO A CA 1
ATOM 2639 C C . PRO A 1 322 ? -9.759 11.049 -5.296 1.00 92.00 322 PRO A C 1
ATOM 2641 O O . PRO A 1 322 ? -9.265 11.904 -4.550 1.00 92.00 322 PRO A O 1
ATOM 2644 N N . PRO A 1 323 ? -9.311 10.880 -6.556 1.00 92.25 323 PRO A N 1
ATOM 2645 C CA . PRO A 1 323 ? -8.117 11.552 -7.074 1.00 92.25 323 PRO A CA 1
ATOM 2646 C C . PRO A 1 323 ? -8.121 13.075 -6.916 1.00 92.25 323 PRO A C 1
ATOM 2648 O O . PRO A 1 323 ? -7.106 13.687 -6.584 1.00 92.25 323 PRO A O 1
ATOM 2651 N N . LEU A 1 324 ? -9.292 13.693 -7.086 1.00 91.75 324 LEU A N 1
ATOM 2652 C CA . LEU A 1 324 ? -9.466 15.136 -6.931 1.00 91.75 324 LEU A CA 1
ATOM 2653 C C . LEU A 1 324 ? -9.137 15.619 -5.514 1.00 91.75 324 LEU A C 1
ATOM 2655 O O . LEU A 1 324 ? -8.576 16.701 -5.369 1.00 91.75 324 LEU A O 1
ATOM 2659 N N . LEU A 1 325 ? -9.442 14.833 -4.475 1.00 92.06 325 LEU A N 1
ATOM 2660 C CA . LEU A 1 325 ? -9.159 15.216 -3.091 1.00 92.06 325 LEU A CA 1
ATOM 2661 C C . LEU A 1 325 ? -7.650 15.275 -2.828 1.00 92.06 325 LEU A C 1
ATOM 2663 O O . LEU A 1 325 ? -7.165 16.228 -2.216 1.00 92.06 325 LEU A O 1
ATOM 2667 N N . ILE A 1 326 ? -6.904 14.302 -3.350 1.00 92.56 326 ILE A N 1
ATOM 2668 C CA . ILE A 1 326 ? -5.441 14.225 -3.235 1.00 92.56 326 ILE A CA 1
ATOM 2669 C C . ILE A 1 326 ? -4.771 15.422 -3.929 1.00 92.56 326 ILE A C 1
ATOM 2671 O O . ILE A 1 326 ? -3.863 16.040 -3.369 1.00 92.56 326 ILE A O 1
ATOM 2675 N N . CYS A 1 327 ? -5.239 15.790 -5.126 1.00 91.12 327 CYS A N 1
ATOM 2676 C CA . CYS A 1 327 ? -4.678 16.911 -5.881 1.00 91.12 327 CYS A CA 1
ATOM 2677 C C . CYS A 1 327 ? -5.077 18.278 -5.300 1.00 91.12 327 CYS A C 1
ATOM 2679 O O . CYS A 1 327 ? -4.226 19.152 -5.155 1.00 91.12 327 CYS A O 1
ATOM 2681 N N . GLN A 1 328 ? -6.344 18.476 -4.917 1.00 90.19 328 GLN A N 1
ATOM 2682 C CA . GLN A 1 328 ? -6.835 19.758 -4.381 1.00 90.19 328 GLN A CA 1
ATOM 2683 C C . GLN A 1 328 ? -6.210 20.132 -3.033 1.00 90.19 328 GLN A C 1
ATOM 2685 O O . GLN A 1 328 ? -6.139 21.308 -2.682 1.00 90.19 328 GLN A O 1
ATOM 2690 N N . THR A 1 329 ? -5.769 19.143 -2.259 1.00 88.25 329 THR A N 1
ATOM 2691 C CA . THR A 1 329 ? -5.130 19.355 -0.954 1.00 88.25 329 THR A CA 1
ATOM 2692 C C . THR A 1 329 ? -3.617 19.582 -1.067 1.00 88.25 329 THR A C 1
ATOM 2694 O O . THR A 1 329 ? -2.984 19.968 -0.082 1.00 88.25 329 THR A O 1
ATOM 2697 N N . GLY A 1 330 ? -3.034 19.388 -2.259 1.00 87.50 330 GLY A N 1
ATOM 2698 C CA . GLY A 1 330 ? -1.605 19.573 -2.540 1.00 87.50 330 GLY A CA 1
ATOM 2699 C C . GLY A 1 330 ? -0.701 18.451 -2.017 1.00 87.50 330 GLY A C 1
ATOM 2700 O O . GLY A 1 330 ? 0.528 18.559 -2.112 1.00 87.50 330 GLY A O 1
ATOM 2701 N N . ILE A 1 331 ? -1.286 17.379 -1.472 1.00 89.94 331 ILE A N 1
ATOM 2702 C CA . ILE A 1 331 ? -0.563 16.247 -0.873 1.00 89.94 331 ILE A CA 1
ATOM 2703 C C . ILE A 1 331 ? 0.205 15.455 -1.924 1.00 89.94 331 ILE A C 1
ATOM 2705 O O . ILE A 1 331 ? 1.293 14.962 -1.637 1.00 89.94 331 ILE A O 1
ATOM 2709 N N . ASN A 1 332 ? -0.301 15.404 -3.156 1.00 93.12 332 ASN A N 1
ATOM 2710 C CA . ASN A 1 332 ? 0.388 14.800 -4.291 1.00 93.12 332 ASN A CA 1
ATOM 2711 C C . ASN A 1 332 ? 1.843 15.287 -4.426 1.00 93.12 332 ASN A C 1
ATOM 2713 O O . ASN A 1 332 ? 2.752 14.484 -4.606 1.00 93.12 332 ASN A O 1
ATOM 2717 N N . SER A 1 333 ? 2.092 16.590 -4.264 1.00 90.81 333 SER A N 1
ATOM 2718 C CA . SER A 1 333 ? 3.453 17.135 -4.358 1.00 90.81 333 SER A CA 1
ATOM 2719 C C . SER A 1 333 ? 4.357 16.730 -3.186 1.00 90.81 333 SER A C 1
ATOM 2721 O O . SER A 1 333 ? 5.557 16.551 -3.378 1.00 90.81 333 SER A O 1
ATOM 2723 N N . ILE A 1 334 ? 3.791 16.549 -1.988 1.00 90.19 334 ILE A N 1
ATOM 2724 C CA . ILE A 1 334 ? 4.529 16.103 -0.798 1.00 90.19 334 ILE A CA 1
ATOM 2725 C C . ILE A 1 334 ? 4.899 14.626 -0.951 1.00 90.19 334 ILE A C 1
ATOM 2727 O O . ILE A 1 334 ? 6.067 14.272 -0.812 1.00 90.19 334 ILE A O 1
ATOM 2731 N N . LEU A 1 335 ? 3.924 13.786 -1.320 1.00 94.19 335 LEU A N 1
ATOM 2732 C CA . LEU A 1 335 ? 4.137 12.361 -1.575 1.00 94.19 335 LEU A CA 1
ATOM 2733 C C . LEU A 1 335 ? 5.177 12.138 -2.671 1.00 94.19 335 LEU A C 1
ATOM 2735 O O . LEU A 1 335 ? 6.100 11.356 -2.478 1.00 94.19 335 LEU A O 1
ATOM 2739 N N . ARG A 1 336 ? 5.092 12.882 -3.780 1.00 93.56 336 ARG A N 1
ATOM 2740 C CA . ARG A 1 336 ? 6.071 12.810 -4.871 1.00 93.56 336 ARG A CA 1
ATOM 2741 C C . ARG A 1 336 ? 7.493 13.063 -4.389 1.00 93.56 336 ARG A C 1
ATOM 2743 O O . ARG A 1 336 ? 8.381 12.268 -4.681 1.00 93.56 336 ARG A O 1
ATOM 2750 N N . ASN A 1 337 ? 7.704 14.148 -3.644 1.00 90.88 337 ASN A N 1
ATOM 2751 C CA . ASN A 1 337 ? 9.023 14.472 -3.110 1.00 90.88 337 ASN A CA 1
ATOM 2752 C C . ASN A 1 337 ? 9.514 13.364 -2.172 1.00 90.88 337 ASN A C 1
ATOM 2754 O O . ASN A 1 337 ? 10.657 12.930 -2.266 1.00 90.88 337 ASN A O 1
ATOM 2758 N N . ALA A 1 338 ? 8.645 12.865 -1.298 1.00 90.44 338 ALA A N 1
ATOM 2759 C CA . ALA A 1 338 ? 9.025 11.847 -0.336 1.00 90.44 338 ALA A CA 1
ATOM 2760 C C . ALA A 1 338 ? 9.347 10.491 -1.007 1.00 90.44 338 ALA A C 1
ATOM 2762 O O . ALA A 1 338 ? 10.348 9.855 -0.662 1.00 90.44 338 ALA A O 1
ATOM 2763 N N . PHE A 1 339 ? 8.592 10.085 -2.034 1.00 93.31 339 PHE A N 1
ATOM 2764 C CA . PHE A 1 339 ? 8.904 8.899 -2.842 1.00 93.31 339 PHE A CA 1
ATOM 2765 C C . PHE A 1 339 ? 10.221 9.064 -3.602 1.00 93.31 339 PHE A C 1
ATOM 2767 O O . PHE A 1 339 ? 11.062 8.174 -3.539 1.00 93.31 339 PHE A O 1
ATOM 2774 N N . SER A 1 340 ? 10.456 10.230 -4.210 1.00 90.12 340 SER A N 1
ATOM 2775 C CA . SER A 1 340 ? 11.722 10.546 -4.886 1.00 90.12 340 SER A CA 1
ATOM 2776 C C . SER A 1 340 ? 12.926 10.389 -3.945 1.00 90.12 340 SER A C 1
ATOM 2778 O O . SER A 1 340 ? 13.878 9.671 -4.250 1.00 90.12 340 SER A O 1
ATOM 2780 N N . THR A 1 341 ? 12.840 10.928 -2.719 1.00 88.19 341 THR A N 1
ATOM 2781 C CA . THR A 1 341 ? 13.910 10.773 -1.710 1.00 88.19 341 THR A CA 1
ATOM 2782 C C . THR A 1 341 ? 14.120 9.334 -1.238 1.00 88.19 341 THR A C 1
ATOM 2784 O O . THR A 1 341 ? 15.157 9.024 -0.653 1.00 88.19 341 THR A O 1
ATOM 2787 N N . THR A 1 342 ? 13.152 8.442 -1.462 1.00 88.50 342 THR A N 1
ATOM 2788 C CA . THR A 1 342 ? 13.287 7.021 -1.120 1.00 88.50 342 THR A CA 1
ATOM 2789 C C . THR A 1 342 ? 14.262 6.322 -2.059 1.00 88.50 342 THR A C 1
ATOM 2791 O O . THR A 1 342 ? 15.041 5.490 -1.601 1.00 88.50 342 THR A O 1
ATOM 2794 N N . PHE A 1 343 ? 14.301 6.708 -3.337 1.00 86.94 343 PHE A N 1
ATOM 2795 C CA . PHE A 1 343 ? 15.220 6.119 -4.316 1.00 86.94 343 PHE A CA 1
ATOM 2796 C C . PHE A 1 343 ? 16.694 6.455 -4.049 1.00 86.94 343 PHE A C 1
ATOM 2798 O O . PHE A 1 343 ? 17.579 5.812 -4.601 1.00 86.94 343 PHE A O 1
ATOM 2805 N N . SER A 1 344 ? 16.982 7.418 -3.167 1.00 82.62 344 SER A N 1
ATOM 2806 C CA . SER A 1 344 ? 18.346 7.734 -2.725 1.00 82.62 344 SER A CA 1
ATOM 2807 C C . SER A 1 344 ? 18.846 6.862 -1.560 1.00 82.62 344 SER A C 1
ATOM 2809 O O . SER A 1 344 ? 20.017 6.949 -1.199 1.00 82.62 344 SER A O 1
ATOM 2811 N N . LEU A 1 345 ? 17.997 6.023 -0.952 1.00 78.44 345 LEU A N 1
ATOM 2812 C CA . LEU A 1 345 ? 18.331 5.199 0.221 1.00 78.44 345 LEU A CA 1
ATOM 2813 C C . LEU A 1 345 ? 18.879 3.804 -0.154 1.00 78.44 345 LEU A C 1
ATOM 2815 O O . LEU A 1 345 ? 18.362 2.785 0.296 1.00 78.44 345 LEU A O 1
ATOM 2819 N N . LEU A 1 346 ? 19.917 3.754 -0.994 1.00 71.06 346 LEU A N 1
ATOM 2820 C CA . LEU A 1 346 ? 20.380 2.527 -1.673 1.00 71.06 346 LEU A CA 1
ATOM 2821 C C . LEU A 1 346 ? 21.336 1.625 -0.871 1.00 71.06 346 LEU A C 1
ATOM 2823 O O . LEU A 1 346 ? 21.777 0.595 -1.372 1.00 71.06 346 LEU A O 1
ATOM 2827 N N . ASN A 1 347 ? 21.673 1.992 0.365 1.00 65.94 347 ASN A N 1
ATOM 2828 C CA . ASN A 1 347 ? 22.665 1.299 1.197 1.00 65.94 347 ASN A CA 1
ATOM 2829 C C . ASN A 1 347 ? 22.048 0.460 2.331 1.00 65.94 347 ASN A C 1
ATOM 2831 O O . ASN A 1 347 ? 22.714 0.173 3.322 1.00 65.94 347 ASN A O 1
ATOM 2835 N N . ILE A 1 348 ? 20.768 0.104 2.218 1.00 61.06 348 ILE A N 1
ATOM 2836 C CA . ILE A 1 348 ? 19.977 -0.449 3.325 1.00 61.06 348 ILE A CA 1
ATOM 2837 C C . ILE A 1 348 ? 19.569 -1.889 3.004 1.00 61.06 348 ILE A C 1
ATOM 2839 O O . ILE A 1 348 ? 19.207 -2.196 1.874 1.00 61.06 348 ILE A O 1
ATOM 2843 N N . GLU A 1 349 ? 19.527 -2.789 3.982 1.00 64.50 349 GLU A N 1
ATOM 2844 C CA . GLU A 1 349 ? 19.019 -4.159 3.772 1.00 64.50 349 GLU A CA 1
ATOM 2845 C C . GLU A 1 349 ? 17.589 -4.189 3.195 1.00 64.50 349 GLU A C 1
ATOM 2847 O O . GLU A 1 349 ? 17.220 -5.081 2.442 1.00 64.50 349 GLU A O 1
ATOM 2852 N N . GLN A 1 350 ? 16.774 -3.179 3.516 1.00 65.50 350 GLN A N 1
ATOM 2853 C CA . GLN A 1 350 ? 15.403 -3.015 3.018 1.00 65.50 350 GLN A CA 1
ATOM 2854 C C . GLN A 1 350 ? 15.325 -2.308 1.654 1.00 65.50 350 GLN A C 1
ATOM 2856 O O . GLN A 1 350 ? 14.224 -1.978 1.210 1.00 65.50 350 GLN A O 1
ATOM 2861 N N . THR A 1 351 ? 16.461 -2.061 0.986 1.00 75.56 351 THR A N 1
ATOM 2862 C CA . THR A 1 351 ? 16.523 -1.291 -0.270 1.00 75.56 351 THR A CA 1
ATOM 2863 C C . THR A 1 351 ? 15.562 -1.854 -1.309 1.00 75.56 351 THR A C 1
ATOM 2865 O O . THR A 1 351 ? 14.773 -1.099 -1.862 1.00 75.56 351 THR A O 1
ATOM 2868 N N . HIS A 1 352 ? 15.529 -3.173 -1.525 1.00 81.00 352 HIS A N 1
ATOM 2869 C CA . HIS A 1 352 ? 14.634 -3.761 -2.527 1.00 81.00 352 HIS A CA 1
ATOM 2870 C C . HIS A 1 352 ? 13.143 -3.509 -2.222 1.00 81.00 352 HIS A C 1
ATOM 2872 O O . HIS A 1 352 ? 12.394 -3.065 -3.093 1.00 81.00 352 HIS A O 1
ATOM 2878 N N . ALA A 1 353 ? 12.703 -3.731 -0.978 1.00 82.88 353 ALA A N 1
ATOM 2879 C CA . ALA A 1 353 ? 11.308 -3.513 -0.582 1.00 82.88 353 ALA A CA 1
ATOM 2880 C C . ALA A 1 353 ? 10.903 -2.031 -0.672 1.00 82.88 353 ALA A C 1
ATOM 2882 O O . ALA A 1 353 ? 9.793 -1.714 -1.115 1.00 82.88 353 ALA A O 1
ATOM 2883 N N . LEU A 1 354 ? 11.814 -1.126 -0.295 1.00 86.69 354 LEU A N 1
ATOM 2884 C CA . LEU A 1 354 ? 11.634 0.321 -0.413 1.00 86.69 354 LEU A CA 1
ATOM 2885 C C . LEU A 1 354 ? 11.574 0.782 -1.868 1.00 86.69 354 LEU A C 1
ATOM 2887 O O . LEU A 1 354 ? 10.677 1.548 -2.209 1.00 86.69 354 LEU A O 1
ATOM 2891 N N . LEU A 1 355 ? 12.478 0.301 -2.724 1.00 88.31 355 LEU A N 1
ATOM 2892 C CA . LEU A 1 355 ? 12.479 0.613 -4.153 1.00 88.31 355 LEU A CA 1
ATOM 2893 C C . LEU A 1 355 ? 11.201 0.111 -4.821 1.00 88.31 355 LEU A C 1
ATOM 2895 O O . LEU A 1 355 ? 10.546 0.873 -5.528 1.00 88.31 355 LEU A O 1
ATOM 2899 N N . SER A 1 356 ? 10.799 -1.133 -4.546 1.00 89.88 356 SER A N 1
ATOM 2900 C CA . SER A 1 356 ? 9.579 -1.704 -5.118 1.00 89.88 356 SER A CA 1
ATOM 2901 C C . SER A 1 356 ? 8.327 -0.951 -4.682 1.00 89.88 356 SER A C 1
ATOM 2903 O O . SER A 1 356 ? 7.523 -0.562 -5.528 1.00 89.88 356 SER A O 1
ATOM 2905 N N . SER A 1 357 ? 8.186 -0.675 -3.383 1.00 91.50 357 SER A N 1
ATOM 2906 C CA . SER A 1 357 ? 7.021 0.058 -2.873 1.00 91.50 357 SER A CA 1
ATOM 2907 C C . SER A 1 357 ? 7.033 1.520 -3.325 1.00 91.50 357 SER A C 1
ATOM 2909 O O . SER A 1 357 ? 5.991 2.063 -3.677 1.00 91.50 357 SER A O 1
ATOM 2911 N N . GLY A 1 358 ? 8.202 2.168 -3.347 1.00 93.69 358 GLY A N 1
ATOM 2912 C CA . GLY A 1 358 ? 8.355 3.557 -3.783 1.00 93.69 358 GLY A CA 1
ATOM 2913 C C . GLY A 1 358 ? 8.058 3.735 -5.269 1.00 93.69 358 GLY A C 1
ATOM 2914 O O . GLY A 1 358 ? 7.407 4.709 -5.656 1.00 93.69 358 GLY A O 1
ATOM 2915 N N . PHE A 1 359 ? 8.477 2.776 -6.098 1.00 94.75 359 PHE A N 1
ATOM 2916 C CA . PHE A 1 359 ? 8.151 2.734 -7.519 1.00 94.75 359 PHE A CA 1
ATOM 2917 C C . PHE A 1 359 ? 6.645 2.591 -7.734 1.00 94.75 359 PHE A C 1
ATOM 2919 O O . PHE A 1 359 ? 6.050 3.402 -8.444 1.00 94.75 359 PHE A O 1
ATOM 2926 N N . GLU A 1 360 ? 6.026 1.611 -7.073 1.00 94.94 360 GLU A N 1
ATOM 2927 C CA . GLU A 1 360 ? 4.587 1.363 -7.167 1.00 94.94 360 GLU A CA 1
ATOM 2928 C C . GLU A 1 360 ? 3.778 2.590 -6.725 1.00 94.94 360 GLU A C 1
ATOM 2930 O O . GLU A 1 360 ? 2.904 3.067 -7.448 1.00 94.94 360 GLU A O 1
ATOM 2935 N N . ALA A 1 361 ? 4.137 3.185 -5.584 1.00 96.12 361 ALA A N 1
ATOM 2936 C CA . ALA A 1 361 ? 3.484 4.384 -5.072 1.00 96.12 361 ALA A CA 1
ATOM 2937 C C . ALA A 1 361 ? 3.638 5.585 -6.018 1.00 96.12 361 ALA A C 1
ATOM 2939 O O . ALA A 1 361 ? 2.682 6.331 -6.237 1.00 96.12 361 ALA A O 1
ATOM 2940 N N . SER A 1 362 ? 4.818 5.758 -6.621 1.00 96.56 362 SER A N 1
ATOM 2941 C CA . SER A 1 362 ? 5.073 6.829 -7.591 1.00 96.56 362 SER A CA 1
ATOM 2942 C C . SER A 1 362 ? 4.252 6.643 -8.860 1.00 96.56 362 SER A C 1
ATOM 2944 O O . SER A 1 362 ? 3.593 7.580 -9.306 1.00 96.56 362 SER A O 1
ATOM 2946 N N . LYS A 1 363 ? 4.231 5.429 -9.416 1.00 95.88 363 LYS A N 1
ATOM 2947 C CA . LYS A 1 363 ? 3.418 5.083 -10.586 1.00 95.88 363 LYS A CA 1
ATOM 2948 C C . LYS A 1 363 ? 1.935 5.327 -10.312 1.00 95.88 363 LYS A C 1
ATOM 2950 O O . LYS A 1 363 ? 1.259 6.002 -11.088 1.00 95.88 363 LYS A O 1
ATOM 2955 N N . ARG A 1 364 ? 1.443 4.878 -9.156 1.00 95.62 364 ARG A N 1
ATOM 2956 C CA . ARG A 1 364 ? 0.056 5.088 -8.736 1.00 95.62 364 ARG A CA 1
ATOM 2957 C C . ARG A 1 364 ? -0.285 6.568 -8.588 1.00 95.62 364 ARG A C 1
ATOM 2959 O O . ARG A 1 364 ? -1.354 6.997 -9.017 1.00 95.62 364 ARG A O 1
ATOM 2966 N N . LEU A 1 365 ? 0.626 7.366 -8.034 1.00 96.88 365 LEU A N 1
ATOM 2967 C CA . LEU A 1 365 ? 0.447 8.810 -7.903 1.00 96.88 365 LEU A CA 1
ATOM 2968 C C . LEU A 1 365 ? 0.341 9.499 -9.272 1.00 96.88 365 LEU A C 1
ATOM 2970 O O . LEU A 1 365 ? -0.522 10.358 -9.455 1.00 96.88 365 LEU A O 1
ATOM 2974 N N . ILE A 1 366 ? 1.169 9.092 -10.240 1.00 96.00 366 ILE A N 1
ATOM 2975 C CA . ILE A 1 366 ? 1.102 9.574 -11.628 1.00 96.00 366 ILE A CA 1
ATOM 2976 C C . ILE A 1 366 ? -0.277 9.263 -12.234 1.00 96.00 366 ILE A C 1
ATOM 2978 O O . ILE A 1 366 ? -0.897 10.132 -12.852 1.00 96.00 366 ILE A O 1
ATOM 2982 N N . GLU A 1 367 ? -0.801 8.050 -12.031 1.00 94.19 367 GLU A N 1
ATOM 2983 C CA . GLU A 1 367 ? -2.144 7.688 -12.501 1.00 94.19 367 GLU A CA 1
ATOM 2984 C C . GLU A 1 367 ? -3.254 8.512 -11.839 1.00 94.19 367 GLU A C 1
ATOM 2986 O O . GLU A 1 367 ? -4.218 8.899 -12.501 1.00 94.19 367 GLU A O 1
ATOM 2991 N N . VAL A 1 368 ? -3.147 8.761 -10.532 1.00 94.62 368 VAL A N 1
ATOM 2992 C CA . VAL A 1 368 ? -4.111 9.566 -9.773 1.00 94.62 368 VAL A CA 1
ATOM 2993 C C . VAL A 1 368 ? -4.166 10.988 -10.324 1.00 94.62 368 VAL A C 1
ATOM 2995 O O . VAL A 1 368 ? -5.252 11.481 -10.631 1.00 94.62 368 VAL A O 1
ATOM 2998 N N . GLU A 1 369 ? -3.017 11.631 -10.522 1.00 94.06 369 GLU A N 1
ATOM 2999 C CA . GLU A 1 369 ? -2.964 12.976 -11.102 1.00 94.06 369 GLU A CA 1
ATOM 3000 C C . GLU A 1 369 ? -3.508 13.011 -12.532 1.00 94.06 369 GLU A C 1
ATOM 3002 O O . GLU A 1 369 ? -4.269 13.913 -12.890 1.00 94.06 369 GLU A O 1
ATOM 3007 N N . TRP A 1 370 ? -3.190 11.992 -13.335 1.00 93.19 370 TRP A N 1
ATOM 3008 C CA . TRP A 1 370 ? -3.744 11.839 -14.676 1.00 93.19 370 TRP A CA 1
ATOM 3009 C C . TRP A 1 370 ? -5.277 11.755 -14.653 1.00 93.19 370 TRP A C 1
ATOM 3011 O O . TRP A 1 370 ? -5.941 12.498 -15.378 1.00 93.19 370 TRP A O 1
ATOM 3021 N N . ARG A 1 371 ? -5.865 10.928 -13.777 1.00 91.69 371 ARG A N 1
ATOM 3022 C CA . ARG A 1 371 ? -7.329 10.828 -13.625 1.00 91.69 371 ARG A CA 1
ATOM 3023 C C . ARG A 1 371 ? -7.952 12.138 -13.131 1.00 91.69 371 ARG A C 1
ATOM 3025 O O . ARG A 1 371 ? -9.012 12.518 -13.618 1.00 91.69 371 ARG A O 1
ATOM 3032 N N . ALA A 1 372 ? -7.299 12.841 -12.206 1.00 91.38 372 ALA A N 1
ATOM 3033 C CA . ALA A 1 372 ? -7.785 14.111 -11.664 1.00 91.38 372 ALA A CA 1
ATOM 3034 C C . ALA A 1 372 ? -7.767 15.261 -12.691 1.00 91.38 372 ALA A C 1
ATOM 3036 O O . ALA A 1 372 ? -8.579 16.178 -12.600 1.00 91.38 372 ALA A O 1
ATOM 3037 N N . SER A 1 373 ? -6.866 15.210 -13.675 1.00 89.94 373 SER A N 1
ATOM 3038 C CA . SER A 1 373 ? -6.664 16.268 -14.676 1.00 89.94 373 SER A CA 1
ATOM 3039 C C . SER A 1 373 ? -7.709 16.331 -15.802 1.00 89.94 373 SER A C 1
ATOM 3041 O O . SER A 1 373 ? -7.612 17.186 -16.680 1.00 89.94 373 SER A O 1
ATOM 3043 N N . GLY A 1 374 ? -8.679 15.410 -15.832 1.00 85.50 374 GLY A N 1
ATOM 3044 C CA . GLY A 1 374 ? -9.647 15.318 -16.931 1.00 85.50 374 GLY A CA 1
ATOM 3045 C C . GLY A 1 374 ? -9.054 14.808 -18.252 1.00 85.50 374 GLY A C 1
ATOM 3046 O O . GLY A 1 374 ? -9.688 14.954 -19.292 1.00 85.50 374 GLY A O 1
ATOM 3047 N N . GLN A 1 375 ? -7.857 14.205 -18.216 1.00 89.38 375 GLN A N 1
ATOM 3048 C CA . GLN A 1 375 ? -7.208 13.533 -19.352 1.00 89.38 375 GLN A CA 1
ATOM 3049 C C . GLN A 1 375 ? -6.954 14.436 -20.571 1.00 89.38 375 GLN A C 1
ATOM 3051 O O . GLN A 1 375 ? -7.079 14.024 -21.726 1.00 89.38 375 GLN A O 1
ATOM 3056 N N . THR A 1 376 ? -6.583 15.692 -20.323 1.00 90.88 376 THR A N 1
ATOM 3057 C CA . THR A 1 376 ? -6.243 16.639 -21.389 1.00 90.88 376 THR A CA 1
ATOM 3058 C C . THR A 1 376 ? -4.911 16.288 -22.061 1.00 90.88 376 THR A C 1
ATOM 3060 O O . THR A 1 376 ? -4.065 15.577 -21.513 1.00 90.88 376 THR A O 1
ATOM 3063 N N . ARG A 1 377 ? -4.671 16.830 -23.262 1.00 87.88 377 ARG A N 1
ATOM 3064 C CA . ARG A 1 377 ? -3.397 16.639 -23.979 1.00 87.88 377 ARG A CA 1
ATOM 3065 C C . ARG A 1 377 ? -2.190 17.141 -23.177 1.00 87.88 377 ARG A C 1
ATOM 3067 O O . ARG A 1 377 ? -1.137 16.510 -23.197 1.00 87.88 377 ARG A O 1
ATOM 3074 N N . GLU A 1 378 ? -2.345 18.255 -22.469 1.00 90.19 378 GLU A N 1
ATOM 3075 C CA . GLU A 1 378 ? -1.307 18.817 -21.597 1.00 90.19 378 GLU A CA 1
ATOM 3076 C C . GLU A 1 378 ? -1.004 17.885 -20.423 1.00 90.19 378 GLU A C 1
ATOM 3078 O O . GLU A 1 378 ? 0.159 17.616 -20.122 1.00 90.19 378 GLU A O 1
ATOM 3083 N N . ALA A 1 379 ? -2.041 17.306 -19.817 1.00 88.44 379 ALA A N 1
ATOM 3084 C CA . ALA A 1 379 ? -1.868 16.328 -18.758 1.00 88.44 379 ALA A CA 1
ATOM 3085 C C . ALA A 1 379 ? -1.202 15.033 -19.251 1.00 88.44 379 ALA A C 1
ATOM 3087 O O . ALA A 1 379 ? -0.461 14.406 -18.498 1.00 88.44 379 ALA A O 1
ATOM 3088 N N . GLN A 1 380 ? -1.394 14.654 -20.520 1.00 89.25 380 GLN A N 1
ATOM 3089 C CA . GLN A 1 380 ? -0.747 13.472 -21.093 1.00 89.25 380 GLN A CA 1
ATOM 3090 C C . GLN A 1 380 ? 0.753 13.727 -21.260 1.00 89.25 380 GLN A C 1
ATOM 3092 O O . GLN A 1 380 ? 1.566 12.847 -20.977 1.00 89.25 380 GLN A O 1
ATOM 3097 N N . ALA A 1 381 ? 1.128 14.943 -21.671 1.00 91.06 381 ALA A N 1
ATOM 3098 C CA . ALA A 1 381 ? 2.524 15.365 -21.722 1.00 91.06 381 ALA A CA 1
ATOM 3099 C C . ALA A 1 381 ? 3.153 15.412 -20.318 1.00 91.06 381 ALA A C 1
ATOM 3101 O O . ALA A 1 381 ? 4.264 14.919 -20.132 1.00 91.06 381 ALA A O 1
ATOM 3102 N N . ALA A 1 382 ? 2.429 15.922 -19.316 1.00 91.81 382 ALA A N 1
ATOM 3103 C CA . ALA A 1 382 ? 2.885 15.920 -17.927 1.00 91.81 382 ALA A CA 1
ATOM 3104 C C . ALA A 1 382 ? 3.060 14.495 -17.377 1.00 91.81 382 ALA A C 1
ATOM 3106 O O . ALA A 1 382 ? 4.085 14.199 -16.770 1.00 91.81 382 ALA A O 1
ATOM 3107 N N . ARG A 1 383 ? 2.111 13.586 -17.641 1.00 93.44 383 ARG A N 1
ATOM 3108 C CA . ARG A 1 383 ? 2.222 12.162 -17.284 1.00 93.44 383 ARG A CA 1
ATOM 3109 C C . ARG A 1 383 ? 3.468 11.534 -17.903 1.00 93.44 383 ARG A C 1
ATOM 3111 O O . ARG A 1 383 ? 4.215 10.849 -17.211 1.00 93.44 383 ARG A O 1
ATOM 3118 N N . TYR A 1 384 ? 3.697 11.779 -19.190 1.00 92.62 384 TYR A N 1
ATOM 3119 C CA . TYR A 1 384 ? 4.863 11.267 -19.906 1.00 92.62 384 TYR A CA 1
ATOM 3120 C C . TYR A 1 384 ? 6.177 11.753 -19.278 1.00 92.62 384 TYR A C 1
ATOM 3122 O O . TYR A 1 384 ? 7.094 10.968 -19.054 1.00 92.62 384 TYR A O 1
ATOM 3130 N N . GLU A 1 385 ? 6.254 13.038 -18.937 1.00 93.75 385 GLU A N 1
ATOM 3131 C CA . GLU A 1 385 ? 7.406 13.624 -18.252 1.00 93.75 385 GLU A CA 1
ATOM 3132 C C . GLU A 1 385 ? 7.628 13.016 -16.859 1.00 93.75 385 GLU A C 1
ATOM 3134 O O . GLU A 1 385 ? 8.756 12.702 -16.486 1.00 93.75 385 GLU A O 1
ATOM 3139 N N . GLN A 1 386 ? 6.558 12.784 -16.097 1.00 94.31 386 GLN A N 1
ATOM 3140 C CA . GLN A 1 386 ? 6.660 12.148 -14.784 1.00 94.31 386 GLN A CA 1
ATOM 3141 C C . GLN A 1 386 ? 7.135 10.689 -14.869 1.00 94.31 386 GLN A C 1
ATOM 3143 O O . GLN A 1 386 ? 7.916 10.265 -14.020 1.00 94.31 386 GLN A O 1
ATOM 3148 N N . LEU A 1 387 ? 6.713 9.935 -15.890 1.00 95.00 387 LEU A N 1
ATOM 3149 C CA . LEU A 1 387 ? 7.202 8.573 -16.132 1.00 95.00 387 LEU A CA 1
ATOM 3150 C C . LEU A 1 387 ? 8.692 8.552 -16.506 1.00 95.00 387 LEU A C 1
ATOM 3152 O O . LEU A 1 387 ? 9.420 7.684 -16.030 1.00 95.00 387 LEU A O 1
ATOM 3156 N N . ASN A 1 388 ? 9.163 9.518 -17.304 1.00 93.38 388 ASN A N 1
ATOM 3157 C CA . ASN A 1 388 ? 10.594 9.654 -17.610 1.00 93.38 388 ASN A CA 1
ATOM 3158 C C . ASN A 1 388 ? 11.416 9.935 -16.349 1.00 93.38 388 ASN A C 1
ATOM 3160 O O . ASN A 1 388 ? 12.438 9.294 -16.126 1.00 93.38 388 ASN A O 1
ATOM 3164 N N . ARG A 1 389 ? 10.945 10.842 -15.484 1.00 93.62 389 ARG A N 1
ATOM 3165 C CA . ARG A 1 389 ? 11.618 11.111 -14.205 1.00 93.62 389 ARG A CA 1
ATOM 3166 C C . ARG A 1 389 ? 11.634 9.887 -13.303 1.00 93.62 389 ARG A C 1
ATOM 3168 O O . ARG A 1 389 ? 12.660 9.597 -12.705 1.00 93.62 389 ARG A O 1
ATOM 3175 N N . LEU A 1 390 ? 10.532 9.137 -13.241 1.00 94.88 390 LEU A N 1
ATOM 3176 C CA . LEU A 1 390 ? 10.476 7.898 -12.466 1.00 94.88 390 LEU A CA 1
ATOM 3177 C C . LEU A 1 390 ? 11.495 6.866 -12.972 1.00 94.88 390 LEU A C 1
ATOM 3179 O O . LEU A 1 390 ? 12.158 6.220 -12.169 1.00 94.88 390 LEU A O 1
ATOM 3183 N N . LEU A 1 391 ? 11.650 6.732 -14.290 1.00 92.81 391 LEU A N 1
ATOM 3184 C CA . LEU A 1 391 ? 12.662 5.870 -14.901 1.00 92.81 391 LEU A CA 1
ATOM 3185 C C . LEU A 1 391 ? 14.088 6.285 -14.491 1.00 92.81 391 LEU A C 1
ATOM 3187 O O . LEU A 1 391 ? 14.904 5.443 -14.119 1.00 92.81 391 LEU A O 1
ATOM 3191 N N . GLU A 1 392 ? 14.384 7.581 -14.529 1.00 90.94 392 GLU A N 1
ATOM 3192 C CA . GLU A 1 392 ? 15.696 8.118 -14.156 1.00 90.94 392 GLU A CA 1
ATOM 3193 C C . GLU A 1 392 ? 15.980 7.936 -12.656 1.00 90.94 392 GLU A C 1
ATOM 3195 O O . GLU A 1 392 ? 17.018 7.389 -12.278 1.00 90.94 392 GLU A O 1
ATOM 3200 N N . GLU A 1 393 ? 15.028 8.314 -11.801 1.00 90.62 393 GLU A N 1
ATOM 3201 C CA . GLU A 1 393 ? 15.176 8.292 -10.346 1.00 90.62 393 GLU A CA 1
ATOM 3202 C C . GLU A 1 393 ? 15.149 6.880 -9.752 1.00 90.62 393 GLU A C 1
ATOM 3204 O O . GLU A 1 393 ? 15.976 6.566 -8.899 1.00 90.62 393 GLU A O 1
ATOM 3209 N N . ALA A 1 394 ? 14.215 6.028 -10.182 1.00 90.12 394 ALA A N 1
ATOM 3210 C CA . ALA A 1 394 ? 13.951 4.739 -9.543 1.00 90.12 394 ALA A CA 1
ATOM 3211 C C . ALA A 1 394 ? 14.661 3.555 -10.198 1.00 90.12 394 ALA A C 1
ATOM 3213 O O . ALA A 1 394 ? 14.724 2.488 -9.594 1.00 90.12 394 ALA A O 1
ATOM 3214 N N . ILE A 1 395 ? 15.157 3.705 -11.430 1.00 90.06 395 ILE A N 1
ATOM 3215 C CA . ILE A 1 395 ? 15.807 2.612 -12.160 1.00 90.06 395 ILE A CA 1
ATOM 3216 C C . ILE A 1 395 ? 17.250 2.984 -12.478 1.00 90.06 395 ILE A C 1
ATOM 3218 O O . ILE A 1 395 ? 18.164 2.304 -12.016 1.00 90.06 395 ILE A O 1
ATOM 3222 N N . PHE A 1 396 ? 17.498 4.067 -13.216 1.00 88.44 396 PHE A N 1
ATOM 3223 C CA . PHE A 1 396 ? 18.868 4.371 -13.642 1.00 88.44 396 PHE A CA 1
ATOM 3224 C C . PHE A 1 396 ? 19.793 4.763 -12.487 1.00 88.44 396 PHE A C 1
ATOM 3226 O O . PHE A 1 396 ? 20.934 4.302 -12.467 1.00 88.44 396 PHE A O 1
ATOM 3233 N N . ASN A 1 397 ? 19.314 5.522 -11.497 1.00 84.75 397 ASN A N 1
ATOM 3234 C CA . ASN A 1 397 ? 20.122 5.865 -10.323 1.00 84.75 397 ASN A CA 1
ATOM 3235 C C . ASN A 1 397 ? 20.541 4.623 -9.501 1.00 84.75 397 ASN A C 1
ATOM 3237 O O . ASN A 1 397 ? 21.742 4.462 -9.265 1.00 84.75 397 ASN A O 1
ATOM 3241 N N . PRO A 1 398 ? 19.628 3.700 -9.118 1.00 80.38 398 PRO A N 1
ATOM 3242 C CA . PRO A 1 398 ? 20.025 2.446 -8.471 1.00 80.38 398 PRO A CA 1
ATOM 3243 C C . PRO A 1 398 ? 20.981 1.591 -9.302 1.00 80.38 398 PRO A C 1
ATOM 3245 O O . PRO A 1 398 ? 21.932 1.027 -8.766 1.00 80.38 398 PRO A O 1
ATOM 3248 N N . LEU A 1 399 ? 20.778 1.518 -10.620 1.00 79.50 399 LEU A N 1
ATOM 3249 C CA . LEU A 1 399 ? 21.662 0.748 -11.496 1.00 79.50 399 LEU A CA 1
ATOM 3250 C C . LEU A 1 399 ? 23.066 1.345 -11.604 1.00 79.50 399 LEU A C 1
ATOM 3252 O O . LEU A 1 399 ? 24.044 0.599 -11.655 1.00 79.50 399 LEU A O 1
ATOM 3256 N N . ALA A 1 400 ? 23.185 2.673 -11.622 1.00 80.50 400 ALA A N 1
ATOM 3257 C CA . ALA A 1 400 ? 24.478 3.346 -11.596 1.00 80.50 400 ALA A CA 1
ATOM 3258 C C . ALA A 1 400 ? 25.244 3.038 -10.298 1.00 80.50 400 ALA A C 1
ATOM 3260 O O . ALA A 1 400 ? 26.446 2.786 -10.350 1.00 80.50 400 ALA A O 1
ATOM 3261 N N . PHE A 1 401 ? 24.541 2.975 -9.163 1.00 75.12 401 PHE A N 1
ATOM 3262 C CA . PHE A 1 401 ? 25.118 2.590 -7.873 1.00 75.12 401 PHE A CA 1
ATOM 3263 C C . PHE A 1 401 ? 25.671 1.152 -7.874 1.00 75.12 401 PHE A C 1
ATOM 3265 O O . PHE A 1 401 ? 26.758 0.907 -7.352 1.00 75.12 401 PHE A O 1
ATOM 3272 N N . CYS A 1 402 ? 24.985 0.197 -8.513 1.00 71.25 402 CYS A N 1
ATOM 3273 C CA . CYS A 1 402 ? 25.484 -1.180 -8.628 1.00 71.25 402 CYS A CA 1
ATOM 3274 C C . CYS A 1 402 ? 26.781 -1.278 -9.447 1.00 71.25 402 CYS A C 1
ATOM 3276 O O . CYS A 1 402 ? 27.645 -2.089 -9.128 1.00 71.25 402 CYS A O 1
ATOM 3278 N N . LYS A 1 403 ? 26.960 -0.438 -10.476 1.00 68.69 403 LYS A N 1
ATOM 3279 C CA . LYS A 1 403 ? 28.197 -0.435 -11.278 1.00 68.69 403 LYS A CA 1
ATOM 3280 C C . LYS A 1 403 ? 29.419 0.023 -10.485 1.00 68.69 403 LYS A C 1
ATOM 3282 O O . LYS A 1 403 ? 30.532 -0.397 -10.783 1.00 68.69 403 LYS A O 1
ATOM 3287 N N . THR A 1 404 ? 29.228 0.892 -9.494 1.00 64.25 404 THR A N 1
ATOM 3288 C CA . THR A 1 404 ? 30.324 1.440 -8.683 1.00 64.25 404 THR A CA 1
ATOM 3289 C C . THR A 1 404 ? 30.700 0.556 -7.496 1.00 64.25 404 THR A C 1
ATOM 3291 O O . THR A 1 404 ? 31.806 0.687 -6.975 1.00 64.25 404 THR A O 1
ATOM 3294 N N . HIS A 1 405 ? 29.819 -0.354 -7.073 1.00 61.22 405 HIS A N 1
ATOM 3295 C CA . HIS A 1 405 ? 30.030 -1.229 -5.921 1.00 61.22 405 HIS A CA 1
ATOM 3296 C C . HIS A 1 405 ? 29.999 -2.699 -6.362 1.00 61.22 405 HIS A C 1
ATOM 3298 O O . HIS A 1 405 ? 28.951 -3.326 -6.456 1.00 61.22 405 HIS A O 1
ATOM 3304 N N . SER A 1 406 ? 31.181 -3.243 -6.663 1.00 50.78 406 SER A N 1
ATOM 3305 C CA . SER A 1 406 ? 31.398 -4.571 -7.253 1.00 50.78 406 SER A CA 1
ATOM 3306 C C . SER A 1 406 ? 31.224 -5.726 -6.254 1.00 50.78 406 SER A C 1
ATOM 3308 O O . SER A 1 406 ? 32.163 -6.485 -6.006 1.00 50.78 406 SER A O 1
ATOM 3310 N N . THR A 1 407 ? 30.046 -5.868 -5.650 1.00 50.75 407 THR A N 1
ATOM 3311 C CA . THR A 1 407 ? 29.694 -7.080 -4.899 1.00 50.75 407 THR A CA 1
ATOM 3312 C C . THR A 1 407 ? 28.647 -7.886 -5.661 1.00 50.75 407 THR A C 1
ATOM 3314 O O . THR A 1 407 ? 27.609 -7.384 -6.086 1.00 50.75 407 THR A O 1
ATOM 3317 N N . THR A 1 408 ? 28.920 -9.179 -5.814 1.00 48.34 408 THR A N 1
ATOM 3318 C CA . THR A 1 408 ? 28.145 -10.223 -6.513 1.00 48.34 408 THR A CA 1
ATOM 3319 C C . THR A 1 408 ? 26.747 -10.489 -5.904 1.00 48.34 408 THR A C 1
ATOM 3321 O O . THR A 1 408 ? 26.169 -11.551 -6.094 1.00 48.34 408 THR A O 1
ATOM 3324 N N . SER A 1 409 ? 26.179 -9.542 -5.147 1.00 56.06 409 SER A N 1
ATOM 3325 C CA . SER A 1 409 ? 24.981 -9.712 -4.305 1.00 56.06 409 SER A CA 1
ATOM 3326 C C . SER A 1 409 ? 23.737 -8.942 -4.775 1.00 56.06 409 SER A C 1
ATOM 3328 O O . SER A 1 409 ? 22.717 -8.950 -4.096 1.00 56.06 409 SER A O 1
ATOM 3330 N N . HIS A 1 410 ? 23.775 -8.292 -5.944 1.00 74.12 410 HIS A N 1
ATOM 3331 C CA . HIS A 1 410 ? 22.700 -7.395 -6.400 1.00 74.12 410 HIS A CA 1
ATOM 3332 C C . HIS A 1 410 ? 21.709 -8.009 -7.406 1.00 74.12 410 HIS A C 1
ATOM 3334 O O . HIS A 1 410 ? 21.001 -7.275 -8.094 1.00 74.12 410 HIS A O 1
ATOM 3340 N N . ILE A 1 411 ? 21.616 -9.341 -7.481 1.00 79.38 411 ILE A N 1
ATOM 3341 C CA . ILE A 1 411 ? 20.686 -10.076 -8.366 1.00 79.38 411 ILE A CA 1
ATOM 3342 C C . ILE A 1 411 ? 19.252 -9.524 -8.244 1.00 79.38 411 ILE A C 1
ATOM 3344 O O . ILE A 1 411 ? 18.620 -9.224 -9.257 1.00 79.38 411 ILE A O 1
ATOM 3348 N N . ASP A 1 412 ? 18.779 -9.274 -7.022 1.00 80.31 412 ASP A N 1
ATOM 3349 C CA . ASP A 1 412 ? 17.435 -8.737 -6.771 1.00 80.31 412 ASP A CA 1
ATOM 3350 C C . ASP A 1 412 ? 17.226 -7.326 -7.343 1.00 80.31 412 ASP A C 1
ATOM 3352 O O . ASP A 1 412 ? 16.137 -7.003 -7.815 1.00 80.31 412 ASP A O 1
ATOM 3356 N N . LEU A 1 413 ? 18.266 -6.485 -7.362 1.00 82.94 413 LEU A N 1
ATOM 3357 C CA . LEU A 1 413 ? 18.198 -5.145 -7.956 1.00 82.94 413 LEU A CA 1
ATOM 3358 C C . LEU A 1 413 ? 18.161 -5.202 -9.484 1.00 82.94 413 LEU A C 1
ATOM 3360 O O . LEU A 1 413 ? 17.402 -4.453 -10.098 1.00 82.94 413 LEU A O 1
ATOM 3364 N N . HIS A 1 414 ? 18.934 -6.104 -10.098 1.00 85.06 414 HIS A N 1
ATOM 3365 C CA . HIS A 1 414 ? 18.857 -6.340 -11.542 1.00 85.06 414 HIS A CA 1
ATOM 3366 C C . HIS A 1 414 ? 17.471 -6.861 -11.933 1.00 85.06 414 HIS A C 1
ATOM 3368 O O . HIS A 1 414 ? 16.859 -6.339 -12.864 1.00 85.06 414 HIS A O 1
ATOM 3374 N N . LEU A 1 415 ? 16.939 -7.833 -11.186 1.00 87.06 415 LEU A N 1
ATOM 3375 C CA . LEU A 1 415 ? 15.593 -8.353 -11.407 1.00 87.06 415 LEU A CA 1
ATOM 3376 C C . LEU A 1 415 ? 14.535 -7.248 -11.275 1.00 87.06 415 LEU A C 1
ATOM 3378 O O . LEU A 1 415 ? 13.689 -7.100 -12.160 1.00 87.06 415 LEU A O 1
ATOM 3382 N N . PHE A 1 416 ? 14.606 -6.450 -10.206 1.00 88.44 416 PHE A N 1
ATOM 3383 C CA . PHE A 1 416 ? 13.734 -5.296 -9.995 1.00 88.44 416 PHE A CA 1
ATOM 3384 C C . PHE A 1 416 ? 13.786 -4.332 -11.186 1.00 88.44 416 PHE A C 1
ATOM 3386 O O . PHE A 1 416 ? 12.748 -4.007 -11.763 1.00 88.44 416 PHE A O 1
ATOM 3393 N N . ALA A 1 417 ? 14.985 -3.914 -11.594 1.00 90.00 417 ALA A N 1
ATOM 3394 C CA . ALA A 1 417 ? 15.162 -2.948 -12.666 1.00 90.00 417 ALA A CA 1
ATOM 3395 C C . ALA A 1 417 ? 14.610 -3.451 -14.002 1.00 90.00 417 ALA A C 1
ATOM 3397 O O . ALA A 1 417 ? 13.872 -2.724 -14.659 1.00 90.00 417 ALA A O 1
ATOM 3398 N N . VAL A 1 418 ? 14.912 -4.692 -14.395 1.00 90.81 418 VAL A N 1
ATOM 3399 C CA . VAL A 1 418 ? 14.414 -5.277 -15.651 1.00 90.81 418 VAL A CA 1
ATOM 3400 C C . VAL A 1 418 ? 12.886 -5.380 -15.640 1.00 90.81 418 VAL A C 1
ATOM 3402 O O . VAL A 1 418 ? 12.238 -4.961 -16.602 1.00 90.81 418 VAL A O 1
ATOM 3405 N N . THR A 1 419 ? 12.305 -5.836 -14.526 1.00 92.00 419 THR A N 1
ATOM 3406 C CA . THR A 1 419 ? 10.846 -5.950 -14.365 1.00 92.00 419 THR A CA 1
ATOM 3407 C C . THR A 1 419 ? 10.173 -4.580 -14.510 1.00 92.00 419 THR A C 1
ATOM 3409 O O . THR A 1 419 ? 9.243 -4.403 -15.302 1.00 92.00 419 THR A O 1
ATOM 3412 N N . ARG A 1 420 ? 10.675 -3.563 -13.795 1.00 93.38 420 ARG A N 1
ATOM 3413 C CA . ARG A 1 420 ? 10.098 -2.209 -13.817 1.00 93.38 420 ARG A CA 1
ATOM 3414 C C . ARG A 1 420 ? 10.374 -1.459 -15.124 1.00 93.38 420 ARG A C 1
ATOM 3416 O O . ARG A 1 420 ? 9.526 -0.681 -15.565 1.00 93.38 420 ARG A O 1
ATOM 3423 N N . LEU A 1 421 ? 11.492 -1.740 -15.800 1.00 93.56 421 LEU A N 1
ATOM 3424 C CA . LEU A 1 421 ? 11.762 -1.262 -17.160 1.00 93.56 421 LEU A CA 1
ATOM 3425 C C . LEU A 1 421 ? 10.717 -1.777 -18.144 1.00 93.56 421 LEU A C 1
ATOM 3427 O O . LEU A 1 421 ? 10.216 -0.998 -18.953 1.00 93.56 421 LEU A O 1
ATOM 3431 N N . ALA A 1 422 ? 10.361 -3.060 -18.067 1.00 93.06 422 ALA A N 1
ATOM 3432 C CA . ALA A 1 422 ? 9.331 -3.632 -18.925 1.00 93.06 422 ALA A CA 1
ATOM 3433 C C . ALA A 1 422 ? 7.965 -2.979 -18.679 1.00 93.06 422 ALA A C 1
ATOM 3435 O O . ALA A 1 422 ? 7.237 -2.696 -19.629 1.00 93.06 422 ALA A O 1
ATOM 3436 N N . GLU A 1 423 ? 7.611 -2.691 -17.425 1.00 93.88 423 GLU A N 1
ATOM 3437 C CA . GLU A 1 423 ? 6.387 -1.950 -17.101 1.00 93.88 423 GLU A CA 1
ATOM 3438 C C . GLU A 1 423 ? 6.367 -0.544 -17.715 1.00 93.88 423 GLU A C 1
ATOM 3440 O O . GLU A 1 423 ? 5.424 -0.210 -18.433 1.00 93.88 423 GLU A O 1
ATOM 3445 N N . ILE A 1 424 ? 7.414 0.257 -17.499 1.00 94.00 424 ILE A N 1
ATOM 3446 C CA . ILE A 1 424 ? 7.489 1.623 -18.041 1.00 94.00 424 ILE A CA 1
ATOM 3447 C C . ILE A 1 424 ? 7.551 1.613 -19.568 1.00 94.00 424 ILE A C 1
ATOM 3449 O O . ILE A 1 424 ? 6.911 2.446 -20.207 1.00 94.00 424 ILE A O 1
ATOM 3453 N N . ALA A 1 425 ? 8.272 0.671 -20.178 1.00 93.38 425 ALA A N 1
ATOM 3454 C CA . ALA A 1 425 ? 8.356 0.559 -21.631 1.00 93.38 425 ALA A CA 1
ATOM 3455 C C . ALA A 1 425 ? 6.978 0.307 -22.268 1.00 93.38 425 ALA A C 1
ATOM 3457 O O . ALA A 1 425 ? 6.676 0.883 -23.315 1.00 93.38 425 ALA A O 1
ATOM 3458 N N . ARG A 1 426 ? 6.109 -0.487 -21.618 1.00 94.06 426 ARG A N 1
ATOM 3459 C CA . ARG A 1 426 ? 4.718 -0.682 -22.068 1.00 94.06 426 ARG A CA 1
ATOM 3460 C C . ARG A 1 426 ? 3.901 0.610 -21.990 1.00 94.06 426 ARG A C 1
ATOM 3462 O O . ARG A 1 426 ? 3.065 0.834 -22.860 1.00 94.06 426 ARG A O 1
ATOM 3469 N N . GLU A 1 427 ? 4.143 1.459 -20.991 1.00 92.12 427 GLU A N 1
ATOM 3470 C CA . GLU A 1 427 ? 3.417 2.725 -20.826 1.00 92.12 427 GLU A CA 1
ATOM 3471 C C . GLU A 1 427 ? 3.929 3.865 -21.713 1.00 92.12 427 GLU A C 1
ATOM 3473 O O . GLU A 1 427 ? 3.129 4.626 -22.256 1.00 92.12 427 GLU A O 1
ATOM 3478 N N . LEU A 1 428 ? 5.248 3.993 -21.880 1.00 91.75 428 LEU A N 1
ATOM 3479 C CA . LEU A 1 428 ? 5.855 5.024 -22.727 1.00 91.75 428 LEU A CA 1
ATOM 3480 C C . LEU A 1 428 ? 5.699 4.719 -24.223 1.00 91.75 428 LEU A C 1
ATOM 3482 O O . LEU A 1 428 ? 5.773 5.638 -25.046 1.00 91.75 428 LEU A O 1
ATOM 3486 N N . GLY A 1 429 ? 5.523 3.446 -24.591 1.00 91.00 429 GLY A N 1
ATOM 3487 C CA . GLY A 1 429 ? 5.513 3.013 -25.984 1.00 91.00 429 GLY A CA 1
ATOM 3488 C C . GLY A 1 429 ? 6.801 3.439 -26.691 1.00 91.00 429 GLY A C 1
ATOM 3489 O O . GLY A 1 429 ? 7.891 3.304 -26.139 1.00 91.00 429 GLY A O 1
ATOM 3490 N N . PHE A 1 430 ? 6.690 4.019 -27.892 1.00 91.19 430 PHE A N 1
ATOM 3491 C CA . PHE A 1 430 ? 7.851 4.491 -28.662 1.00 91.19 430 PHE A CA 1
ATOM 3492 C C . PHE A 1 430 ? 8.723 5.507 -27.903 1.00 91.19 430 PHE A C 1
ATOM 3494 O O . PHE A 1 430 ? 9.902 5.662 -28.207 1.00 91.19 430 PHE A O 1
ATOM 3501 N N . GLY A 1 431 ? 8.186 6.166 -26.871 1.00 89.81 431 GLY A N 1
ATOM 3502 C CA . GLY A 1 431 ? 8.939 7.076 -26.015 1.00 89.81 431 GLY A CA 1
ATOM 3503 C C . GLY A 1 431 ? 10.193 6.467 -25.378 1.00 89.81 431 GLY A C 1
ATOM 3504 O O . GLY A 1 431 ? 11.178 7.182 -25.178 1.00 89.81 431 GLY A O 1
ATOM 3505 N N . ILE A 1 432 ? 10.201 5.146 -25.148 1.00 93.62 432 ILE A N 1
ATOM 3506 C CA . ILE A 1 432 ? 11.358 4.417 -24.607 1.00 93.62 432 ILE A CA 1
ATOM 3507 C C . ILE A 1 432 ? 12.568 4.430 -25.558 1.00 93.62 432 ILE A C 1
ATOM 3509 O O . ILE A 1 432 ? 13.697 4.245 -25.105 1.00 93.62 432 ILE A O 1
ATOM 3513 N N . ALA A 1 433 ? 12.371 4.725 -26.853 1.00 92.31 433 ALA A N 1
ATOM 3514 C CA . ALA A 1 433 ? 13.419 4.780 -27.877 1.00 92.31 433 ALA A CA 1
ATOM 3515 C C . ALA A 1 433 ? 14.621 5.642 -27.460 1.00 92.31 433 ALA A C 1
ATOM 3517 O O . ALA A 1 433 ? 15.769 5.264 -27.697 1.00 92.31 433 ALA A O 1
ATOM 3518 N N . ARG A 1 434 ? 14.374 6.768 -26.772 1.00 92.44 434 ARG A N 1
ATOM 3519 C CA . ARG A 1 434 ? 15.434 7.679 -26.302 1.00 92.44 434 ARG A CA 1
ATOM 3520 C C . ARG A 1 434 ? 16.389 7.027 -25.296 1.00 92.44 434 ARG A C 1
ATOM 3522 O O . ARG A 1 434 ? 17.539 7.438 -25.190 1.00 92.44 434 ARG A O 1
ATOM 3529 N N . TYR A 1 435 ? 15.916 6.005 -24.585 1.00 92.44 435 TYR A N 1
ATOM 3530 C CA . TYR A 1 435 ? 16.654 5.303 -23.540 1.00 92.44 435 TYR A CA 1
ATOM 3531 C C . TYR A 1 435 ? 17.250 3.975 -24.017 1.00 92.44 435 TYR A C 1
ATOM 3533 O O . TYR A 1 435 ? 18.049 3.383 -23.298 1.00 92.44 435 TYR A O 1
ATOM 3541 N N . VAL A 1 436 ? 16.938 3.510 -25.234 1.00 91.75 436 VAL A N 1
ATOM 3542 C CA . VAL A 1 436 ? 17.436 2.228 -25.777 1.00 91.75 436 VAL A CA 1
ATOM 3543 C C . VAL A 1 436 ? 18.964 2.147 -25.741 1.00 91.75 436 VAL A C 1
ATOM 3545 O O . VAL A 1 436 ? 19.515 1.109 -25.383 1.00 91.75 436 VAL A O 1
ATOM 3548 N N . ARG A 1 437 ? 19.657 3.259 -26.017 1.00 91.12 437 ARG A N 1
ATOM 3549 C CA . ARG A 1 437 ? 21.128 3.341 -25.964 1.00 91.12 437 ARG A CA 1
ATOM 3550 C C . ARG A 1 437 ? 21.714 3.210 -24.557 1.00 91.12 437 ARG A C 1
ATOM 3552 O O . ARG A 1 437 ? 22.902 2.949 -24.442 1.00 91.12 437 ARG A O 1
ATOM 3559 N N . VAL A 1 438 ? 20.911 3.388 -23.510 1.00 90.94 438 VAL A N 1
ATOM 3560 C CA . VAL A 1 438 ? 21.304 3.166 -22.109 1.00 90.94 438 VAL A CA 1
ATOM 3561 C C . VAL A 1 438 ? 20.881 1.766 -21.663 1.00 90.94 438 VAL A C 1
ATOM 3563 O O . VAL A 1 438 ? 21.675 1.034 -21.076 1.00 90.94 438 VAL A O 1
ATOM 3566 N N . ILE A 1 439 ? 19.651 1.370 -22.005 1.00 92.12 439 ILE A N 1
ATOM 3567 C CA . ILE A 1 439 ? 19.051 0.095 -21.608 1.00 92.12 439 ILE A CA 1
ATOM 3568 C C . ILE A 1 439 ? 19.801 -1.083 -22.237 1.00 92.12 439 ILE A C 1
ATOM 3570 O O . ILE A 1 439 ? 20.221 -1.981 -21.515 1.00 92.12 439 ILE A O 1
ATOM 3574 N N . LEU A 1 440 ? 20.019 -1.094 -23.557 1.00 92.12 440 LEU A N 1
ATOM 3575 C CA . LEU A 1 440 ? 20.606 -2.259 -24.231 1.00 92.12 440 LEU A CA 1
ATOM 3576 C C . LEU A 1 440 ? 22.034 -2.581 -23.772 1.00 92.12 440 LEU A C 1
ATOM 3578 O O . LEU A 1 440 ? 22.281 -3.753 -23.484 1.00 92.12 440 LEU A O 1
ATOM 3582 N N . PRO A 1 441 ? 22.968 -1.616 -23.638 1.00 91.62 441 PRO A N 1
ATOM 3583 C CA . PRO A 1 441 ? 24.272 -1.899 -23.043 1.00 91.62 441 PRO A CA 1
ATOM 3584 C C . PRO A 1 441 ? 24.176 -2.497 -21.647 1.00 91.62 441 PRO A C 1
ATOM 3586 O O . PRO A 1 441 ? 24.877 -3.462 -21.369 1.00 91.62 441 PRO A O 1
ATOM 3589 N N . TYR A 1 442 ? 23.293 -1.963 -20.799 1.00 89.62 442 TYR A N 1
ATOM 3590 C CA . TYR A 1 442 ? 23.088 -2.476 -19.448 1.00 89.62 442 TYR A CA 1
ATOM 3591 C C . TYR A 1 442 ? 22.572 -3.923 -19.449 1.00 89.62 442 TYR A C 1
ATOM 3593 O O . TYR A 1 442 ? 23.097 -4.754 -18.710 1.00 89.62 442 TYR A O 1
ATOM 3601 N N . LEU A 1 443 ? 21.592 -4.250 -20.299 1.00 90.50 443 LEU A N 1
ATOM 3602 C CA . LEU A 1 443 ? 21.080 -5.619 -20.419 1.00 90.50 443 LEU A CA 1
ATOM 3603 C C . LEU A 1 443 ? 22.159 -6.575 -20.934 1.00 90.50 443 LEU A C 1
ATOM 3605 O O . LEU A 1 443 ? 22.306 -7.668 -20.400 1.00 90.50 443 LEU A O 1
ATOM 3609 N N . CYS A 1 444 ? 22.946 -6.152 -21.928 1.00 90.56 444 CYS A N 1
ATOM 3610 C CA . CYS A 1 444 ? 24.052 -6.953 -22.454 1.00 90.56 444 CYS A CA 1
ATOM 3611 C C . CYS A 1 444 ? 25.127 -7.205 -21.390 1.00 90.56 444 CYS A C 1
ATOM 3613 O O . CYS A 1 444 ? 25.574 -8.332 -21.227 1.00 90.56 444 CYS A O 1
ATOM 3615 N N . GLU A 1 445 ? 25.533 -6.165 -20.662 1.00 88.50 445 GLU A N 1
ATOM 3616 C CA . GLU A 1 445 ? 26.515 -6.259 -19.577 1.00 88.50 445 GLU A CA 1
ATOM 3617 C C . GLU A 1 445 ? 26.014 -7.164 -18.447 1.00 88.50 445 GLU A C 1
ATOM 3619 O O . GLU A 1 445 ? 26.769 -7.994 -17.953 1.00 88.50 445 GLU A O 1
ATOM 3624 N N . THR A 1 446 ? 24.728 -7.059 -18.094 1.00 86.56 446 THR A N 1
ATOM 3625 C CA . THR A 1 446 ? 24.094 -7.936 -17.101 1.00 86.56 446 THR A CA 1
ATOM 3626 C C . THR A 1 446 ? 24.081 -9.388 -17.581 1.00 86.56 446 THR A C 1
ATOM 3628 O O . THR A 1 446 ? 24.426 -10.276 -16.821 1.00 86.56 446 THR A O 1
ATOM 3631 N N . LEU A 1 447 ? 23.733 -9.662 -18.842 1.00 86.38 447 LEU A N 1
ATOM 3632 C CA . LEU A 1 447 ? 23.750 -11.031 -19.376 1.00 86.38 447 LEU A CA 1
ATOM 3633 C C . LEU A 1 447 ? 25.154 -11.648 -19.369 1.00 86.38 447 LEU A C 1
ATOM 3635 O O . LEU A 1 447 ? 25.293 -12.815 -19.018 1.00 86.38 447 LEU A O 1
ATOM 3639 N N . LEU A 1 448 ? 26.176 -10.868 -19.729 1.00 87.44 448 LEU A N 1
ATOM 3640 C CA . LEU A 1 448 ? 27.568 -11.327 -19.762 1.00 87.44 448 LEU A CA 1
ATOM 3641 C C . LEU A 1 448 ? 28.177 -11.518 -18.365 1.00 87.44 448 LEU A C 1
ATOM 3643 O O . LEU A 1 448 ? 29.122 -12.281 -18.218 1.00 87.44 448 LEU A O 1
ATOM 3647 N N . SER A 1 449 ? 27.675 -10.824 -17.340 1.00 83.94 449 SER A N 1
ATOM 3648 C CA . SER A 1 449 ? 28.177 -10.964 -15.966 1.00 83.94 449 SER A CA 1
ATOM 3649 C C . SER A 1 449 ? 27.478 -12.064 -15.161 1.00 83.94 449 SER A C 1
ATOM 3651 O O . SER A 1 449 ? 27.919 -12.393 -14.059 1.00 83.94 449 SER A O 1
ATOM 3653 N N . LEU A 1 450 ? 26.385 -12.633 -15.679 1.00 82.69 450 LEU A N 1
ATOM 3654 C CA . LEU A 1 450 ? 25.600 -13.649 -14.986 1.00 82.69 450 LEU A CA 1
ATOM 3655 C C . LEU A 1 450 ? 26.153 -15.059 -15.216 1.00 82.69 450 LEU A C 1
ATOM 3657 O O . LEU A 1 450 ? 26.267 -15.535 -16.345 1.00 82.69 450 LEU A O 1
ATOM 3661 N N . HIS A 1 451 ? 26.354 -15.789 -14.119 1.00 79.81 451 HIS A N 1
ATOM 3662 C CA . HIS A 1 451 ? 26.489 -17.244 -14.146 1.00 79.81 451 HIS A CA 1
ATOM 3663 C C . HIS A 1 451 ? 25.107 -17.895 -14.036 1.00 79.81 451 HIS A C 1
ATOM 3665 O O . HIS A 1 451 ? 24.292 -17.512 -13.186 1.00 79.81 451 HIS A O 1
ATOM 3671 N N . LEU A 1 452 ? 24.826 -18.867 -14.905 1.00 77.00 452 LEU A N 1
ATOM 3672 C CA . LEU A 1 452 ? 23.526 -19.527 -14.941 1.00 77.00 452 LEU A CA 1
ATOM 3673 C C . LEU A 1 452 ? 23.360 -20.441 -13.722 1.00 77.00 452 LEU A C 1
ATOM 3675 O O . LEU A 1 452 ? 24.086 -21.412 -13.543 1.00 77.00 452 LEU A O 1
ATOM 3679 N N . SER A 1 453 ? 22.377 -20.127 -12.892 1.00 77.81 453 SER A N 1
ATOM 3680 C CA . SER A 1 453 ? 21.977 -20.907 -11.728 1.00 77.81 453 SER A CA 1
ATOM 3681 C C . SER A 1 453 ? 20.453 -20.893 -11.618 1.00 77.81 453 SER A C 1
ATOM 3683 O O . SER A 1 453 ? 19.763 -20.128 -12.302 1.00 77.81 453 SER A O 1
ATOM 3685 N N . SER A 1 454 ? 19.899 -21.709 -10.719 1.00 74.12 454 SER A N 1
ATOM 3686 C CA . SER A 1 454 ? 18.451 -21.708 -10.473 1.00 74.12 454 SER A CA 1
ATOM 3687 C C . SER A 1 454 ? 17.916 -20.337 -10.032 1.00 74.12 454 SER A C 1
ATOM 3689 O O . SER A 1 454 ? 16.734 -20.068 -10.234 1.00 74.12 454 SER A O 1
ATOM 3691 N N . THR A 1 455 ? 18.747 -19.474 -9.436 1.00 70.75 455 THR A N 1
ATOM 3692 C CA . THR A 1 455 ? 18.334 -18.148 -8.949 1.00 70.75 455 THR A CA 1
ATOM 3693 C C . THR A 1 455 ? 18.441 -17.068 -10.025 1.00 70.75 455 THR A C 1
ATOM 3695 O O . THR A 1 455 ? 17.598 -16.173 -10.072 1.00 70.75 455 THR A O 1
ATOM 3698 N N . THR A 1 456 ? 19.415 -17.161 -10.935 1.00 80.62 456 THR A N 1
ATOM 3699 C CA . THR A 1 456 ? 19.630 -16.168 -12.006 1.00 80.62 456 THR A CA 1
ATOM 3700 C C . THR A 1 456 ? 18.764 -16.411 -13.241 1.00 80.62 456 THR A C 1
ATOM 3702 O O . THR A 1 456 ? 18.524 -15.482 -14.013 1.00 80.62 456 THR A O 1
ATOM 3705 N N . TYR A 1 457 ? 18.214 -17.619 -13.401 1.00 82.69 457 TYR A N 1
ATOM 3706 C CA . TYR A 1 457 ? 17.365 -17.981 -14.540 1.00 82.69 457 TYR A CA 1
ATOM 3707 C C . TYR A 1 457 ? 16.169 -17.036 -14.736 1.00 82.69 457 TYR A C 1
ATOM 3709 O O . TYR A 1 457 ? 15.836 -16.659 -15.861 1.00 82.69 457 TYR A O 1
ATOM 3717 N N . LYS A 1 458 ? 15.559 -16.589 -13.632 1.00 85.25 458 LYS A N 1
ATOM 3718 C CA . LYS A 1 458 ? 14.438 -15.643 -13.668 1.00 85.25 458 LYS A CA 1
ATOM 3719 C C . LYS A 1 458 ? 14.823 -14.326 -14.350 1.00 85.25 458 LYS A C 1
ATOM 3721 O O . LYS A 1 458 ? 14.056 -13.815 -15.155 1.00 85.25 458 LYS A O 1
ATOM 3726 N N . ILE A 1 459 ? 16.023 -13.809 -14.084 1.00 86.19 459 ILE A N 1
ATOM 3727 C CA . ILE A 1 459 ? 16.508 -12.563 -14.693 1.00 86.19 459 ILE A CA 1
ATOM 3728 C C . ILE A 1 459 ? 16.684 -12.729 -16.200 1.00 86.19 459 ILE A C 1
ATOM 3730 O O . ILE A 1 459 ? 16.298 -11.847 -16.958 1.00 86.19 459 ILE A O 1
ATOM 3734 N N . VAL A 1 460 ? 17.227 -13.862 -16.651 1.00 87.94 460 VAL A N 1
ATOM 3735 C CA . VAL A 1 460 ? 17.439 -14.121 -18.084 1.00 87.94 460 VAL A CA 1
ATOM 3736 C C . VAL A 1 460 ? 16.114 -14.115 -18.853 1.00 87.94 460 VAL A C 1
ATOM 3738 O O . VAL A 1 460 ? 16.044 -13.543 -19.942 1.00 87.94 460 VAL A O 1
ATOM 3741 N N . ILE A 1 461 ? 15.050 -14.699 -18.285 1.00 87.75 461 ILE A N 1
ATOM 3742 C CA . ILE A 1 461 ? 13.704 -14.647 -18.878 1.00 87.75 461 ILE A CA 1
ATOM 3743 C C . ILE A 1 461 ? 13.224 -13.200 -18.991 1.00 87.75 461 ILE A C 1
ATOM 3745 O O . ILE A 1 461 ? 12.873 -12.765 -20.085 1.00 87.75 461 ILE A O 1
ATOM 3749 N N . GLU A 1 462 ? 13.262 -12.446 -17.893 1.00 88.81 462 GLU A N 1
ATOM 3750 C CA . GLU A 1 462 ? 12.788 -11.057 -17.860 1.00 88.81 462 GLU A CA 1
ATOM 3751 C C . GLU A 1 462 ? 13.572 -10.161 -18.835 1.00 88.81 462 GLU A C 1
ATOM 3753 O O . GLU A 1 462 ? 12.995 -9.315 -19.521 1.00 88.81 462 GLU A O 1
ATOM 3758 N N . ILE A 1 463 ? 14.888 -10.375 -18.973 1.00 91.25 463 ILE A N 1
ATOM 3759 C CA . ILE A 1 463 ? 15.717 -9.652 -19.948 1.00 91.25 463 ILE A CA 1
ATOM 3760 C C . ILE A 1 463 ? 15.272 -9.979 -21.377 1.00 91.25 463 ILE A C 1
ATOM 3762 O O . ILE A 1 463 ? 15.124 -9.070 -22.196 1.00 91.25 463 ILE A O 1
ATOM 3766 N N . ASN A 1 464 ? 15.038 -11.255 -21.687 1.00 89.94 464 ASN A N 1
ATOM 3767 C CA . ASN A 1 464 ? 14.574 -11.669 -23.010 1.00 89.94 464 ASN A CA 1
ATOM 3768 C C . ASN A 1 464 ? 13.186 -11.105 -23.332 1.00 89.94 464 ASN A C 1
ATOM 3770 O O . ASN A 1 464 ? 12.960 -10.632 -24.449 1.00 89.94 464 ASN A O 1
ATOM 3774 N N . GLU A 1 465 ? 12.270 -11.097 -22.362 1.00 90.75 465 GLU A N 1
ATOM 3775 C CA . GLU A 1 465 ? 10.952 -10.481 -22.519 1.00 90.75 465 GLU A CA 1
ATOM 3776 C C . GLU A 1 465 ? 11.053 -8.975 -22.772 1.00 90.75 465 GLU A C 1
ATOM 3778 O O . GLU A 1 465 ? 10.393 -8.458 -23.680 1.00 90.75 465 GLU A O 1
ATOM 3783 N N . LEU A 1 466 ? 11.914 -8.272 -22.030 1.00 92.69 466 LEU A N 1
ATOM 3784 C CA . LEU A 1 466 ? 12.164 -6.849 -22.231 1.00 92.69 466 LEU A CA 1
ATOM 3785 C C . LEU A 1 466 ? 12.767 -6.573 -23.614 1.00 92.69 466 LEU A C 1
ATOM 3787 O O . LEU A 1 466 ? 12.294 -5.679 -24.311 1.00 92.69 466 LEU A O 1
ATOM 3791 N N . ILE A 1 467 ? 13.761 -7.347 -24.056 1.00 92.00 467 ILE A N 1
ATOM 3792 C CA . ILE A 1 467 ? 14.343 -7.210 -25.400 1.00 92.00 467 ILE A CA 1
ATOM 3793 C C . ILE A 1 467 ? 13.267 -7.435 -26.470 1.00 92.00 467 ILE A C 1
ATOM 3795 O O . ILE A 1 467 ? 13.140 -6.624 -27.389 1.00 92.00 467 ILE A O 1
ATOM 3799 N N . GLY A 1 468 ? 12.441 -8.475 -26.332 1.00 90.25 468 GLY A N 1
ATOM 3800 C CA . GLY A 1 468 ? 11.325 -8.742 -27.241 1.00 90.25 468 GLY A CA 1
ATOM 3801 C C . GLY A 1 468 ? 10.287 -7.611 -27.274 1.00 90.25 468 GLY A C 1
ATOM 3802 O O . GLY A 1 468 ? 9.828 -7.206 -28.347 1.00 90.25 468 GLY A O 1
ATOM 3803 N N . LEU A 1 469 ? 9.949 -7.043 -26.112 1.00 92.88 469 LEU A N 1
ATOM 3804 C CA . LEU A 1 469 ? 9.082 -5.869 -25.998 1.00 92.88 469 LEU A CA 1
ATOM 3805 C C . LEU A 1 469 ? 9.687 -4.652 -26.703 1.00 92.88 469 LEU A C 1
ATOM 3807 O O . LEU A 1 469 ? 8.985 -3.948 -27.435 1.00 92.88 469 LEU A O 1
ATOM 3811 N N . LEU A 1 470 ? 10.982 -4.410 -26.509 1.00 93.00 470 LEU A N 1
ATOM 3812 C CA . LEU A 1 470 ? 11.699 -3.333 -27.171 1.00 93.00 470 LEU A CA 1
ATOM 3813 C C . LEU A 1 470 ? 11.665 -3.536 -28.695 1.00 93.00 470 LEU A C 1
ATOM 3815 O O . LEU A 1 470 ? 11.289 -2.600 -29.397 1.00 93.00 470 LEU A O 1
ATOM 3819 N N . PHE A 1 471 ? 11.933 -4.741 -29.219 1.00 90.56 471 PHE A N 1
ATOM 3820 C CA . PHE A 1 471 ? 11.832 -5.043 -30.661 1.00 90.56 471 PHE A CA 1
ATOM 3821 C C . PHE A 1 471 ? 10.448 -4.730 -31.234 1.00 90.56 471 PHE A C 1
ATOM 3823 O O . PHE A 1 471 ? 10.339 -4.196 -32.339 1.00 90.56 471 PHE A O 1
ATOM 3830 N N . LYS A 1 472 ? 9.388 -5.032 -30.478 1.00 90.69 472 LYS A N 1
ATOM 3831 C CA . LYS A 1 472 ? 8.010 -4.719 -30.873 1.00 90.69 472 LYS A CA 1
ATOM 3832 C C . LYS A 1 472 ? 7.728 -3.213 -30.880 1.00 90.69 472 LYS A C 1
ATOM 3834 O O . LYS A 1 472 ? 6.927 -2.755 -31.689 1.00 90.69 472 LYS A O 1
ATOM 3839 N N . THR A 1 473 ? 8.356 -2.458 -29.982 1.00 91.25 473 THR A N 1
ATOM 3840 C CA . THR A 1 473 ? 8.005 -1.055 -29.703 1.00 91.25 473 THR A CA 1
ATOM 3841 C C . THR A 1 473 ? 8.883 -0.053 -30.459 1.00 91.25 473 THR A C 1
ATOM 3843 O O . THR A 1 473 ? 8.387 0.961 -30.940 1.00 91.25 473 THR A O 1
ATOM 3846 N N . CYS A 1 474 ? 10.180 -0.335 -30.593 1.00 91.88 474 CYS A N 1
ATOM 3847 C CA . CYS A 1 474 ? 11.201 0.564 -31.140 1.00 91.88 474 CYS A CA 1
ATOM 3848 C C . CYS A 1 474 ? 12.085 -0.153 -32.171 1.00 91.88 474 CYS A C 1
ATOM 3850 O O . CYS A 1 474 ? 13.313 -0.072 -32.107 1.00 91.88 474 CYS A O 1
ATOM 3852 N N . ARG A 1 475 ? 11.460 -0.870 -33.114 1.00 88.31 475 ARG A N 1
ATOM 3853 C CA . ARG A 1 475 ? 12.144 -1.722 -34.100 1.00 88.31 475 ARG A CA 1
ATOM 3854 C C . ARG A 1 475 ? 13.322 -1.028 -34.790 1.00 88.31 475 ARG A C 1
ATOM 3856 O O . ARG A 1 475 ? 14.421 -1.565 -34.775 1.00 88.31 475 ARG A O 1
ATOM 3863 N N . GLU A 1 476 ? 13.095 0.164 -35.335 1.00 87.56 476 GLU A N 1
ATOM 3864 C CA . GLU A 1 476 ? 14.091 0.916 -36.116 1.00 87.56 476 GLU A CA 1
ATOM 3865 C C . GLU A 1 476 ? 15.376 1.186 -35.323 1.00 87.56 476 GLU A C 1
ATOM 3867 O O . GLU A 1 476 ? 16.477 1.015 -35.833 1.00 87.56 476 GLU A O 1
ATOM 3872 N N . VAL A 1 477 ? 15.245 1.538 -34.041 1.00 88.38 477 VAL A N 1
ATOM 3873 C CA . VAL A 1 477 ? 16.393 1.858 -33.177 1.00 88.38 477 VAL A CA 1
ATOM 3874 C C . VAL A 1 477 ? 17.163 0.598 -32.783 1.00 88.38 477 VAL A C 1
ATOM 3876 O O . VAL A 1 477 ? 18.372 0.639 -32.581 1.00 88.38 477 VAL A O 1
ATOM 3879 N N . ILE A 1 478 ? 16.475 -0.536 -32.654 1.00 88.06 478 ILE A N 1
ATOM 3880 C CA . ILE A 1 478 ? 17.074 -1.790 -32.179 1.00 88.06 478 ILE A CA 1
ATOM 3881 C C . ILE A 1 478 ? 17.714 -2.574 -33.321 1.00 88.06 478 ILE A C 1
ATOM 3883 O O . ILE A 1 478 ? 18.619 -3.369 -33.074 1.00 88.06 478 ILE A O 1
ATOM 3887 N N . GLU A 1 479 ? 17.313 -2.334 -34.571 1.00 87.25 479 GLU A N 1
ATOM 3888 C CA . GLU A 1 479 ? 17.976 -2.930 -35.735 1.00 87.25 479 GLU A CA 1
ATOM 3889 C C . GLU A 1 479 ? 19.484 -2.611 -35.756 1.00 87.25 479 GLU A C 1
ATOM 3891 O O . GLU A 1 479 ? 20.279 -3.507 -36.043 1.00 87.25 479 GLU A O 1
ATOM 3896 N N . GLU A 1 480 ? 19.896 -1.420 -35.299 1.00 89.19 480 GLU A N 1
ATOM 3897 C CA . GLU A 1 480 ? 21.313 -1.051 -35.109 1.00 89.19 480 GLU A CA 1
ATOM 3898 C C . GLU A 1 480 ? 22.050 -1.958 -34.102 1.00 89.19 480 GLU A C 1
ATOM 3900 O O . GLU A 1 480 ? 23.258 -2.169 -34.202 1.00 89.19 480 GLU A O 1
ATOM 3905 N N . TRP A 1 481 ? 21.329 -2.522 -33.130 1.00 89.88 481 TRP A N 1
ATOM 3906 C CA . TRP A 1 481 ? 21.877 -3.351 -32.051 1.00 89.88 481 TRP A CA 1
ATOM 3907 C C . TRP A 1 481 ? 21.825 -4.851 -32.343 1.00 89.88 481 TRP A C 1
ATOM 3909 O O . TRP A 1 481 ? 22.360 -5.643 -31.565 1.00 89.88 481 TRP A O 1
ATOM 3919 N N . ARG A 1 482 ? 21.215 -5.264 -33.461 1.00 86.62 482 ARG A N 1
ATOM 3920 C CA . ARG A 1 482 ? 20.986 -6.676 -33.806 1.00 86.62 482 ARG A CA 1
ATOM 3921 C C . ARG A 1 482 ? 22.274 -7.500 -33.802 1.00 86.62 482 ARG A C 1
ATOM 3923 O O . ARG A 1 482 ? 22.309 -8.560 -33.184 1.00 86.62 482 ARG A O 1
ATOM 3930 N N . SER A 1 483 ? 23.326 -7.026 -34.470 1.00 88.88 483 SER A N 1
ATOM 3931 C CA . SER A 1 483 ? 24.607 -7.743 -34.564 1.00 88.88 483 SER A CA 1
ATOM 3932 C C . SER A 1 483 ? 25.249 -7.932 -33.190 1.00 88.88 483 SER A C 1
ATOM 3934 O O . SER A 1 483 ? 25.684 -9.030 -32.850 1.00 88.88 483 SER A O 1
ATOM 3936 N N . ARG A 1 484 ? 25.235 -6.885 -32.360 1.00 90.88 484 ARG A N 1
ATOM 3937 C CA . ARG A 1 484 ? 25.780 -6.924 -31.002 1.00 90.88 484 ARG A CA 1
ATOM 3938 C C . ARG A 1 484 ? 24.998 -7.869 -30.095 1.00 90.88 484 ARG A C 1
ATOM 3940 O O . ARG A 1 484 ? 25.615 -8.623 -29.352 1.00 90.88 484 ARG A O 1
ATOM 3947 N N . LEU A 1 485 ? 23.668 -7.859 -30.176 1.00 89.94 485 LEU A N 1
ATOM 3948 C CA . LEU A 1 485 ? 22.822 -8.782 -29.417 1.00 89.94 485 LEU A CA 1
ATOM 3949 C C . LEU A 1 485 ? 23.110 -10.238 -29.794 1.00 89.94 485 LEU A C 1
ATOM 3951 O O . LEU A 1 485 ? 23.251 -11.068 -28.904 1.00 89.94 485 LEU A O 1
ATOM 3955 N N . ILE A 1 486 ? 23.272 -10.544 -31.087 1.00 89.56 486 ILE A N 1
ATOM 3956 C CA . ILE A 1 486 ? 23.635 -11.895 -31.546 1.00 89.56 486 ILE A CA 1
ATOM 3957 C C . ILE A 1 486 ? 24.961 -12.344 -30.926 1.00 89.56 486 ILE A C 1
ATOM 3959 O O . ILE A 1 486 ? 25.043 -13.467 -30.430 1.00 89.56 486 ILE A O 1
ATOM 3963 N N . VAL A 1 487 ? 25.978 -11.477 -30.919 1.00 92.00 487 VAL A N 1
ATOM 3964 C CA . VAL A 1 487 ? 27.277 -11.788 -30.304 1.00 92.00 487 VAL A CA 1
ATOM 3965 C C . VAL A 1 487 ? 27.113 -12.064 -28.811 1.00 92.00 487 VAL A C 1
ATOM 3967 O O . VAL A 1 487 ? 27.551 -13.110 -28.353 1.00 92.00 487 VAL A O 1
ATOM 3970 N N . VAL A 1 488 ? 26.426 -11.186 -28.073 1.00 90.44 488 VAL A N 1
ATOM 3971 C CA . VAL A 1 488 ? 26.199 -11.346 -26.626 1.00 90.44 488 VAL A CA 1
ATOM 3972 C C . VAL A 1 488 ? 25.489 -12.661 -26.315 1.00 90.44 488 VAL A C 1
ATOM 3974 O O . VAL A 1 488 ? 25.976 -13.435 -25.498 1.00 90.44 488 VAL A O 1
ATOM 3977 N N . PHE A 1 489 ? 24.384 -12.960 -27.003 1.00 87.50 489 PHE A N 1
ATOM 3978 C CA . PHE A 1 489 ? 23.658 -14.213 -26.793 1.00 87.50 489 PHE A CA 1
ATOM 3979 C C . PHE A 1 489 ? 24.496 -15.445 -27.142 1.00 87.50 489 PHE A C 1
ATOM 3981 O O . PHE A 1 489 ? 24.404 -16.456 -26.450 1.00 87.50 489 PHE A O 1
ATOM 3988 N N . SER A 1 490 ? 25.325 -15.363 -28.186 1.00 88.19 490 SER A N 1
ATOM 3989 C CA . SER A 1 490 ? 26.234 -16.451 -28.563 1.00 88.19 490 SER A CA 1
ATOM 3990 C C . SER A 1 490 ? 27.307 -16.673 -27.496 1.00 88.19 490 SER A C 1
ATOM 3992 O O . SER A 1 490 ? 27.587 -17.816 -27.149 1.00 88.19 490 SER A O 1
ATOM 3994 N N . THR A 1 491 ? 27.867 -15.598 -26.936 1.00 88.69 491 THR A N 1
ATOM 3995 C CA . THR A 1 491 ? 28.834 -15.672 -25.834 1.00 88.69 491 THR A CA 1
ATOM 3996 C C . THR A 1 491 ? 28.205 -16.294 -24.591 1.00 88.69 491 THR A C 1
ATOM 3998 O O . THR A 1 491 ? 28.732 -17.284 -24.093 1.00 88.69 491 THR A O 1
ATOM 4001 N N . CYS A 1 492 ? 27.040 -15.801 -24.151 1.00 86.50 492 CYS A N 1
ATOM 4002 C CA . CYS A 1 492 ? 26.323 -16.370 -23.007 1.00 86.50 492 CYS A CA 1
ATOM 4003 C C . CYS A 1 492 ? 26.002 -17.858 -23.219 1.00 86.50 492 CYS A C 1
ATOM 4005 O O . CYS A 1 492 ? 26.156 -18.659 -22.304 1.00 86.50 492 CYS A O 1
ATOM 4007 N N . TRP A 1 493 ? 25.599 -18.252 -24.435 1.00 84.44 493 TRP A N 1
ATOM 4008 C CA . TRP A 1 493 ? 25.359 -19.658 -24.770 1.00 84.44 493 TRP A CA 1
ATOM 4009 C C . TRP A 1 493 ? 26.609 -20.519 -24.570 1.00 84.44 493 TRP A C 1
ATOM 4011 O O . TRP A 1 493 ? 26.542 -21.570 -23.933 1.00 84.44 493 TRP A O 1
ATOM 4021 N N . ILE A 1 494 ? 27.749 -20.091 -25.119 1.00 86.56 494 ILE A N 1
ATOM 4022 C CA . ILE A 1 494 ? 29.014 -20.833 -25.027 1.00 86.56 494 ILE A CA 1
ATOM 4023 C C . ILE A 1 494 ? 29.453 -20.947 -23.565 1.00 86.56 494 ILE A C 1
ATOM 4025 O O . ILE A 1 494 ? 29.777 -22.039 -23.105 1.00 86.56 494 ILE A O 1
ATOM 4029 N N . GLU A 1 495 ? 29.410 -19.846 -22.817 1.00 84.88 495 GLU A N 1
ATOM 4030 C CA . GLU A 1 495 ? 29.814 -19.822 -21.411 1.00 84.88 495 GLU A CA 1
ATOM 4031 C C . GLU A 1 495 ? 28.928 -20.738 -20.560 1.00 84.88 495 GLU A C 1
ATOM 4033 O O . GLU A 1 495 ? 29.441 -21.627 -19.881 1.00 84.88 495 GLU A O 1
ATOM 4038 N N . TRP A 1 496 ? 27.602 -20.626 -20.664 1.00 84.25 496 TRP A N 1
ATOM 4039 C CA . TRP A 1 496 ? 26.683 -21.426 -19.849 1.00 84.25 496 TRP A CA 1
ATOM 4040 C C . TRP A 1 496 ? 26.669 -22.912 -20.216 1.00 84.25 496 TRP A C 1
ATOM 4042 O O . TRP A 1 496 ? 26.446 -23.753 -19.346 1.00 84.25 496 TRP A O 1
ATOM 4052 N N . THR A 1 497 ? 26.941 -23.260 -21.477 1.00 80.56 497 THR A N 1
ATOM 4053 C CA . THR A 1 497 ? 27.100 -24.667 -21.880 1.00 80.56 497 THR A CA 1
ATOM 4054 C C . THR A 1 497 ? 28.431 -25.246 -21.403 1.00 80.56 497 THR A C 1
ATOM 4056 O O . THR A 1 497 ? 28.447 -26.361 -20.884 1.00 80.56 497 THR A O 1
ATOM 4059 N N . SER A 1 498 ? 29.527 -24.484 -21.475 1.00 72.44 498 SER A N 1
ATOM 4060 C CA . SER A 1 498 ? 30.848 -24.929 -21.005 1.00 72.44 498 SER A CA 1
ATOM 4061 C C . SER A 1 498 ? 30.911 -25.171 -19.490 1.00 72.44 498 SER A C 1
ATOM 4063 O O . SER A 1 498 ? 31.565 -26.112 -19.042 1.00 72.44 498 SER A O 1
ATOM 4065 N N . SER A 1 499 ? 30.167 -24.389 -18.699 1.00 59.75 499 SER A N 1
ATOM 4066 C CA . SER A 1 499 ? 30.051 -24.572 -17.245 1.00 59.75 499 SER A CA 1
ATOM 4067 C C . SER A 1 499 ? 29.292 -25.843 -16.845 1.00 59.75 499 SER A C 1
ATOM 4069 O O . SER A 1 499 ? 29.499 -26.351 -15.751 1.00 59.75 499 SER A O 1
ATOM 4071 N N . SER A 1 500 ? 28.433 -26.378 -17.721 1.00 54.56 500 SER A N 1
ATOM 4072 C CA . SER A 1 500 ? 27.691 -27.623 -17.459 1.00 54.56 500 SER A CA 1
ATOM 4073 C C . SER A 1 500 ? 28.508 -28.896 -17.708 1.00 54.56 500 SER A C 1
ATOM 4075 O O . SER A 1 500 ? 28.133 -29.958 -17.227 1.00 54.56 500 SER A O 1
ATOM 4077 N N . SER A 1 501 ? 29.623 -28.796 -18.442 1.00 52.19 501 SER A N 1
ATOM 4078 C CA . SER A 1 501 ? 30.502 -29.929 -18.768 1.00 52.19 501 SER A CA 1
ATOM 4079 C C . SER A 1 501 ? 31.681 -30.118 -17.808 1.00 52.19 501 SER A C 1
ATOM 4081 O O . SER A 1 501 ? 32.349 -31.141 -17.879 1.00 52.19 501 SER A O 1
ATOM 4083 N N . SER A 1 502 ? 31.968 -29.149 -16.933 1.00 48.66 502 SER A N 1
ATOM 4084 C CA . SER A 1 502 ? 33.166 -29.155 -16.077 1.00 48.66 502 SER A CA 1
ATOM 4085 C C . SER A 1 502 ? 32.964 -29.732 -14.669 1.00 48.66 502 SER A C 1
ATOM 4087 O O . SER A 1 502 ? 33.921 -29.766 -13.903 1.00 48.66 502 SER A O 1
ATOM 4089 N N . GLU A 1 503 ? 31.757 -30.177 -14.303 1.00 46.94 503 GLU A N 1
ATOM 4090 C CA . GLU A 1 503 ? 31.507 -30.841 -13.007 1.00 46.94 503 GLU A CA 1
ATOM 4091 C C . GLU A 1 503 ? 31.751 -32.368 -13.031 1.00 46.94 503 GLU A C 1
ATOM 4093 O O . GLU A 1 503 ? 31.708 -32.992 -11.974 1.00 46.94 503 GLU A O 1
ATOM 4098 N N . ASP A 1 504 ? 32.098 -32.961 -14.184 1.00 44.25 504 ASP A N 1
ATOM 4099 C CA . ASP A 1 504 ? 32.291 -34.419 -14.337 1.00 44.25 504 ASP A CA 1
ATOM 4100 C C . ASP A 1 504 ? 33.759 -34.885 -14.487 1.00 44.25 504 ASP A C 1
ATOM 4102 O O . ASP A 1 504 ? 34.020 -36.088 -14.536 1.00 44.25 504 ASP A O 1
ATOM 4106 N N . ASP A 1 505 ? 34.750 -33.986 -14.485 1.00 39.12 505 ASP A N 1
ATOM 4107 C CA . ASP A 1 505 ? 36.169 -34.370 -14.595 1.00 39.12 505 ASP A CA 1
ATOM 4108 C C . ASP A 1 505 ? 36.826 -34.583 -13.216 1.00 39.12 505 ASP A C 1
ATOM 4110 O O . ASP A 1 505 ? 37.756 -33.881 -12.808 1.00 39.12 505 ASP A O 1
ATOM 4114 N N . HIS A 1 506 ? 36.377 -35.615 -12.495 1.00 38.53 506 HIS A N 1
ATOM 4115 C CA . HIS A 1 506 ? 37.234 -36.302 -11.525 1.00 38.53 506 HIS A CA 1
ATOM 4116 C C . HIS A 1 506 ? 37.901 -37.505 -12.214 1.00 38.53 506 HIS A C 1
ATOM 4118 O O . HIS A 1 506 ? 37.199 -38.391 -12.706 1.00 38.53 506 HIS A O 1
ATOM 4124 N N . PRO A 1 507 ? 39.247 -37.593 -12.253 1.00 41.81 507 PRO A N 1
ATOM 4125 C CA . PRO A 1 507 ? 39.916 -38.722 -12.874 1.00 41.81 507 PRO A CA 1
ATOM 4126 C C . PRO A 1 507 ? 39.679 -39.975 -12.029 1.00 41.81 507 PRO A C 1
ATOM 4128 O O . PRO A 1 507 ? 39.888 -39.980 -10.814 1.00 41.81 507 PRO A O 1
ATOM 4131 N N . LEU A 1 508 ? 39.234 -41.025 -12.716 1.00 39.94 508 LEU A N 1
ATOM 4132 C CA . LEU A 1 508 ? 39.036 -42.392 -12.245 1.00 39.94 508 LEU A CA 1
ATOM 4133 C C . LEU A 1 508 ? 40.071 -42.810 -11.190 1.00 39.94 508 LEU A C 1
ATOM 4135 O O . LEU A 1 508 ? 41.254 -42.962 -11.491 1.00 39.94 508 LEU A O 1
ATOM 4139 N N . ASN A 1 509 ? 39.597 -43.087 -9.976 1.00 32.19 509 ASN A N 1
ATOM 4140 C CA . ASN A 1 509 ? 40.256 -44.032 -9.089 1.00 32.19 509 ASN A CA 1
ATOM 4141 C C . ASN A 1 509 ? 39.223 -45.097 -8.710 1.00 32.19 509 ASN A C 1
ATOM 4143 O O . ASN A 1 509 ? 38.339 -44.882 -7.881 1.00 32.19 509 ASN A O 1
ATOM 4147 N N . GLU A 1 510 ? 39.293 -46.222 -9.416 1.00 41.19 510 GLU A N 1
ATOM 4148 C CA . GLU A 1 510 ? 38.517 -47.424 -9.141 1.00 41.19 510 GLU A CA 1
ATOM 4149 C C . GLU A 1 510 ? 38.829 -47.924 -7.724 1.00 41.19 510 GLU A C 1
ATOM 4151 O O . GLU A 1 510 ? 39.978 -48.245 -7.423 1.00 41.19 510 GLU A O 1
ATOM 4156 N N . ASN A 1 511 ? 37.811 -48.018 -6.860 1.00 34.34 511 ASN A N 1
ATOM 4157 C CA . ASN A 1 511 ? 37.565 -49.218 -6.050 1.00 34.34 511 ASN A CA 1
ATOM 4158 C C . ASN A 1 511 ? 36.278 -49.119 -5.202 1.00 34.34 511 ASN A C 1
ATOM 4160 O O . ASN A 1 511 ? 36.198 -48.361 -4.242 1.00 34.34 511 ASN A O 1
ATOM 4164 N N . ASN A 1 512 ? 35.306 -49.966 -5.563 1.00 39.88 512 ASN A N 1
ATOM 4165 C CA . ASN A 1 512 ? 34.404 -50.755 -4.708 1.00 39.88 512 ASN A CA 1
ATOM 4166 C C . ASN A 1 512 ? 33.920 -50.184 -3.354 1.00 39.88 512 ASN A C 1
ATOM 4168 O O . ASN A 1 512 ? 34.637 -50.263 -2.359 1.00 39.88 512 ASN A O 1
ATOM 4172 N N . ASN A 1 513 ? 32.623 -49.848 -3.254 1.00 33.56 513 ASN A N 1
ATOM 4173 C CA . ASN A 1 513 ? 31.593 -50.703 -2.615 1.00 33.56 513 ASN A CA 1
ATOM 4174 C C . ASN A 1 513 ? 30.292 -49.940 -2.261 1.00 33.56 513 ASN A C 1
ATOM 4176 O O . ASN A 1 513 ? 30.299 -49.003 -1.475 1.00 33.56 513 ASN A O 1
ATOM 4180 N N . ASN A 1 514 ? 29.179 -50.466 -2.785 1.00 38.81 514 ASN A N 1
ATOM 4181 C CA . ASN A 1 514 ? 27.835 -50.640 -2.208 1.00 38.81 514 ASN A CA 1
ATOM 4182 C C . ASN A 1 514 ? 27.096 -49.518 -1.431 1.00 38.81 514 ASN A C 1
ATOM 4184 O O . ASN A 1 514 ? 27.455 -49.141 -0.321 1.00 38.81 514 ASN A O 1
ATOM 4188 N N . ASN A 1 515 ? 25.880 -49.258 -1.944 1.00 42.41 515 ASN A N 1
ATOM 4189 C CA . ASN A 1 515 ? 24.626 -48.877 -1.267 1.00 42.41 515 ASN A CA 1
ATOM 4190 C C . ASN A 1 515 ? 24.456 -47.446 -0.715 1.00 42.41 515 ASN A C 1
ATOM 4192 O O . ASN A 1 515 ? 24.794 -47.181 0.436 1.00 42.41 515 ASN A O 1
ATOM 4196 N N . LYS A 1 516 ? 23.717 -46.595 -1.455 1.00 32.03 516 LYS A N 1
ATOM 4197 C CA . LYS A 1 516 ? 22.717 -45.635 -0.920 1.00 32.03 516 LYS A CA 1
ATOM 4198 C C . LYS A 1 516 ? 21.821 -45.039 -2.038 1.00 32.03 516 LYS A C 1
ATOM 4200 O O . LYS A 1 516 ? 22.164 -45.205 -3.205 1.00 32.03 516 LYS A O 1
ATOM 4205 N N . PRO A 1 517 ? 20.642 -44.462 -1.707 1.00 37.31 517 PRO A N 1
ATOM 4206 C CA . PRO A 1 517 ? 19.529 -44.272 -2.635 1.00 37.31 517 PRO A CA 1
ATOM 4207 C C . PRO A 1 517 ? 19.722 -43.073 -3.567 1.00 37.31 517 PRO A C 1
ATOM 4209 O O . PRO A 1 517 ? 20.422 -42.122 -3.247 1.00 37.31 517 PRO A O 1
ATOM 4212 N N . SER A 1 518 ? 19.040 -43.149 -4.705 1.00 34.34 518 SER A N 1
ATOM 4213 C CA . SER A 1 518 ? 18.919 -42.145 -5.761 1.00 34.34 518 SER A CA 1
ATOM 4214 C C . SER A 1 518 ? 18.599 -40.733 -5.248 1.00 34.34 518 SER A C 1
ATOM 4216 O O . SER A 1 518 ? 17.483 -40.488 -4.782 1.00 34.34 518 SER A O 1
ATOM 4218 N N . ASP A 1 519 ? 19.557 -39.819 -5.416 1.00 31.30 519 ASP A N 1
ATOM 4219 C CA . ASP A 1 519 ? 19.382 -38.367 -5.313 1.00 31.30 519 ASP A CA 1
ATOM 4220 C C . AS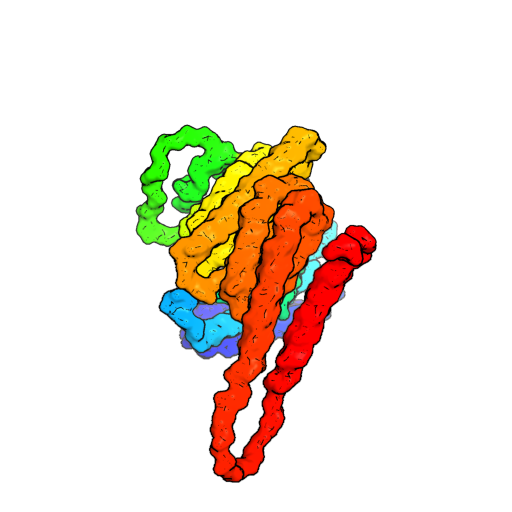P A 1 519 ? 18.715 -37.785 -6.585 1.00 31.30 519 ASP A C 1
ATOM 4222 O O . ASP A 1 519 ? 18.949 -38.282 -7.691 1.00 31.30 519 ASP A O 1
ATOM 4226 N N . PRO A 1 520 ? 17.905 -36.711 -6.476 1.00 36.50 520 PRO A N 1
ATOM 4227 C CA . PRO A 1 520 ? 17.137 -36.131 -7.586 1.00 36.50 520 PRO A CA 1
ATOM 4228 C C . PRO A 1 520 ? 17.901 -35.072 -8.417 1.00 36.50 520 PRO A C 1
ATOM 4230 O O . PRO A 1 520 ? 17.282 -34.241 -9.079 1.00 36.50 520 PRO A O 1
ATOM 4233 N N . SER A 1 521 ? 19.236 -35.054 -8.402 1.00 34.16 521 SER A N 1
ATOM 4234 C CA . SER A 1 521 ? 20.043 -33.996 -9.039 1.00 34.16 521 SER A CA 1
ATOM 4235 C C . SER A 1 521 ? 20.299 -34.190 -10.544 1.00 34.16 521 SER A C 1
ATOM 4237 O O . SER A 1 521 ? 20.568 -33.214 -11.242 1.00 34.16 521 SER A O 1
ATOM 4239 N N . SER A 1 522 ? 20.135 -35.396 -11.098 1.00 33.75 522 SER A N 1
ATOM 4240 C CA . SER A 1 522 ? 20.437 -35.686 -12.516 1.00 33.75 522 SER A CA 1
ATOM 4241 C C . SER A 1 522 ? 19.325 -35.304 -13.508 1.00 33.75 522 SER A C 1
ATOM 4243 O O . SER A 1 522 ? 19.566 -35.214 -14.711 1.00 33.75 522 SER A O 1
ATOM 4245 N N . SER A 1 523 ? 18.112 -34.998 -13.033 1.00 33.94 523 SER A N 1
ATOM 4246 C CA . SER A 1 523 ? 17.001 -34.512 -13.872 1.00 33.94 523 SER A CA 1
ATOM 4247 C C . SER A 1 523 ? 17.034 -33.001 -14.152 1.00 33.94 523 SER A C 1
ATOM 4249 O O . SER A 1 523 ? 16.212 -32.504 -14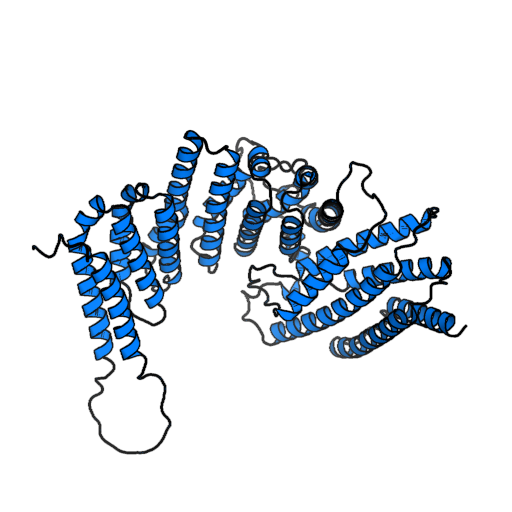.923 1.00 33.94 523 SER A O 1
ATOM 4251 N N . PHE A 1 524 ? 17.957 -32.251 -13.540 1.00 39.72 524 PHE A N 1
ATOM 4252 C CA . PHE A 1 524 ? 17.991 -30.786 -13.635 1.00 39.72 524 PHE A CA 1
ATOM 4253 C C . PHE A 1 524 ? 18.765 -30.251 -14.853 1.00 39.72 524 PHE A C 1
ATOM 4255 O O . PHE A 1 524 ? 18.338 -29.249 -15.424 1.00 39.72 524 PHE A O 1
ATOM 4262 N N . SER A 1 525 ? 19.816 -30.942 -15.315 1.00 42.00 525 SER A N 1
ATOM 4263 C CA . SER A 1 525 ? 20.631 -30.529 -16.478 1.00 42.00 525 SER A CA 1
ATOM 4264 C C . SER A 1 525 ? 19.844 -30.540 -17.803 1.00 42.00 525 SER A C 1
ATOM 4266 O O . SER A 1 525 ? 19.912 -29.605 -18.603 1.00 42.00 525 SER A O 1
ATOM 4268 N N . ASN A 1 526 ? 18.978 -31.539 -17.999 1.00 39.00 526 ASN A N 1
ATOM 4269 C CA . ASN A 1 526 ? 18.144 -31.626 -19.203 1.00 39.00 526 ASN A CA 1
ATOM 4270 C C . ASN A 1 526 ? 17.002 -30.590 -19.221 1.00 39.00 526 ASN A C 1
ATOM 4272 O O . ASN A 1 526 ? 16.569 -30.163 -20.293 1.00 39.00 526 ASN A O 1
ATOM 4276 N N . ASN A 1 527 ? 16.522 -30.148 -18.052 1.00 42.16 527 ASN A N 1
ATOM 4277 C CA . ASN A 1 527 ? 15.437 -29.167 -17.954 1.00 42.16 527 ASN A CA 1
ATOM 4278 C C . ASN A 1 527 ? 15.914 -27.727 -18.193 1.00 42.16 527 ASN A C 1
ATOM 4280 O O . ASN A 1 527 ? 15.198 -26.954 -18.829 1.00 42.16 527 ASN A O 1
ATOM 4284 N N . SER A 1 528 ? 17.120 -27.365 -17.747 1.00 41.22 528 SER A N 1
ATOM 4285 C CA . SER A 1 528 ? 17.713 -26.046 -18.008 1.00 41.22 528 SER A CA 1
ATOM 4286 C C . SER A 1 528 ? 18.057 -25.854 -19.491 1.00 41.22 528 SER A C 1
ATOM 4288 O O . SER A 1 528 ? 17.743 -24.805 -20.055 1.00 41.22 528 SER A O 1
ATOM 4290 N N . GLN A 1 529 ? 18.586 -26.885 -20.160 1.00 45.28 529 GLN A N 1
ATOM 4291 C CA . GLN A 1 529 ? 18.810 -26.867 -21.613 1.00 45.28 529 GLN A CA 1
ATOM 4292 C C . GLN A 1 529 ? 17.492 -26.817 -22.409 1.00 45.28 529 GLN A C 1
ATOM 4294 O O . GLN A 1 529 ? 17.374 -26.045 -23.359 1.00 45.28 529 GLN A O 1
ATOM 4299 N N . SER A 1 530 ? 16.474 -27.583 -22.000 1.00 42.81 530 SER A N 1
ATOM 4300 C CA . SER A 1 530 ? 15.137 -27.608 -22.622 1.00 42.81 530 SER A CA 1
ATOM 4301 C C . SER A 1 530 ? 14.405 -26.260 -22.538 1.00 42.81 530 SER A C 1
ATOM 4303 O O . SER A 1 530 ? 13.876 -25.764 -23.535 1.00 42.81 530 SER A O 1
ATOM 4305 N N . LEU A 1 531 ? 14.415 -25.618 -21.367 1.00 47.09 531 LEU A N 1
ATOM 4306 C CA . LEU A 1 531 ? 13.728 -24.342 -21.149 1.00 47.09 531 LEU A CA 1
ATOM 4307 C C . LEU A 1 531 ? 14.474 -23.154 -21.777 1.00 47.09 531 LEU A C 1
ATOM 4309 O O . LEU A 1 531 ? 13.839 -22.222 -22.274 1.00 47.09 531 LEU A O 1
ATOM 4313 N N . PHE A 1 532 ? 15.805 -23.213 -21.851 1.00 47.69 532 PHE A N 1
ATOM 4314 C CA . PHE A 1 532 ? 16.590 -22.231 -22.593 1.00 47.69 532 PHE A CA 1
ATOM 4315 C C . PHE A 1 532 ? 16.449 -22.413 -24.118 1.00 47.69 532 PHE A C 1
ATOM 4317 O O . PHE A 1 532 ? 16.334 -21.441 -24.860 1.00 47.69 532 PHE A O 1
ATOM 4324 N N . LEU A 1 533 ? 16.336 -23.650 -24.614 1.00 46.25 533 LEU A N 1
ATOM 4325 C CA . LEU A 1 533 ? 15.934 -23.906 -26.002 1.00 46.25 533 LEU A CA 1
ATOM 4326 C C . LEU A 1 533 ? 14.529 -23.367 -26.299 1.00 46.25 533 LEU A C 1
ATOM 4328 O O . LEU A 1 533 ? 14.298 -22.890 -27.406 1.00 46.25 533 LEU A O 1
ATOM 4332 N N . LEU A 1 534 ? 13.608 -23.377 -25.330 1.00 46.56 534 LEU A N 1
ATOM 4333 C CA . LEU A 1 534 ? 12.286 -22.756 -25.464 1.00 46.56 534 LEU A CA 1
ATOM 4334 C C . LEU A 1 534 ? 12.351 -21.221 -25.504 1.00 46.56 534 LEU A C 1
ATOM 4336 O O . LEU A 1 534 ? 11.638 -20.621 -26.308 1.00 46.56 534 LEU A O 1
ATOM 4340 N N . SER A 1 535 ? 13.229 -20.576 -24.726 1.00 44.50 535 SER A N 1
ATOM 4341 C CA . SER A 1 535 ? 13.446 -19.121 -24.813 1.00 44.50 535 SER A CA 1
ATOM 4342 C C . SER A 1 535 ? 14.116 -18.724 -26.137 1.00 44.50 535 SER A C 1
ATOM 4344 O O . SER A 1 535 ? 13.720 -17.741 -26.764 1.00 44.50 535 SER A O 1
ATOM 4346 N N . LEU A 1 536 ? 15.039 -19.547 -26.644 1.00 48.19 536 LEU A N 1
ATOM 4347 C CA . LEU A 1 536 ? 15.684 -19.362 -27.945 1.00 48.19 536 LEU A CA 1
ATOM 4348 C C . LEU A 1 536 ? 14.742 -19.687 -29.118 1.00 48.19 536 LEU A C 1
ATOM 4350 O O . LEU A 1 536 ? 14.813 -19.051 -30.168 1.00 48.19 536 LEU A O 1
ATOM 4354 N N . LEU A 1 537 ? 13.818 -20.637 -28.949 1.00 44.56 537 LEU A N 1
ATOM 4355 C CA . LEU A 1 537 ? 12.725 -20.901 -29.889 1.00 44.56 537 LEU A CA 1
ATOM 4356 C C . LEU A 1 537 ? 11.717 -19.751 -29.893 1.00 44.56 537 LEU A C 1
ATOM 4358 O O . LEU A 1 537 ? 11.284 -19.361 -30.974 1.00 44.56 537 LEU A O 1
ATOM 4362 N N . ALA A 1 538 ? 11.407 -19.156 -28.738 1.00 44.25 538 ALA A N 1
ATOM 4363 C CA . ALA A 1 538 ? 10.598 -17.942 -28.643 1.00 44.25 538 ALA A CA 1
ATOM 4364 C C . ALA A 1 538 ? 11.300 -16.743 -29.309 1.00 44.25 538 ALA A C 1
ATOM 4366 O O . ALA A 1 538 ? 10.661 -16.001 -30.055 1.00 44.25 538 ALA A O 1
ATOM 4367 N N . PHE A 1 539 ? 12.623 -16.622 -29.157 1.00 45.91 539 PHE A N 1
ATOM 4368 C CA . PHE A 1 539 ? 13.453 -15.643 -29.867 1.00 45.91 539 PHE A CA 1
ATOM 4369 C C . PHE A 1 539 ? 13.424 -15.895 -31.386 1.00 45.91 539 PHE A C 1
ATOM 4371 O O . PHE A 1 539 ? 13.060 -15.016 -32.166 1.00 45.91 539 PHE A O 1
ATOM 4378 N N . LYS A 1 540 ? 13.662 -17.135 -31.836 1.00 44.53 540 LYS A N 1
ATOM 4379 C CA . LYS A 1 540 ? 13.531 -17.558 -33.244 1.00 44.53 540 LYS A CA 1
ATOM 4380 C C . LYS A 1 540 ? 12.121 -17.310 -33.798 1.00 44.53 540 LYS A C 1
ATOM 4382 O O . LYS A 1 540 ? 11.969 -17.034 -34.985 1.00 44.53 540 LYS A O 1
ATOM 4387 N N . GLN A 1 541 ? 11.090 -17.393 -32.959 1.00 44.50 541 GLN A N 1
ATOM 4388 C CA . GLN A 1 541 ? 9.692 -17.165 -33.322 1.00 44.50 541 GLN A CA 1
ATOM 4389 C C . GLN A 1 541 ? 9.316 -15.674 -33.355 1.00 44.50 541 GLN A C 1
ATOM 4391 O O . GLN A 1 541 ? 8.507 -15.286 -34.194 1.00 44.50 541 GLN A O 1
ATOM 4396 N N . GLN A 1 542 ? 9.962 -14.816 -32.559 1.00 43.75 542 GLN A N 1
ATOM 4397 C CA . GLN A 1 542 ? 9.890 -13.354 -32.700 1.00 43.75 542 GLN A CA 1
ATOM 4398 C C . GLN A 1 542 ? 10.601 -12.849 -33.967 1.00 43.75 542 GLN A C 1
ATOM 4400 O O . GLN A 1 542 ? 10.144 -11.889 -34.584 1.00 43.75 542 GLN A O 1
ATOM 4405 N N . PHE A 1 543 ? 11.655 -13.537 -34.419 1.00 42.22 543 PHE A N 1
ATOM 4406 C CA . PHE A 1 543 ? 12.349 -13.243 -35.682 1.00 42.22 543 PHE A CA 1
ATOM 4407 C C . PHE A 1 543 ? 11.764 -13.955 -36.916 1.00 42.22 543 PHE A C 1
ATOM 4409 O O . PHE A 1 543 ? 12.284 -13.794 -38.018 1.00 42.22 543 PHE A O 1
ATOM 4416 N N . LYS A 1 544 ? 10.653 -14.693 -36.777 1.00 37.03 544 LYS A N 1
ATOM 4417 C CA . LYS A 1 544 ? 9.970 -15.426 -37.865 1.00 37.03 544 LYS A CA 1
ATOM 4418 C C . LYS A 1 544 ? 9.107 -14.546 -38.788 1.00 37.03 544 LYS A C 1
ATOM 4420 O O . LYS A 1 544 ? 8.205 -15.057 -39.446 1.00 37.03 544 LYS A O 1
ATOM 4425 N N . ASN A 1 545 ? 9.376 -13.242 -38.874 1.00 31.80 545 ASN A N 1
ATOM 4426 C CA . ASN A 1 545 ? 8.828 -12.419 -39.954 1.00 31.80 545 ASN A CA 1
ATOM 4427 C C . ASN A 1 545 ? 9.757 -12.549 -41.183 1.00 31.80 545 ASN A C 1
ATOM 4429 O O . ASN A 1 545 ? 10.962 -12.327 -41.050 1.00 31.80 545 ASN A O 1
ATOM 4433 N N . PRO A 1 546 ? 9.247 -12.930 -42.367 1.00 30.27 546 PRO A N 1
ATOM 4434 C CA . PRO A 1 546 ? 10.002 -13.625 -43.421 1.00 30.27 546 PRO A CA 1
ATOM 4435 C C . PRO A 1 546 ? 10.979 -12.764 -44.250 1.00 30.27 546 PRO A C 1
ATOM 4437 O O . PRO A 1 546 ? 11.358 -13.163 -45.344 1.00 30.27 546 PRO A O 1
ATOM 4440 N N . PHE A 1 547 ? 11.433 -11.611 -43.755 1.00 28.72 547 PHE A N 1
ATOM 4441 C CA . PHE A 1 547 ? 12.307 -10.705 -44.518 1.00 28.72 547 PHE A CA 1
ATOM 4442 C C . PHE A 1 547 ? 13.809 -10.807 -44.206 1.00 28.72 547 PHE A C 1
ATOM 4444 O O . PHE A 1 547 ? 14.595 -10.109 -44.833 1.00 28.72 547 PHE A O 1
ATOM 4451 N N . LEU A 1 548 ? 14.232 -11.677 -43.282 1.00 33.53 548 LEU A N 1
ATOM 4452 C CA . LEU A 1 548 ? 15.636 -11.770 -42.834 1.00 33.53 548 LEU A CA 1
ATOM 4453 C C . LEU A 1 548 ? 16.251 -13.175 -42.976 1.00 33.53 548 LEU A C 1
ATOM 4455 O O . LEU A 1 548 ? 17.220 -13.497 -42.301 1.00 33.53 548 LEU A O 1
ATOM 4459 N N . LEU A 1 549 ? 15.690 -14.007 -43.861 1.00 25.22 549 LEU A N 1
ATOM 4460 C CA . LEU A 1 549 ? 16.336 -15.233 -44.367 1.00 25.22 549 LEU A CA 1
ATOM 4461 C C . LEU A 1 549 ? 17.092 -15.007 -45.689 1.00 25.22 549 LEU A C 1
ATOM 4463 O O . LEU A 1 549 ? 17.645 -15.948 -46.250 1.00 25.22 549 LEU A O 1
ATOM 4467 N N . CYS A 1 550 ? 17.152 -13.763 -46.166 1.00 26.38 550 CYS A N 1
ATOM 4468 C CA . CYS A 1 550 ? 18.158 -13.338 -47.126 1.00 26.38 550 CYS A CA 1
ATOM 4469 C C . CYS A 1 550 ? 19.191 -12.515 -46.352 1.00 26.38 550 CYS A C 1
ATOM 4471 O O . CYS A 1 550 ? 18.831 -11.433 -45.887 1.00 26.38 550 CYS A O 1
ATOM 4473 N N . TRP A 1 551 ? 20.429 -13.018 -46.309 1.00 27.00 551 TRP A N 1
ATOM 4474 C CA . TRP A 1 551 ? 21.653 -12.505 -45.665 1.00 27.00 551 TRP A CA 1
ATOM 4475 C C . TRP A 1 551 ? 22.021 -13.165 -44.336 1.00 27.00 551 TRP A C 1
ATOM 4477 O O . TRP A 1 551 ? 21.480 -12.780 -43.275 1.00 27.00 551 TRP A O 1
#

Sequence (551 aa):
MESLDERKASIEILDRWLKDEQIPLAPTERNEAQVEQDDRIQETLKNIISCGTHPEIDQQTSVELLALTSKALRKLATQIQIDSTIYYNPRELPPSQELSRTQTASIEILGRKIRLISTLTDLLEKKIIPEDSSRDQDEILLLESNFECRCEMIYRLSCWCSMGYSNDEWELRAEHRDKIMRTIDRIWRMPHSIEKVPLRGWNINLEIAYIILEKQIKPLFARQHLLSSRHLNPATGRKIERKQDHLFAPRSDSLDEPLWKLEGIGFWNAICLLLERLHQDPGLKEIWPLIIPPIITLVESSIPRYRLRGIQLSIALLENVPPLLICQTGINSILRNAFSTTFSLLNIEQTHALLSSGFEASKRLIEVEWRASGQTREAQAARYEQLNRLLEEAIFNPLAFCKTHSTTSHIDLHLFAVTRLAEIARELGFGIARYVRVILPYLCETLLSLHLSSTTYKIVIEINELIGLLFKTCREVIEEWRSRLIVVFSTCWIEWTSSSSSEDDHPLNENNNNNKPSDPSSSFSNNSQSLFLLSLLAFKQQFKNPFLLCW

Organism: NCBI:txid56615

pLDDT: mean 72.33, std 18.6, range [25.22, 96.88]